Protein AF-0000000071407505 (afdb_homodimer)

Sequence (622 aa):
MKKARKRLSVSGSQASVRKHEEQLPWKKQKLLDIHQALNSDPVDIETLRRAAVSEGGLLTDDIRRKVWPKLLSINVYSLPAKPSKDDREDHKDYRQVVLDVRRSMRRFPKGMRVDEREGLQEQLIDIILDVLRRNPQLHYYQGYHDIVVTFLLVVGEKMTIAIMEKLSNHHLRDFMDPTMDSTKHVLNYLMPILERVDRELHDFMIRSEVGTIFALSWLITWYGYVLSDFRHVLRLYDFFLASHPLMAIYFAAVIVLYRQKEVKSSECDMASVHHLLSQMPQDLPYEDLIGRAQRLFMSCPPSLLTQSAALMKKARKRLSVSGSQASVRKHEEQLPWKKQKLLDIHQALNSDPVDIETLRRAAVSEGGLLTDDIRRKVWPKLLSINVYSLPAKPSKDDREDHKDYRQVVLDVRRSMRRFPKGMRVDEREGLQEQLIDIILDVLRRNPQLHYYQGYHDIVVTFLLVVGEKMTIAIMEKLSNHHLRDFMDPTMDSTKHVLNYLMPILERVDRELHDFMIRSEVGTIFALSWLITWYGYVLSDFRHVLRLYDFFLASHPLMAIYFAAVIVLYRQKEVKSSECDMASVHHLLSQMPQDLPYEDLIGRAQRLFMSCPPSLLTQSAAL

Nearest PDB structures (foldseek):
  4hl4-assembly1_A  TM=9.784E-01  e=3.230E-28  Homo sapiens
  3hzj-assembly2_B  TM=8.117E-01  e=5.201E-06  Homo sapiens
  3hzj-assembly1_A  TM=7.615E-01  e=2.748E-06  Homo sapiens
  5tub-assembly2_B  TM=7.915E-01  e=5.663E-06  Squalomorphii
  4nc6-assembly1_A  TM=7.400E-01  e=4.777E-06  Homo sapiens

Solvent-accessible surface area (backbone atoms only — not comparable to full-atom values): 35180 Å² total; per-residue (Å²): 137,87,76,75,77,76,76,78,76,79,68,73,77,86,65,71,88,62,69,70,69,73,73,54,70,65,56,56,51,51,49,48,53,46,50,52,23,68,69,36,88,72,59,38,56,67,59,46,31,50,42,16,59,37,83,73,22,56,79,44,59,74,50,40,53,59,46,53,43,55,65,68,70,52,60,83,89,68,60,60,76,79,65,71,76,73,66,50,68,65,34,64,58,33,66,58,47,50,55,54,53,68,68,46,60,80,78,49,68,86,84,60,51,64,60,58,50,46,50,51,45,53,48,47,49,42,42,55,51,43,49,40,66,78,35,72,84,51,38,91,52,90,34,48,66,51,48,50,49,55,41,34,77,59,52,33,69,55,54,32,44,52,50,48,50,53,35,50,71,52,64,43,30,46,62,19,42,66,45,41,64,52,39,47,43,57,45,31,45,38,58,61,52,36,41,75,76,37,49,68,60,32,50,49,46,58,69,17,61,46,76,54,65,67,48,46,66,40,54,56,13,67,36,41,81,70,46,86,52,66,67,58,37,51,43,48,48,31,31,49,62,51,46,59,66,63,46,57,49,41,40,51,43,41,52,52,59,72,42,39,68,62,59,73,69,44,63,75,34,32,48,53,48,39,55,56,64,61,53,63,74,88,80,65,63,56,69,59,46,52,53,48,22,52,52,44,44,68,76,56,36,64,84,79,39,46,78,62,15,75,103,139,83,78,77,83,80,81,79,75,80,68,74,77,86,64,68,86,61,64,69,67,73,74,53,68,68,57,57,53,52,52,49,53,46,52,51,24,67,70,35,88,73,58,37,56,68,58,48,31,50,40,17,59,37,83,72,21,55,80,43,58,74,50,38,55,59,46,54,42,55,64,67,71,52,61,83,90,69,60,62,76,79,63,70,76,73,65,50,68,66,34,63,57,34,66,58,46,50,55,52,54,68,67,45,60,80,77,47,68,87,83,61,52,64,61,57,50,47,52,52,45,53,48,48,48,41,43,55,52,43,49,40,66,77,35,73,86,51,39,90,52,88,34,49,65,50,47,50,50,56,40,33,78,59,50,33,67,54,54,31,44,51,50,47,50,51,36,50,71,54,62,43,31,46,64,20,43,67,43,42,63,51,38,47,43,57,44,33,45,38,58,61,53,36,42,74,75,37,50,68,58,32,49,50,46,60,71,16,61,46,75,54,67,66,50,46,67,41,56,55,14,66,36,41,81,69,45,88,52,64,68,59,38,51,42,48,48,32,31,48,62,51,44,59,65,64,46,57,49,41,41,51,42,42,52,53,58,73,42,39,68,64,59,72,69,45,65,75,35,31,48,53,46,40,55,56,64,60,52,61,73,88,80,65,63,58,68,61,45,52,53,49,22,52,52,45,44,70,77,57,37,64,83,79,38,46,77,62,15,76,103

Radius of gyration: 28.38 Å; Cα contacts (8 Å, |Δi|>4): 674; chains: 2; bounding box: 102×82×68 Å

Foldseek 3Di:
DPPPPDPPPPVPPPPPDPPPPPPDPVNVVLQVQLVVQLPDVVRNLVSLLCQQLAPCGLVDLVSCLRNLCVLLVHDPVDFDDQFDPPCLVVDPCLVVLLVLLVVVPLLDDPPDDPVVSVVLSVLLSRLVSVLCVVPVQFADDRQQSLQLSLCCVRNNRRVSSRSCNRCCVFLQVLVRHPDCLSVLLLQLLQLVLCCVPPVLLSVLLVQQVQGRVLCSNCRSNVNRVQANDSSLSVSSVSNCSSDHSSLSSLLLNLQCVVCSVVQSPWPSHNVTNSVVSNRRDHDDPSNVSSVVSVVSCVVCPVVNCNVRSSD/DPDPDDPPPPPPPPPPPVPVPPPDPVNVVLQVQLVVQLPDVVRNLVSLLCQQLAPCGLVDLVSCLRNLCVLLVHDPVDFDDQFDPPCLVVDPCLVVLLVLLVVVPLLDDPPDDPVVSVVLSVLLSRLVSVLCVVPVQFADDRQQSLQLSLCCVRNNRRVSSRSCNRCCVFLQVLVRHPDCLSVLLLQLLQLVLCCVPPVLLSVLLVQQVQGRVLCSNCRSNVNRVQANDSSLSVSSVSNCSSDHSSLSSLLLNLQCVVCSVVQSPWPSHNVTNSVVSNHRDHDDPSNVSSVVSVVSCVVCPVVNCNVRSSD

InterPro domains:
  IPR000195 Rab-GAP-TBC domain [PF00566] (61-262)
  IPR000195 Rab-GAP-TBC domain [PS50086] (58-244)
  IPR000195 Rab-GAP-TBC domain [SM00164] (55-267)
  IPR035969 Rab-GAP-TBC domain superfamily [SSF47923] (55-203)
  IPR035969 Rab-GAP-TBC domain superfamily [SSF47923] (184-298)
  IPR045913 GTPase-activating protein TBC20/Gyp8-like [PTHR20913] (19-305)

Organism: Carassius auratus (NCBI:txid7957)

Secondary structure (DSSP, 8-state):
---------------S--------HHHHHHHHHHHHHHHSSS--HHHHHHHHHSTTTT-SHHHHHHHHHHHTT--TTSPPPPPP-TTGGGSTTHHHHHHHHHTGGGGSPTT--HHHHHHHHHHHHHHHHHHHHH-TT----TTHHHHHHHHHHHH-HHHHHHHHHHHHHTTTGGGGSSSSHHHHHHHTTHHHHHHHH-HHHHHHHHHHT--SGGGHHHHHTTTTTT---HHHHHHHHHHHHTS-TTHHHHHHHHHHHHTHHHHHHS-SSHHHHHHHHHS--SS--HHHHHHHHHHHHHHS-HHHHHHHHT-/---------------S--------HHHHHHHHHHHHHHHSSS--HHHHHHHHHSTTTT-SHHHHHHHHHHHTT--TTSPPPPPP-TTGGGSTTHHHHHHHHHTGGGGSPTT--HHHHHHHHHHHHHHHHHHHHH-TT----TTHHHHHHHHHHHH-HHHHHHHHHHHHHTTTGGGGSSSSHHHHHHHTTHHHHHHHH-HHHHHHHHHHT--SGGGHHHHHTTTTTT---HHHHHHHHHHHHTS-TTHHHHHHHHHHHHTHHHHHHS-SSHHHHHHHHHS--SS--HHHHHHHHHHHHHHS-HHHHHHHHT-

Structure (mmCIF, N/CA/C/O backbone):
data_AF-0000000071407505-model_v1
#
loop_
_entity.id
_entity.type
_entity.pdbx_description
1 polymer 'TBC1 domain family member 20'
#
loop_
_atom_site.group_PDB
_atom_site.id
_atom_site.type_symbol
_atom_site.label_atom_id
_atom_site.label_alt_id
_atom_site.label_comp_id
_atom_site.label_asym_id
_atom_site.label_entity_id
_atom_site.label_seq_id
_atom_site.pdbx_PDB_ins_code
_atom_site.Cartn_x
_atom_site.Cartn_y
_atom_site.Cartn_z
_atom_site.occupancy
_atom_site.B_iso_or_equiv
_atom_site.auth_seq_id
_atom_site.auth_comp_id
_atom_site.auth_asym_id
_atom_site.auth_atom_id
_atom_site.pdbx_PDB_model_num
ATOM 1 N N . MET A 1 1 ? -54.594 -20.062 31.016 1 21.38 1 MET A N 1
ATOM 2 C CA . MET A 1 1 ? -54.031 -19.062 31.906 1 21.38 1 MET A CA 1
ATOM 3 C C . MET A 1 1 ? -52.625 -18.672 31.469 1 21.38 1 MET A C 1
ATOM 5 O O . MET A 1 1 ? -51.719 -19.516 31.469 1 21.38 1 MET A O 1
ATOM 9 N N . LYS A 1 2 ? -52.719 -17.703 30.391 1 24.55 2 LYS A N 1
ATOM 10 C CA . LYS A 1 2 ? -51.938 -16.891 29.438 1 24.55 2 LYS A CA 1
ATOM 11 C C . LYS A 1 2 ? -50.938 -16 30.156 1 24.55 2 LYS A C 1
ATOM 13 O O . LYS A 1 2 ? -51.281 -14.867 30.516 1 24.55 2 LYS A O 1
ATOM 18 N N . LYS A 1 3 ? -50.219 -16.719 31.188 1 21.17 3 LYS A N 1
ATOM 19 C CA . LYS A 1 3 ? -49.312 -16.016 32.094 1 21.17 3 LYS A CA 1
ATOM 20 C C . LYS A 1 3 ? -48.219 -15.297 31.312 1 21.17 3 LYS A C 1
ATOM 22 O O . LYS A 1 3 ? -47.469 -15.93 30.578 1 21.17 3 LYS A O 1
ATOM 27 N N . ALA A 1 4 ? -48.469 -14.016 31.062 1 24.12 4 ALA A N 1
ATOM 28 C CA . ALA A 1 4 ? -47.812 -12.852 30.469 1 24.12 4 ALA A CA 1
ATOM 29 C C . ALA A 1 4 ? -46.438 -12.602 31.094 1 24.12 4 ALA A C 1
ATOM 31 O O . ALA A 1 4 ? -46.344 -12.297 32.281 1 24.12 4 ALA A O 1
ATOM 32 N N . ARG A 1 5 ? -45.469 -13.492 30.688 1 25.2 5 ARG A N 1
ATOM 33 C CA . ARG A 1 5 ? -44.094 -13.469 31.172 1 25.2 5 ARG A CA 1
ATOM 34 C C . ARG A 1 5 ? -43.531 -12.047 31.156 1 25.2 5 ARG A C 1
ATOM 36 O O . ARG A 1 5 ? -43.688 -11.328 30.172 1 25.2 5 ARG A O 1
ATOM 43 N N . LYS A 1 6 ? -43.5 -11.438 32.344 1 27.98 6 LYS A N 1
ATOM 44 C CA . LYS A 1 6 ? -42.938 -10.203 32.875 1 27.98 6 LYS A CA 1
ATOM 45 C C . LYS A 1 6 ? -41.5 -9.977 32.375 1 27.98 6 LYS A C 1
ATOM 47 O O . LYS A 1 6 ? -40.625 -10.797 32.594 1 27.98 6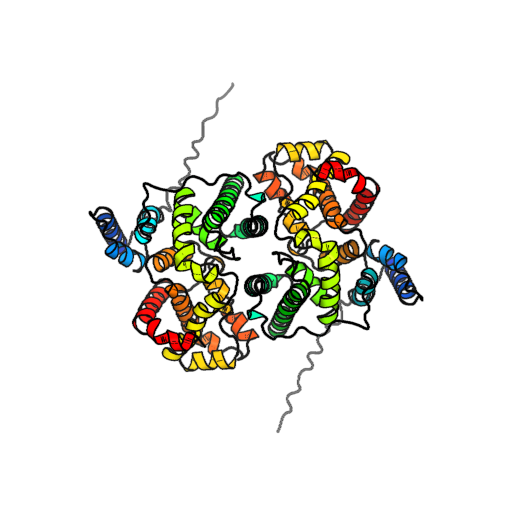 LYS A O 1
ATOM 52 N N . ARG A 1 7 ? -41.406 -9.344 31.125 1 25.91 7 ARG A N 1
ATOM 53 C CA . ARG A 1 7 ? -40.188 -8.891 30.453 1 25.91 7 ARG A CA 1
ATOM 54 C C . ARG A 1 7 ? -39.312 -8.094 31.422 1 25.91 7 ARG A C 1
ATOM 56 O O . ARG A 1 7 ? -39.75 -7.102 32 1 25.91 7 ARG A O 1
ATOM 63 N N . LEU A 1 8 ? -38.5 -8.797 32.188 1 25.75 8 LEU A N 1
ATOM 64 C CA . LEU A 1 8 ? -37.562 -8.227 33.12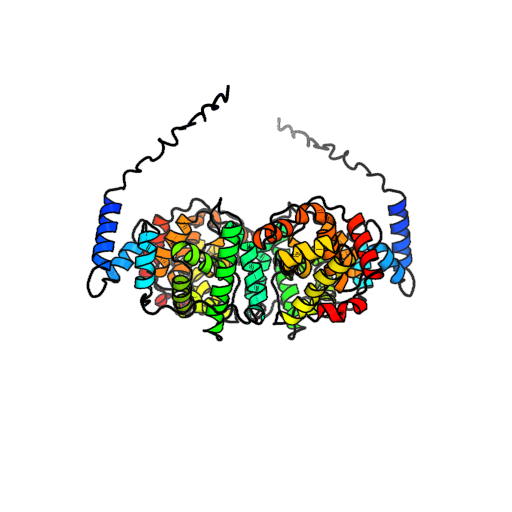5 1 25.75 8 LEU A CA 1
ATOM 65 C C . LEU A 1 8 ? -36.75 -7.117 32.5 1 25.75 8 LEU A C 1
ATOM 67 O O . LEU A 1 8 ? -36.156 -7.316 31.422 1 25.75 8 LEU A O 1
ATOM 71 N N . SER A 1 9 ? -37.188 -5.809 32.688 1 28.16 9 SER A N 1
ATOM 72 C CA . SER A 1 9 ? -36.656 -4.492 32.344 1 28.16 9 SER A CA 1
ATOM 73 C C . SER A 1 9 ? -35.219 -4.348 32.781 1 28.16 9 SER A C 1
ATOM 75 O O . SER A 1 9 ? -34.906 -4.309 33.969 1 28.16 9 SER A O 1
ATOM 77 N N . VAL A 1 10 ? -34.281 -5.234 32.344 1 26.73 10 VAL A N 1
ATOM 78 C CA . VAL A 1 10 ? -32.906 -5.016 32.781 1 26.73 10 VAL A CA 1
ATOM 79 C C . VAL A 1 10 ? -32.5 -3.586 32.469 1 26.73 10 VAL A C 1
ATOM 81 O O . VAL A 1 10 ? -32.312 -3.223 31.297 1 26.73 10 VAL A O 1
ATOM 84 N N . SER A 1 11 ? -33.031 -2.543 33.188 1 30.16 11 SER A N 1
ATOM 85 C CA . SER A 1 11 ? -32.625 -1.138 33.281 1 30.16 11 SER A CA 1
ATOM 86 C C . SER A 1 11 ? -31.141 -0.988 33.531 1 30.16 11 SER A C 1
ATOM 88 O O . SER A 1 11 ? -30.688 0.048 34 1 30.16 11 SER A O 1
ATOM 90 N N . GLY A 1 12 ? -30.312 -1.968 33.188 1 26.17 12 GLY A N 1
ATOM 91 C CA . GLY A 1 12 ? -29 -1.751 33.75 1 26.17 12 GLY A CA 1
ATOM 92 C C . GLY A 1 12 ? -28.469 -0.351 33.5 1 26.17 12 GLY A C 1
ATOM 93 O O . GLY A 1 12 ? -28.797 0.274 32.5 1 26.17 12 GLY A O 1
ATOM 94 N N . SER A 1 13 ? -27.953 0.391 34.594 1 29.67 13 SER A N 1
ATOM 95 C CA . SER A 1 13 ? -27.359 1.682 34.969 1 29.67 13 SER A CA 1
ATOM 96 C C . SER A 1 13 ? -26.188 2.023 34.031 1 29.67 13 SER A C 1
ATOM 98 O O . SER A 1 13 ? -25.078 1.54 34.25 1 29.67 13 SER A O 1
ATOM 100 N N . GLN A 1 14 ? -26.281 1.839 32.781 1 29.03 14 GLN A N 1
ATOM 101 C CA . GLN A 1 14 ? -25.203 2.412 31.984 1 29.03 14 GLN A CA 1
ATOM 102 C C . GLN A 1 14 ? -24.984 3.883 32.344 1 29.03 14 GLN A C 1
ATOM 104 O O . GLN A 1 14 ? -25.156 4.758 31.484 1 29.03 14 GLN A O 1
ATOM 109 N N . ALA A 1 15 ? -25.469 4.395 33.562 1 29.69 15 ALA A N 1
ATOM 110 C CA . ALA A 1 15 ? -25.5 5.746 34.125 1 29.69 15 ALA A CA 1
ATOM 111 C C . ALA A 1 15 ? -24.109 6.379 34.062 1 29.69 15 ALA A C 1
ATOM 113 O O . ALA A 1 15 ? -23.969 7.57 33.781 1 29.69 15 ALA A O 1
ATOM 114 N N . SER A 1 16 ? -23.141 5.707 34.781 1 27.12 16 SER A N 1
ATOM 115 C CA . SER A 1 16 ? -22.172 6.465 35.562 1 27.12 16 SER A CA 1
ATOM 116 C C . SER A 1 16 ? -21.25 7.277 34.656 1 27.12 16 SER A C 1
ATOM 118 O O . SER A 1 16 ? -20.906 8.414 34.969 1 27.12 16 SER A O 1
ATOM 120 N N . VAL A 1 17 ? -20.391 6.676 33.781 1 29.69 17 VAL A N 1
ATOM 121 C CA . VAL A 1 17 ? -19.094 7.312 33.562 1 29.69 17 VAL A CA 1
ATOM 122 C C . VAL A 1 17 ? -19.25 8.531 32.656 1 29.69 17 VAL A C 1
ATOM 124 O O . VAL A 1 17 ? -19 8.461 31.453 1 29.69 17 VAL A O 1
ATOM 127 N N . ARG A 1 18 ? -20.359 9.117 32.562 1 34.59 18 ARG A N 1
ATOM 128 C CA . ARG A 1 18 ? -20.359 10.422 31.891 1 34.59 18 ARG A CA 1
ATOM 129 C C . ARG A 1 18 ? -19.453 11.406 32.625 1 34.59 18 ARG A C 1
ATOM 131 O O . ARG A 1 18 ? -19.922 12.188 33.469 1 34.59 18 ARG A O 1
ATOM 138 N N . LYS A 1 19 ? -18.406 10.945 33.25 1 34.06 19 LYS A N 1
ATOM 139 C CA . LYS A 1 19 ? -17.625 11.977 33.938 1 34.06 19 LYS A CA 1
ATOM 140 C C . LYS A 1 19 ? -17.531 13.234 33.062 1 34.06 19 LYS A C 1
ATOM 142 O O . LYS A 1 19 ? -17.172 13.156 31.891 1 34.06 19 LYS A O 1
ATOM 147 N N . HIS A 1 20 ? -18.375 14.164 33.25 1 36.78 20 HIS A N 1
ATOM 148 C CA . HIS A 1 20 ? -18.219 15.562 32.875 1 36.78 20 HIS A CA 1
ATOM 149 C C . HIS A 1 20 ? -16.75 15.969 32.844 1 36.78 20 HIS A C 1
ATOM 151 O O . HIS A 1 20 ? -16.141 16.141 33.906 1 36.78 20 HIS A O 1
ATOM 157 N N . GLU A 1 21 ? -15.914 15.367 32.25 1 39.88 21 GLU A N 1
ATOM 158 C CA . GLU A 1 21 ? -14.602 16.016 32.219 1 39.88 21 GLU A CA 1
ATOM 159 C C . GLU A 1 21 ? -14.727 17.531 32.281 1 39.88 21 GLU A C 1
ATOM 161 O O . GLU A 1 21 ? -15.453 18.141 31.516 1 39.88 21 GLU A O 1
ATOM 166 N N . GLU A 1 22 ? -14.828 18.109 33.312 1 45.94 22 GLU A N 1
ATOM 167 C CA . GLU A 1 22 ? -14.734 19.531 33.625 1 45.94 22 GLU A CA 1
ATOM 168 C C . GLU A 1 22 ? -14 20.297 32.531 1 45.94 22 GLU A C 1
ATOM 170 O O . GLU A 1 22 ? -12.828 20.031 32.25 1 45.94 22 GLU A O 1
ATOM 175 N N . GLN A 1 23 ? -14.734 20.672 31.484 1 59.78 23 GLN A N 1
ATOM 176 C CA . GLN A 1 23 ? -14.156 21.516 30.438 1 59.78 23 GLN A CA 1
ATOM 177 C C . GLN A 1 23 ? -13.281 22.609 31.031 1 59.78 23 GLN A C 1
ATOM 179 O O . GLN A 1 23 ? -13.727 23.375 31.891 1 59.78 23 GLN A O 1
ATOM 184 N N . LEU A 1 24 ? -12 22.547 30.938 1 73.88 24 LEU A N 1
ATOM 185 C CA . LEU A 1 24 ? -11.031 23.562 31.359 1 73.88 24 LEU A CA 1
ATOM 186 C C . LEU A 1 24 ? -11.453 24.938 30.875 1 73.88 24 LEU A C 1
ATOM 188 O O . LEU A 1 24 ? -11.945 25.094 29.766 1 73.88 24 LEU A O 1
ATOM 192 N N . PRO A 1 25 ? -11.641 25.891 31.766 1 85.88 25 PRO A N 1
ATOM 193 C CA . PRO A 1 25 ? -12.102 27.234 31.453 1 85.88 25 PRO A CA 1
ATOM 194 C C . PRO A 1 25 ? -11.547 27.766 30.125 1 85.88 25 PRO A C 1
ATOM 196 O O . PRO A 1 25 ? -12.258 28.453 29.391 1 85.88 25 PRO A O 1
ATOM 199 N N . TRP A 1 26 ? -10.336 27.422 29.766 1 90.56 26 TRP A N 1
ATOM 200 C CA . TRP A 1 26 ? -9.758 27.938 28.531 1 90.56 26 TRP A CA 1
ATOM 201 C C . TRP A 1 26 ? -10.445 27.344 27.297 1 90.56 26 TRP A C 1
ATOM 203 O O . TRP A 1 26 ? -10.555 28 26.266 1 90.56 26 TRP A O 1
ATOM 213 N N . LYS A 1 27 ? -10.984 26.156 27.359 1 92.62 27 LYS A N 1
ATOM 214 C CA . LYS A 1 27 ? -11.703 25.547 26.25 1 92.62 27 LYS A CA 1
ATOM 215 C C . LYS A 1 27 ? -13.008 26.281 25.953 1 92.62 27 LYS A C 1
ATOM 217 O O . LYS A 1 27 ? -13.367 26.469 24.781 1 92.62 27 LYS A O 1
ATOM 222 N N . LYS A 1 28 ? -13.656 26.656 27.016 1 93.38 28 LYS A N 1
ATOM 223 C CA . LYS A 1 28 ? -14.898 27.391 26.859 1 93.38 28 LYS A CA 1
ATOM 224 C C . LYS A 1 28 ? -14.664 28.734 26.188 1 93.38 28 LYS A C 1
ATOM 226 O O . LYS A 1 28 ? -15.422 29.141 25.297 1 93.38 28 LYS A O 1
ATOM 231 N N . GLN A 1 29 ? -13.672 29.438 26.672 1 95.56 29 GLN A N 1
ATOM 232 C CA . GLN A 1 29 ? -13.336 30.719 26.062 1 95.56 29 GLN A CA 1
ATOM 233 C C . GLN A 1 29 ? -12.961 30.547 24.594 1 95.56 29 GLN A C 1
ATOM 235 O O . GLN A 1 29 ? -13.344 31.359 23.75 1 95.56 29 GLN A O 1
ATOM 240 N N . LYS A 1 30 ? -12.156 29.562 24.281 1 96.44 30 LYS A N 1
ATOM 241 C CA . LYS A 1 30 ? -11.758 29.297 22.891 1 96.44 30 LYS A CA 1
ATOM 242 C C . LYS A 1 30 ? -12.977 29.047 22.016 1 96.44 30 LYS A C 1
ATOM 244 O O . LYS A 1 30 ? -13.047 29.531 20.875 1 96.44 30 LYS A O 1
ATOM 249 N N . LEU A 1 31 ? -13.891 28.281 22.547 1 96.56 31 LEU A N 1
ATOM 250 C CA . LEU A 1 31 ? -15.109 28 21.797 1 96.56 31 LEU A CA 1
ATOM 251 C C . LEU A 1 31 ? -15.883 29.281 21.516 1 96.56 31 LEU A C 1
ATOM 253 O O . LEU A 1 31 ? -16.406 29.453 20.406 1 96.56 31 LEU A O 1
ATOM 257 N N . LEU A 1 32 ? -15.898 30.109 22.484 1 96 32 LEU A N 1
ATOM 258 C CA . LEU A 1 32 ? -16.594 31.391 22.328 1 96 32 LEU A CA 1
ATOM 259 C C . LEU A 1 32 ? -15.906 32.25 21.266 1 96 32 LEU A C 1
ATOM 261 O O . LEU A 1 32 ? -16.562 32.844 20.422 1 96 32 LEU A O 1
ATOM 265 N N . ASP A 1 33 ? -14.625 32.312 21.359 1 96.81 33 ASP A N 1
ATOM 266 C CA . ASP A 1 33 ? -13.844 33.094 20.391 1 96.81 33 ASP A CA 1
ATOM 267 C C . ASP A 1 33 ? -14.07 32.562 18.984 1 96.81 33 ASP A C 1
ATOM 269 O O . ASP A 1 33 ? -14.195 33.344 18.031 1 96.81 33 ASP A O 1
ATOM 273 N N . ILE A 1 34 ? -14.125 31.266 18.797 1 97.94 34 ILE A N 1
ATOM 274 C CA . ILE A 1 34 ? -14.312 30.625 17.5 1 97.94 34 ILE A CA 1
ATOM 275 C C . ILE A 1 34 ? -15.703 30.969 16.969 1 97.94 34 ILE A C 1
ATOM 277 O O . ILE A 1 34 ? -15.852 31.359 15.797 1 97.94 34 ILE A O 1
ATOM 281 N N . HIS A 1 35 ? -16.688 30.891 17.828 1 97.38 35 HIS A N 1
ATOM 282 C CA . HIS A 1 35 ? -18.047 31.172 17.406 1 97.38 35 HIS A CA 1
ATOM 283 C C . HIS A 1 35 ? -18.203 32.625 16.984 1 97.38 35 HIS A C 1
ATOM 285 O O . HIS A 1 35 ? -18.891 32.938 16.016 1 97.38 35 HIS A O 1
ATOM 291 N N . GLN A 1 36 ? -17.594 33.469 17.766 1 97.62 36 GLN A N 1
ATOM 292 C CA . GLN A 1 36 ? -17.641 34.906 17.438 1 97.62 36 GLN A CA 1
ATOM 293 C C . GLN A 1 36 ? -16.984 35.156 16.094 1 97.62 36 GLN A C 1
ATOM 295 O O . GLN A 1 36 ? -17.484 35.938 15.289 1 97.62 36 GLN A O 1
ATOM 300 N N . ALA A 1 37 ? -15.844 34.531 15.883 1 98.12 37 ALA A N 1
ATOM 301 C CA . ALA A 1 37 ? -15.125 34.719 14.617 1 98.12 37 ALA A CA 1
ATOM 302 C C . ALA A 1 37 ? -15.953 34.188 13.445 1 98.12 37 ALA A C 1
ATOM 304 O O . ALA A 1 37 ? -15.977 34.781 12.375 1 98.12 37 ALA A O 1
ATOM 305 N N . LEU A 1 38 ? -16.656 33.062 13.594 1 96.81 38 LEU A N 1
ATOM 306 C CA . LEU A 1 38 ? -17.484 32.438 12.562 1 96.81 38 LEU A CA 1
ATOM 307 C C . LEU A 1 38 ? -18.688 33.312 12.227 1 96.81 38 LEU A C 1
ATOM 309 O O . LEU A 1 38 ? -19.172 33.312 11.094 1 96.81 38 LEU A O 1
ATOM 313 N N . ASN A 1 39 ? -19.156 34.094 13.25 1 96.06 39 ASN A N 1
ATOM 314 C CA . ASN A 1 39 ? -20.375 34.875 13.094 1 96.06 39 ASN A CA 1
ATOM 315 C C . ASN A 1 39 ? -20.078 36.312 12.664 1 96.06 39 ASN A C 1
ATOM 317 O O . ASN A 1 39 ? -21 37.094 12.438 1 96.06 39 ASN A O 1
ATOM 321 N N . SER A 1 40 ? -18.844 36.594 12.578 1 95.62 40 SER A N 1
ATOM 322 C CA . SER A 1 40 ? -18.469 37.938 12.086 1 95.62 40 SER A CA 1
ATOM 323 C C . SER A 1 40 ? -18.656 38.031 10.578 1 95.62 40 SER A C 1
ATOM 325 O O . SER A 1 40 ? -18.672 37.031 9.875 1 95.62 40 SER A O 1
ATOM 327 N N . ASP A 1 41 ? -18.891 39.312 10.008 1 93.5 41 ASP A N 1
ATOM 328 C CA . ASP A 1 41 ? -19.031 39.594 8.578 1 93.5 41 ASP A CA 1
ATOM 329 C C . ASP A 1 41 ? -18.078 40.688 8.125 1 93.5 41 ASP A C 1
ATOM 331 O O . ASP A 1 41 ? -18.297 41.875 8.43 1 93.5 41 ASP A O 1
ATOM 335 N N . PRO A 1 42 ? -17.078 40.469 7.438 1 93.94 42 PRO A N 1
ATOM 336 C CA . PRO A 1 42 ? -16.766 39.125 6.949 1 93.94 42 PRO A CA 1
ATOM 337 C C . PRO A 1 42 ? -16.219 38.219 8.039 1 93.94 42 PRO A C 1
ATOM 339 O O . PRO A 1 42 ? -15.781 38.688 9.094 1 93.94 42 PRO A O 1
ATOM 342 N N . VAL A 1 43 ? -16.266 36.844 7.836 1 95.62 43 VAL A N 1
ATOM 343 C CA . VAL A 1 43 ? -15.75 35.875 8.781 1 95.62 43 VAL A CA 1
ATOM 344 C C . VAL A 1 43 ? -14.305 36.219 9.148 1 95.62 43 VAL A C 1
ATOM 346 O O . VAL A 1 43 ? -13.508 36.562 8.281 1 95.62 43 VAL A O 1
ATOM 349 N N . ASP A 1 44 ? -13.984 36.156 10.422 1 97.31 44 ASP A N 1
ATOM 350 C CA . ASP A 1 44 ? -12.641 36.469 10.906 1 97.31 44 ASP A CA 1
ATOM 351 C C . ASP A 1 44 ? -11.711 35.281 10.773 1 97.31 44 ASP A C 1
ATOM 353 O O . ASP A 1 44 ? -11.469 34.562 11.75 1 97.31 44 ASP A O 1
ATOM 357 N N . ILE A 1 45 ? -11.117 35.125 9.711 1 97.12 45 ILE A N 1
ATOM 358 C CA . ILE A 1 45 ? -10.32 33.969 9.375 1 97.12 45 ILE A CA 1
ATOM 359 C C . ILE A 1 45 ? -9.062 33.938 10.234 1 97.12 45 ILE A C 1
ATOM 361 O O . ILE A 1 45 ? -8.594 32.844 10.633 1 97.12 45 ILE A O 1
ATOM 365 N N . GLU A 1 46 ? -8.531 35.062 10.523 1 97.25 46 GLU A N 1
ATOM 366 C CA . GLU A 1 46 ? -7.297 35.125 11.297 1 97.25 46 GLU A CA 1
ATOM 367 C C . GLU A 1 46 ? -7.492 34.562 12.703 1 97.25 46 GLU A C 1
ATOM 369 O O . GLU A 1 46 ? -6.629 33.844 13.211 1 97.25 46 GLU A O 1
ATOM 374 N N . THR A 1 47 ? -8.578 34.906 13.273 1 97.81 47 THR A N 1
ATOM 375 C CA . THR A 1 47 ? -8.891 34.344 14.594 1 97.81 47 THR A CA 1
ATOM 376 C C . THR A 1 47 ? -9.078 32.844 14.523 1 97.81 47 THR A C 1
ATOM 378 O O . THR A 1 47 ? -8.648 32.125 15.43 1 97.81 47 THR A O 1
ATOM 381 N N . LEU A 1 48 ? -9.695 32.375 13.492 1 98.44 48 LEU A N 1
ATOM 382 C CA . LEU A 1 48 ? -9.891 30.922 13.312 1 98.44 48 LEU A CA 1
ATOM 383 C C . LEU A 1 48 ? -8.555 30.219 13.133 1 98.44 48 LEU A C 1
ATOM 385 O O . LEU A 1 48 ? -8.344 29.141 13.68 1 98.44 48 LEU A O 1
ATOM 389 N N . ARG A 1 49 ? -7.668 30.797 12.414 1 98.12 49 ARG A N 1
ATOM 390 C CA . ARG A 1 49 ? -6.332 30.25 12.219 1 98.12 49 ARG A CA 1
ATOM 391 C C . ARG A 1 49 ? -5.582 30.141 13.539 1 98.12 49 ARG A C 1
ATOM 393 O O . ARG A 1 49 ? -4.938 29.125 13.812 1 98.12 49 ARG A O 1
ATOM 400 N N . ARG A 1 50 ? -5.645 31.188 14.289 1 97.5 50 ARG A N 1
ATOM 401 C CA . ARG A 1 50 ? -4.98 31.203 15.594 1 97.5 50 ARG A CA 1
ATOM 402 C C . ARG A 1 50 ? -5.559 30.141 16.516 1 97.5 50 ARG A C 1
ATOM 404 O O . ARG A 1 50 ? -4.82 29.484 17.25 1 97.5 50 ARG A O 1
ATOM 411 N N . ALA A 1 51 ? -6.832 30.031 16.469 1 98.12 51 ALA A N 1
ATOM 412 C CA . ALA A 1 51 ? -7.492 29.016 17.281 1 98.12 51 ALA A CA 1
ATOM 413 C C . ALA A 1 51 ? -7.059 27.609 16.875 1 98.12 51 ALA A C 1
ATOM 415 O O . ALA A 1 51 ? -6.859 26.734 17.734 1 98.12 51 ALA A O 1
ATOM 416 N N . ALA A 1 52 ? -6.914 27.359 15.609 1 98.56 52 ALA A N 1
ATOM 417 C CA . ALA A 1 52 ? -6.527 26.047 15.094 1 98.56 52 ALA A CA 1
ATOM 418 C C . ALA A 1 52 ? -5.098 25.688 15.492 1 98.56 52 ALA A C 1
ATOM 420 O O . ALA A 1 52 ? -4.785 24.531 15.742 1 98.56 52 ALA A O 1
ATOM 421 N N . VAL A 1 53 ? -4.258 26.688 15.586 1 97.94 53 VAL A N 1
ATOM 422 C CA . VAL A 1 53 ? -2.84 26.484 15.859 1 97.94 53 VAL A CA 1
ATOM 423 C C . VAL A 1 53 ? -2.615 26.359 17.359 1 97.94 53 VAL A C 1
ATOM 425 O O . VAL A 1 53 ? -1.794 25.562 17.812 1 97.94 53 VAL A O 1
ATOM 428 N N . SER A 1 54 ? -3.326 27.141 18.109 1 97 54 SER A N 1
ATOM 429 C CA . SER A 1 54 ? -3.115 27.188 19.547 1 97 54 SER A CA 1
ATOM 430 C C . SER A 1 54 ? -3.525 25.875 20.203 1 97 54 SER A C 1
ATOM 432 O O . SER A 1 54 ? -4.09 25 19.562 1 97 54 SER A O 1
ATOM 434 N N . GLU A 1 55 ? -3.26 25.75 21.438 1 95.88 55 GLU A N 1
ATOM 435 C CA . GLU A 1 55 ? -3.414 24.5 22.188 1 95.88 55 GLU A CA 1
ATOM 436 C C . GLU A 1 55 ? -4.816 23.922 22.016 1 95.88 55 GLU A C 1
ATOM 438 O O . GLU A 1 55 ? -5.805 24.672 22.062 1 95.88 55 GLU A O 1
ATOM 443 N N . GLY A 1 56 ? -4.879 22.688 21.766 1 95.88 56 GLY A N 1
ATOM 444 C CA . GLY A 1 56 ? -6.145 21.984 21.672 1 95.88 56 GLY A CA 1
ATOM 445 C C . GLY A 1 56 ? -6.738 22.016 20.266 1 95.88 56 GLY A C 1
ATOM 446 O O . GLY A 1 56 ? -7.656 21.25 19.953 1 95.88 56 GLY A O 1
ATOM 447 N N . GLY A 1 57 ? -6.25 22.922 19.438 1 97.94 57 GLY A N 1
ATOM 448 C CA . GLY A 1 57 ? -6.773 23.031 18.078 1 97.94 57 GLY A CA 1
ATOM 449 C C . GLY A 1 57 ? -8.227 23.469 18.047 1 97.94 57 GLY A C 1
ATOM 450 O O . GLY A 1 57 ? -8.617 24.422 18.719 1 97.94 57 GLY A O 1
ATOM 451 N N . LEU A 1 58 ? -9.008 22.781 17.281 1 98.12 58 LEU A N 1
ATOM 452 C CA . LEU A 1 58 ? -10.391 23.188 17.109 1 98.12 58 LEU A CA 1
ATOM 453 C C . LEU A 1 58 ? -11.312 22.375 18.016 1 98.12 58 LEU A C 1
ATOM 455 O O . LEU A 1 58 ? -12.539 22.453 17.891 1 98.12 58 LEU A O 1
ATOM 459 N N . LEU A 1 59 ? -10.789 21.578 18.875 1 96.38 59 LEU A N 1
ATOM 460 C CA . LEU A 1 59 ? -11.383 20.969 20.047 1 96.38 59 LEU A CA 1
ATOM 461 C C . LEU A 1 59 ? -12.352 19.844 19.656 1 96.38 59 LEU A C 1
ATOM 463 O O . LEU A 1 59 ? -12.258 18.734 20.172 1 96.38 59 LEU A O 1
ATOM 467 N N . THR A 1 60 ? -13.336 20.094 18.703 1 96.5 60 THR A N 1
ATOM 468 C CA . THR A 1 60 ? -14.352 19.094 18.391 1 96.5 60 THR A CA 1
ATOM 469 C C . THR A 1 60 ? -14.586 19 16.875 1 96.5 60 THR A C 1
ATOM 471 O O . THR A 1 60 ? -14.289 19.953 16.141 1 96.5 60 THR A O 1
ATOM 474 N N . ASP A 1 61 ? -15.195 17.891 16.484 1 96.88 61 ASP A N 1
ATOM 475 C CA . ASP A 1 61 ? -15.5 17.672 15.062 1 96.88 61 ASP A CA 1
ATOM 476 C C . ASP A 1 61 ? -16.578 18.656 14.586 1 96.88 61 ASP A C 1
ATOM 478 O O . ASP A 1 61 ? -16.562 19.078 13.43 1 96.88 61 ASP A O 1
ATOM 482 N N . ASP A 1 62 ? -17.5 19.016 15.516 1 97.31 62 ASP A N 1
ATOM 483 C CA . ASP A 1 62 ? -18.547 19.984 15.156 1 97.31 62 ASP A CA 1
ATOM 484 C C . ASP A 1 62 ? -17.922 21.312 14.75 1 97.31 62 ASP A C 1
ATOM 486 O O . ASP A 1 62 ? -18.359 21.953 13.789 1 97.31 62 ASP A O 1
ATOM 490 N N . ILE A 1 63 ? -16.984 21.75 15.5 1 97.94 63 ILE A N 1
ATOM 491 C CA . ILE A 1 63 ? -16.297 23 15.203 1 97.94 63 ILE A CA 1
ATOM 492 C C . ILE A 1 63 ? -15.453 22.844 13.945 1 97.94 63 ILE A C 1
ATOM 494 O O . ILE A 1 63 ? -15.422 23.734 13.094 1 97.94 63 ILE A O 1
ATOM 498 N N . ARG A 1 64 ? -14.734 21.703 13.75 1 98.38 64 ARG A N 1
ATOM 499 C CA . ARG A 1 64 ? -13.93 21.422 12.562 1 98.38 64 ARG A CA 1
ATOM 500 C C . ARG A 1 64 ? -14.781 21.5 11.297 1 98.38 64 ARG A C 1
ATOM 502 O O . ARG A 1 64 ? -14.336 22.062 10.289 1 98.38 64 ARG A O 1
ATOM 509 N N . ARG A 1 65 ? -15.992 21.031 11.344 1 97.81 65 ARG A N 1
ATOM 510 C CA . ARG A 1 65 ? -16.891 21.016 10.203 1 97.81 65 ARG A CA 1
ATOM 511 C C . ARG A 1 65 ? -17.188 22.438 9.727 1 97.81 65 ARG A C 1
ATOM 513 O O . ARG A 1 65 ? -17.406 22.672 8.539 1 97.81 65 ARG A O 1
ATOM 520 N N . LYS A 1 66 ? -17.109 23.328 10.68 1 97.19 66 LYS A N 1
ATOM 521 C CA . LYS A 1 66 ? -17.422 24.719 10.352 1 97.19 66 LYS A CA 1
ATOM 522 C C . LYS A 1 66 ? -16.156 25.484 10 1 97.19 66 LYS A C 1
ATOM 524 O O . LYS A 1 66 ? -16.172 26.344 9.102 1 97.19 66 LYS A O 1
ATOM 529 N N . VAL A 1 67 ? -15.086 25.219 10.648 1 98.38 67 VAL A N 1
ATOM 530 C CA . VAL A 1 67 ? -13.898 26.062 10.57 1 98.38 67 VAL A CA 1
ATOM 531 C C . VAL A 1 67 ? -13.016 25.594 9.414 1 98.38 67 VAL A C 1
ATOM 533 O O . VAL A 1 67 ? -12.43 26.406 8.703 1 98.38 67 VAL A O 1
ATOM 536 N N . TRP A 1 68 ? -12.852 24.25 9.141 1 98.56 68 TRP A N 1
ATOM 537 C CA . TRP A 1 68 ? -11.961 23.734 8.102 1 98.56 68 TRP A CA 1
ATOM 538 C C . TRP A 1 68 ? -12.312 24.328 6.746 1 98.56 68 TRP A C 1
ATOM 540 O O . TRP A 1 68 ? -11.43 24.828 6.043 1 98.56 68 TRP A O 1
ATOM 550 N N . PRO A 1 69 ? -13.555 24.359 6.32 1 97.44 69 PRO A N 1
ATOM 551 C CA . PRO A 1 69 ? -13.891 24.969 5.027 1 97.44 69 PRO A CA 1
ATOM 552 C C . PRO A 1 69 ? -13.523 26.453 4.961 1 97.44 69 PRO A C 1
ATOM 554 O O . PRO A 1 69 ? -13.086 26.938 3.91 1 97.44 69 PRO A O 1
ATOM 557 N N . LYS A 1 70 ? -13.656 27.188 6.094 1 97.44 70 LYS A N 1
ATOM 558 C CA . LYS A 1 70 ? -13.352 28.625 6.129 1 97.44 70 LYS A CA 1
ATOM 559 C C . LYS A 1 70 ? -11.852 28.859 5.988 1 97.44 70 LYS A C 1
ATOM 561 O O . LYS A 1 70 ? -11.43 29.781 5.297 1 97.44 70 LYS A O 1
ATOM 566 N N . LEU A 1 71 ? -11.086 28 6.652 1 97.56 71 LEU A N 1
ATOM 567 C CA . LEU A 1 71 ? -9.633 28.125 6.578 1 97.56 71 LEU A CA 1
ATOM 568 C C . LEU A 1 71 ? -9.141 27.938 5.141 1 97.56 71 LEU A C 1
ATOM 570 O O . LEU A 1 71 ? -8.109 28.5 4.762 1 97.56 71 LEU A O 1
ATOM 574 N N . LEU A 1 72 ? -9.906 27.172 4.352 1 96.94 72 LEU A N 1
ATOM 575 C CA . LEU A 1 72 ? -9.516 26.859 2.98 1 96.94 72 LEU A CA 1
ATOM 576 C C . LEU A 1 72 ? -10.273 27.734 1.986 1 96.94 72 LEU A C 1
ATOM 578 O O . LEU A 1 72 ? -10.188 27.531 0.774 1 96.94 72 LEU A O 1
ATOM 582 N N . SER A 1 73 ? -11.055 28.688 2.441 1 94.81 73 SER A N 1
ATOM 583 C CA . SER A 1 73 ? -11.828 29.625 1.628 1 94.81 73 SER A CA 1
ATOM 584 C C . SER A 1 73 ? -12.766 28.875 0.682 1 94.81 73 SER A C 1
ATOM 586 O O . SER A 1 73 ? -12.836 29.188 -0.508 1 94.81 73 SER A O 1
ATOM 588 N N . ILE A 1 74 ? -13.352 27.844 1.159 1 95.06 74 ILE A N 1
ATOM 589 C CA . ILE A 1 74 ? -14.32 27.078 0.384 1 95.06 74 ILE A CA 1
ATOM 590 C C . ILE A 1 74 ? -15.711 27.672 0.558 1 95.06 74 ILE A C 1
ATOM 592 O O . ILE A 1 74 ? -16.125 27.984 1.678 1 95.06 74 ILE A O 1
ATOM 596 N N . ASN A 1 75 ? -16.406 27.906 -0.514 1 91.31 75 ASN A N 1
ATOM 597 C CA . ASN A 1 75 ? -17.812 28.344 -0.477 1 91.31 75 ASN A CA 1
ATOM 598 C C . ASN A 1 75 ? -18.75 27.172 -0.198 1 91.31 75 ASN A C 1
ATOM 600 O O . ASN A 1 75 ? -19.016 26.359 -1.081 1 91.31 75 ASN A O 1
ATOM 604 N N . VAL A 1 76 ? -19.344 27.125 0.927 1 87.69 76 VAL A N 1
ATOM 605 C CA . VAL A 1 76 ? -20.141 26 1.394 1 87.69 76 VAL A CA 1
ATOM 606 C C . VAL A 1 76 ? -21.469 25.953 0.636 1 87.69 76 VAL A C 1
ATOM 608 O O . VAL A 1 76 ? -22.125 24.906 0.598 1 87.69 76 VAL A O 1
ATOM 611 N N . TYR A 1 77 ? -21.828 27.031 0.001 1 84.81 77 TYR A N 1
ATOM 612 C CA . TYR A 1 77 ? -23.094 27.094 -0.719 1 84.81 77 TYR A CA 1
ATOM 613 C C . TYR A 1 77 ? -22.922 26.641 -2.164 1 84.81 77 TYR A C 1
ATOM 615 O O . TYR A 1 77 ? -23.906 26.5 -2.893 1 84.81 77 TYR A O 1
ATOM 623 N N . SER A 1 78 ? -21.75 26.422 -2.625 1 86.19 78 SER A N 1
ATOM 624 C CA . SER A 1 78 ? -21.469 25.969 -3.984 1 86.19 78 SER A CA 1
ATOM 625 C C . SER A 1 78 ? -20.562 24.75 -3.984 1 86.19 78 SER A C 1
ATOM 627 O O . SER A 1 78 ? -19.469 24.781 -4.539 1 86.19 78 SER A O 1
ATOM 629 N N . LEU A 1 79 ? -21.031 23.75 -3.412 1 85.62 79 LEU A N 1
ATOM 630 C CA . LEU A 1 79 ? -20.25 22.516 -3.342 1 85.62 79 LEU A CA 1
ATOM 631 C C . LEU A 1 79 ? -20.422 21.688 -4.613 1 85.62 79 LEU A C 1
ATOM 633 O O . LEU A 1 79 ? -21.469 21.766 -5.27 1 85.62 79 LEU A O 1
ATOM 637 N N . PRO A 1 80 ? -19.375 21.016 -4.902 1 84.06 80 PRO A N 1
ATOM 638 C CA . PRO A 1 80 ? -19.453 20.172 -6.102 1 84.06 80 PRO A CA 1
ATOM 639 C C . PRO A 1 80 ? -20.516 19.094 -5.992 1 84.06 80 PRO A C 1
ATOM 641 O O . PRO A 1 80 ? -20.906 18.719 -4.883 1 84.06 80 PRO A O 1
ATOM 644 N N . ALA A 1 81 ? -20.984 18.656 -7.176 1 80.88 81 ALA A N 1
ATOM 645 C CA . ALA A 1 81 ? -21.953 17.562 -7.219 1 80.88 81 ALA A CA 1
ATOM 646 C C . ALA A 1 81 ? -21.297 16.234 -6.812 1 80.88 81 ALA A C 1
ATOM 648 O O . ALA A 1 81 ? -20.078 16.094 -6.887 1 80.88 81 ALA A O 1
ATOM 649 N N . LYS A 1 82 ? -22.141 15.367 -6.289 1 81.19 82 LYS A N 1
ATOM 650 C CA . LYS A 1 82 ? -21.672 14.023 -5.98 1 81.19 82 LYS A CA 1
ATOM 651 C C . LYS A 1 82 ? -21.062 13.359 -7.215 1 81.19 82 LYS A C 1
ATOM 653 O O . LYS A 1 82 ? -21.562 13.539 -8.328 1 81.19 82 LYS A O 1
ATOM 658 N N . PRO A 1 83 ? -19.969 12.633 -6.934 1 79.81 83 PRO A N 1
ATOM 659 C CA . PRO A 1 83 ? -19.297 11.961 -8.055 1 79.81 83 PRO A CA 1
ATOM 660 C C . PRO A 1 83 ? -20.203 10.977 -8.781 1 79.81 83 PRO A C 1
ATOM 662 O O . PRO A 1 83 ? -21.047 10.32 -8.148 1 79.81 83 PRO A O 1
ATOM 665 N N . SER A 1 84 ? -20.156 11.008 -10.094 1 73.62 84 SER A N 1
ATOM 666 C CA . SER A 1 84 ? -20.844 9.984 -10.875 1 73.62 84 SER A CA 1
ATOM 667 C C . SER A 1 84 ? -20.141 8.633 -10.766 1 73.62 84 SER A C 1
ATOM 669 O O . SER A 1 84 ? -18.906 8.578 -10.719 1 73.62 84 SER A O 1
ATOM 671 N N . LYS A 1 85 ? -20.922 7.719 -10.461 1 72.06 85 LYS A N 1
ATOM 672 C CA . LYS A 1 85 ? -20.344 6.379 -10.367 1 72.06 85 LYS A CA 1
ATOM 673 C C . LYS A 1 85 ? -20.031 5.816 -11.75 1 72.06 85 LYS A C 1
ATOM 675 O O . LYS A 1 85 ? -19.359 4.789 -11.867 1 72.06 85 LYS A O 1
ATOM 680 N N . ASP A 1 86 ? -20.391 6.652 -12.727 1 68.44 86 ASP A N 1
ATOM 681 C CA . ASP A 1 86 ? -20.188 6.152 -14.086 1 68.44 86 ASP A CA 1
ATOM 682 C C . ASP A 1 86 ? -18.719 6.18 -14.477 1 68.44 86 ASP A C 1
ATOM 684 O O . ASP A 1 86 ? -18 7.137 -14.172 1 68.44 86 ASP A O 1
ATOM 688 N N . ASP A 1 87 ? -18.125 5.02 -14.898 1 74.12 87 ASP A N 1
ATOM 689 C CA . ASP A 1 87 ? -16.859 4.816 -15.586 1 74.12 87 ASP A CA 1
ATOM 690 C C . ASP A 1 87 ? -15.688 4.836 -14.609 1 74.12 87 ASP A C 1
ATOM 692 O O . ASP A 1 87 ? -14.562 5.168 -14.984 1 74.12 87 ASP A O 1
ATOM 696 N N . ARG A 1 88 ? -15.969 4.742 -13.258 1 82.06 88 ARG A N 1
ATOM 697 C CA . ARG A 1 88 ? -14.875 4.785 -12.297 1 82.06 88 ARG A CA 1
ATOM 698 C C . ARG A 1 88 ? -13.859 3.68 -12.562 1 82.06 88 ARG A C 1
ATOM 700 O O . ARG A 1 88 ? -12.656 3.879 -12.398 1 82.06 88 ARG A O 1
ATOM 707 N N . GLU A 1 89 ? -14.391 2.613 -13.141 1 79.88 89 GLU A N 1
ATOM 708 C CA . GLU A 1 89 ? -13.523 1.459 -13.352 1 79.88 89 GLU A CA 1
ATOM 709 C C . GLU A 1 89 ? -12.539 1.705 -14.492 1 79.88 89 GLU A C 1
ATOM 711 O O . GLU A 1 89 ? -11.508 1.041 -14.586 1 79.88 89 GLU A O 1
ATOM 716 N N . ASP A 1 90 ? -12.852 2.73 -15.258 1 82.12 90 ASP A N 1
ATOM 717 C CA . ASP A 1 90 ? -12.008 3.004 -16.422 1 82.12 90 ASP A CA 1
ATOM 718 C C . ASP A 1 90 ? -10.906 3.998 -16.078 1 82.12 90 ASP A C 1
ATOM 720 O O . ASP A 1 90 ? -10.016 4.254 -16.891 1 82.12 90 ASP A O 1
ATOM 724 N N . HIS A 1 91 ? -10.992 4.496 -14.859 1 88 91 HIS A N 1
ATOM 725 C CA . HIS A 1 91 ? -9.953 5.441 -14.461 1 88 91 HIS A CA 1
ATOM 726 C C . HIS A 1 91 ? -8.602 4.75 -14.32 1 88 91 HIS A C 1
ATOM 728 O O . HIS A 1 91 ? -8.523 3.625 -13.82 1 88 91 HIS A O 1
ATOM 734 N N . LYS A 1 92 ? -7.559 5.426 -14.727 1 86.44 92 LYS A N 1
ATOM 735 C CA . LYS A 1 92 ? -6.219 4.844 -14.742 1 86.44 92 LYS A CA 1
ATOM 736 C C . LYS A 1 92 ? -5.758 4.484 -13.336 1 86.44 92 LYS A C 1
ATOM 738 O O . LYS A 1 92 ? -4.961 3.562 -13.156 1 86.44 92 LYS A O 1
ATOM 743 N N . ASP A 1 93 ? -6.289 5.234 -12.359 1 91.44 93 ASP A N 1
ATOM 744 C CA . ASP A 1 93 ? -5.824 5.035 -10.984 1 91.44 93 ASP A CA 1
ATOM 745 C C . ASP A 1 93 ? -6.781 4.141 -10.203 1 91.44 93 ASP A C 1
ATOM 747 O O . ASP A 1 93 ? -6.547 3.846 -9.031 1 91.44 93 ASP A O 1
ATOM 751 N N . TYR A 1 94 ? -7.809 3.654 -10.883 1 91.81 94 TYR A N 1
ATOM 752 C CA . TYR A 1 94 ? -8.883 2.947 -10.188 1 91.81 94 TYR A CA 1
ATOM 753 C C . TYR A 1 94 ? -8.328 1.751 -9.414 1 91.81 94 TYR A C 1
ATOM 755 O O . TYR A 1 94 ? -8.617 1.584 -8.227 1 91.81 94 TYR A O 1
ATOM 763 N N . ARG A 1 95 ? -7.574 0.929 -10.016 1 88.75 95 ARG A N 1
ATOM 764 C CA . ARG A 1 95 ? -7.051 -0.291 -9.406 1 88.75 95 ARG A CA 1
ATOM 765 C C . ARG A 1 95 ? -6.246 0.024 -8.148 1 88.75 95 ARG A C 1
ATOM 767 O O . ARG A 1 95 ? -6.461 -0.586 -7.102 1 88.75 95 ARG A O 1
ATOM 774 N N . GLN A 1 96 ? -5.371 0.941 -8.258 1 90.94 96 GLN A N 1
ATOM 775 C CA . GLN A 1 96 ? -4.523 1.302 -7.125 1 90.94 96 GLN A CA 1
ATOM 776 C C . GLN A 1 96 ? -5.344 1.899 -5.988 1 90.94 96 GLN A C 1
ATOM 778 O O . GLN A 1 96 ? -5.121 1.578 -4.816 1 90.94 96 GLN A O 1
ATOM 783 N N . VAL A 1 97 ? -6.289 2.732 -6.324 1 94 97 VAL A N 1
ATOM 784 C CA . VAL A 1 97 ? -7.133 3.383 -5.324 1 94 97 VAL A CA 1
ATOM 785 C C . VAL A 1 97 ? -7.941 2.332 -4.566 1 94 97 VAL A C 1
ATOM 787 O O . VAL A 1 97 ? -7.996 2.355 -3.334 1 94 97 VAL A O 1
ATOM 790 N N . VAL A 1 98 ? -8.492 1.431 -5.297 1 90.94 98 VAL A N 1
ATOM 791 C CA . VAL A 1 98 ? -9.312 0.386 -4.691 1 90.94 98 VAL A CA 1
ATOM 792 C C . VAL A 1 98 ? -8.469 -0.445 -3.732 1 90.94 98 VAL A C 1
ATOM 794 O O . VAL A 1 98 ? -8.875 -0.711 -2.602 1 90.94 98 VAL A O 1
ATOM 797 N N . LEU A 1 99 ? -7.344 -0.834 -4.148 1 88.25 99 LEU A N 1
ATOM 798 C CA . LEU A 1 99 ? -6.461 -1.658 -3.326 1 88.25 99 LEU A CA 1
ATOM 799 C C . LEU A 1 99 ? -6.047 -0.916 -2.059 1 88.25 99 LEU A C 1
ATOM 801 O O . LEU A 1 99 ? -6.098 -1.477 -0.962 1 88.25 99 LEU A O 1
ATOM 805 N N . ASP A 1 100 ? -5.715 0.363 -2.152 1 89.88 100 ASP A N 1
ATOM 806 C CA . ASP A 1 100 ? -5.316 1.164 -1 1 89.88 100 ASP A CA 1
ATOM 807 C C . ASP A 1 100 ? -6.477 1.343 -0.025 1 89.88 100 ASP A C 1
ATOM 809 O O . ASP A 1 100 ? -6.289 1.262 1.191 1 89.88 100 ASP A O 1
ATOM 813 N N . VAL A 1 101 ? -7.609 1.565 -0.584 1 91.25 101 VAL A N 1
ATOM 814 C CA . VAL A 1 101 ? -8.781 1.817 0.244 1 91.25 101 VAL A CA 1
ATOM 815 C C . VAL A 1 101 ? -9.172 0.544 0.992 1 91.25 101 VAL A C 1
ATOM 817 O O . VAL A 1 101 ? -9.523 0.592 2.172 1 91.25 101 VAL A O 1
ATOM 820 N N . ARG A 1 102 ? -9.039 -0.514 0.385 1 82.19 102 ARG A N 1
ATOM 821 C CA . ARG A 1 102 ? -9.438 -1.781 0.991 1 82.19 102 ARG A CA 1
ATOM 822 C C . ARG A 1 102 ? -8.469 -2.182 2.104 1 82.19 102 ARG A C 1
ATOM 824 O O . ARG A 1 102 ? -8.867 -2.828 3.074 1 82.19 102 ARG A O 1
ATOM 831 N N . ARG A 1 103 ? -7.277 -1.697 2.002 1 72.75 103 ARG A N 1
ATOM 832 C CA . ARG A 1 103 ? -6.305 -2.031 3.037 1 72.75 103 ARG A CA 1
ATOM 833 C C . ARG A 1 103 ? -6.32 -0.998 4.16 1 72.75 103 ARG A C 1
ATOM 835 O O . ARG A 1 103 ? -5.594 -1.131 5.145 1 72.75 103 ARG A O 1
ATOM 842 N N . SER A 1 104 ? -7.059 -0 4.117 1 75.38 104 SER A N 1
ATOM 843 C CA . SER A 1 104 ? -7.082 1.087 5.094 1 75.38 104 SER A CA 1
ATOM 844 C C . SER A 1 104 ? -8.117 0.831 6.18 1 75.38 104 SER A C 1
ATOM 846 O O . SER A 1 104 ? -8.75 1.767 6.676 1 75.38 104 SER A O 1
ATOM 848 N N . MET A 1 105 ? -8.297 -0.357 6.52 1 69.94 105 MET A N 1
ATOM 849 C CA . MET A 1 105 ? -9.32 -0.708 7.492 1 69.94 105 MET A CA 1
ATOM 850 C C . MET A 1 105 ? -9.016 -0.106 8.859 1 69.94 105 MET A C 1
ATOM 852 O O . MET A 1 105 ? -9.922 0.298 9.586 1 69.94 105 MET A O 1
ATOM 856 N N . ARG A 1 106 ? -7.805 0.089 9.07 1 69.38 106 ARG A N 1
ATOM 857 C CA . ARG A 1 106 ? -7.367 0.545 10.391 1 69.38 106 ARG A CA 1
ATOM 858 C C . ARG A 1 106 ? -7.699 2.02 10.594 1 69.38 106 ARG A C 1
ATOM 860 O O . ARG A 1 106 ? -7.691 2.512 11.727 1 69.38 106 ARG A O 1
ATOM 867 N N . ARG A 1 107 ? -8.023 2.676 9.539 1 78.25 107 ARG A N 1
ATOM 868 C CA . ARG A 1 107 ? -8.281 4.109 9.625 1 78.25 107 ARG A CA 1
ATOM 869 C C . ARG A 1 107 ? -9.727 4.383 10.016 1 78.25 107 ARG A C 1
ATOM 871 O O . ARG A 1 107 ? -10.078 5.512 10.352 1 78.25 107 ARG A O 1
ATOM 878 N N . PHE A 1 108 ? -10.492 3.363 10.023 1 83.25 108 PHE A N 1
ATOM 879 C CA . PHE A 1 108 ? -11.898 3.521 10.398 1 83.25 108 PHE A CA 1
ATOM 880 C C . PHE A 1 108 ? -12.102 3.234 11.883 1 83.25 108 PHE A C 1
ATOM 882 O O . PHE A 1 108 ? -11.391 2.406 12.461 1 83.25 108 PHE A O 1
ATOM 889 N N . PRO A 1 109 ? -13.008 4.004 12.508 1 79.44 109 PRO A N 1
ATOM 890 C CA . PRO A 1 109 ? -13.25 3.795 13.938 1 79.44 109 PRO A CA 1
ATOM 891 C C . PRO A 1 109 ? -13.5 2.328 14.281 1 79.44 109 PRO A C 1
ATOM 893 O O . PRO A 1 109 ? -14.164 1.615 13.523 1 79.44 109 PRO A O 1
ATOM 896 N N . LYS A 1 110 ? -12.961 2.029 15.453 1 78.25 110 LYS A N 1
ATOM 897 C CA . LYS A 1 110 ? -13.188 0.679 15.953 1 78.25 110 LYS A CA 1
ATOM 898 C C . LYS A 1 110 ? -14.664 0.457 16.281 1 78.25 110 LYS A C 1
ATOM 900 O O . LYS A 1 110 ? -15.328 1.343 16.812 1 78.25 110 LYS A O 1
ATOM 905 N N . GLY A 1 111 ? -15.25 -0.597 15.891 1 79.88 111 GLY A N 1
ATOM 906 C CA . GLY A 1 111 ? -16.625 -0.914 16.219 1 79.88 111 GLY A CA 1
ATOM 907 C C . GLY A 1 111 ? -17.609 -0.549 15.125 1 79.88 111 GLY A C 1
ATOM 908 O O . GLY A 1 111 ? -18.812 -0.814 15.234 1 79.88 111 GLY A O 1
ATOM 909 N N . MET A 1 112 ? -17.078 0.15 14.219 1 85.5 112 MET A N 1
ATOM 910 C CA . MET A 1 112 ? -17.953 0.49 13.094 1 85.5 112 MET A CA 1
ATOM 911 C C . MET A 1 112 ? -18.5 -0.768 12.438 1 85.5 112 MET A C 1
ATOM 913 O O . MET A 1 112 ? -17.781 -1.749 12.258 1 85.5 112 MET A O 1
ATOM 917 N N . ARG A 1 113 ? -19.797 -0.694 12.109 1 86.62 113 ARG A N 1
ATOM 918 C CA . ARG A 1 113 ? -20.422 -1.829 11.438 1 86.62 113 ARG A CA 1
ATOM 919 C C . ARG A 1 113 ? -19.797 -2.066 10.07 1 86.62 113 ARG A C 1
ATOM 921 O O . ARG A 1 113 ? -19.406 -1.118 9.383 1 86.62 113 ARG A O 1
ATOM 928 N N . VAL A 1 114 ? -19.922 -3.287 9.648 1 83.06 114 VAL A N 1
ATOM 929 C CA . VAL A 1 114 ? -19.297 -3.699 8.398 1 83.06 114 VAL A CA 1
ATOM 930 C C . VAL A 1 114 ? -19.969 -2.975 7.227 1 83.06 114 VAL A C 1
ATOM 932 O O . VAL A 1 114 ? -19.281 -2.504 6.316 1 83.06 114 VAL A O 1
ATOM 935 N N . ASP A 1 115 ? -21.219 -2.885 7.223 1 86.5 115 ASP A N 1
ATOM 936 C CA . ASP A 1 115 ? -21.938 -2.25 6.121 1 86.5 115 ASP A CA 1
ATOM 937 C C . ASP A 1 115 ? -21.625 -0.754 6.059 1 86.5 115 ASP A C 1
ATOM 939 O O . ASP A 1 115 ? -21.516 -0.185 4.973 1 86.5 115 ASP A O 1
ATOM 943 N N . GLU A 1 116 ? -21.5 -0.134 7.207 1 90.25 116 GLU A N 1
ATOM 944 C CA . GLU A 1 116 ? -21.141 1.281 7.262 1 90.25 116 GLU A CA 1
ATOM 945 C C . GLU A 1 116 ? -19.734 1.517 6.734 1 90.25 116 GLU A C 1
ATOM 947 O O . GLU A 1 116 ? -19.5 2.447 5.961 1 90.25 116 GLU A O 1
ATOM 952 N N . ARG A 1 117 ? -18.859 0.715 7.117 1 89.12 117 ARG A N 1
ATOM 953 C CA . ARG A 1 117 ? -17.469 0.817 6.684 1 89.12 117 ARG A CA 1
ATOM 954 C C . ARG A 1 117 ? -17.359 0.655 5.172 1 89.12 117 ARG A C 1
ATOM 956 O O . ARG A 1 117 ? -16.641 1.412 4.512 1 89.12 117 ARG A O 1
ATOM 963 N N . GLU A 1 118 ? -18.047 -0.306 4.645 1 86.06 118 GLU A N 1
ATOM 964 C CA . GLU A 1 118 ? -18.016 -0.545 3.203 1 86.06 118 GLU A CA 1
ATOM 965 C C . GLU A 1 118 ? -18.594 0.644 2.436 1 86.06 118 GLU A C 1
ATOM 967 O O . GLU A 1 118 ? -18.109 0.984 1.355 1 86.06 118 GLU A O 1
ATOM 972 N N . GLY A 1 119 ? -19.625 1.153 3 1 88.81 119 GLY A N 1
ATOM 973 C CA . GLY A 1 119 ? -20.172 2.355 2.393 1 88.81 119 GLY A CA 1
ATOM 974 C C . GLY A 1 119 ? -19.172 3.502 2.342 1 88.81 119 GLY A C 1
ATOM 975 O O . GLY A 1 119 ? -19.062 4.18 1.317 1 88.81 119 GLY A O 1
ATOM 976 N N . LEU A 1 120 ? -18.5 3.701 3.439 1 92.31 120 LEU A N 1
ATOM 977 C CA . LEU A 1 120 ? -17.5 4.762 3.516 1 92.31 120 LEU A CA 1
ATOM 978 C C . LEU A 1 120 ? -16.344 4.484 2.568 1 92.31 120 LEU A C 1
ATOM 980 O O . LEU A 1 120 ? -15.797 5.406 1.958 1 92.31 120 LEU A O 1
ATOM 984 N N . GLN A 1 121 ? -15.992 3.258 2.451 1 91.94 121 GLN A N 1
ATOM 985 C CA . GLN A 1 121 ? -14.938 2.871 1.521 1 91.94 121 GLN A CA 1
ATOM 986 C C . GLN A 1 121 ? -15.328 3.205 0.082 1 91.94 121 GLN A C 1
ATOM 988 O O . GLN A 1 121 ? -14.5 3.699 -0.689 1 91.94 121 GLN A O 1
ATOM 993 N N . GLU A 1 122 ? -16.516 2.938 -0.284 1 90.44 122 GLU A N 1
ATOM 994 C CA . GLU A 1 122 ? -17 3.266 -1.62 1 90.44 122 GLU A CA 1
ATOM 995 C C . GLU A 1 122 ? -17 4.773 -1.854 1 90.44 122 GLU A C 1
ATOM 997 O O . GLU A 1 122 ? -16.625 5.238 -2.936 1 90.44 122 GLU A O 1
ATOM 1002 N N . GLN A 1 123 ? -17.375 5.457 -0.856 1 93.25 123 GLN A N 1
ATOM 1003 C CA . GLN A 1 123 ? -17.328 6.914 -0.945 1 93.25 123 GLN A CA 1
ATOM 1004 C C . GLN A 1 123 ? -15.906 7.418 -1.118 1 93.25 123 GLN A C 1
ATOM 1006 O O . GLN A 1 123 ? -15.656 8.336 -1.897 1 93.25 123 GLN A O 1
ATOM 1011 N N . LEU A 1 124 ? -15.055 6.824 -0.367 1 95.5 124 LEU A N 1
ATOM 1012 C CA . LEU A 1 124 ? -13.648 7.188 -0.427 1 95.5 124 LEU A CA 1
ATOM 1013 C C . LEU A 1 124 ? -13.094 7 -1.838 1 95.5 124 LEU A C 1
ATOM 1015 O O . LEU A 1 124 ? -12.422 7.887 -2.365 1 95.5 124 LEU A O 1
ATOM 1019 N N . ILE A 1 125 ? -13.383 5.895 -2.443 1 94.75 125 ILE A N 1
ATOM 1020 C CA . ILE A 1 125 ? -12.953 5.598 -3.805 1 94.75 125 ILE A CA 1
ATOM 1021 C C . ILE A 1 125 ? -13.523 6.641 -4.762 1 94.75 125 ILE A C 1
ATOM 1023 O O . ILE A 1 125 ? -12.789 7.215 -5.574 1 94.75 125 ILE A O 1
ATOM 1027 N N . ASP A 1 126 ? -14.773 6.938 -4.594 1 94.81 126 ASP A N 1
ATOM 1028 C CA . ASP A 1 126 ? -15.445 7.887 -5.469 1 94.81 126 ASP A CA 1
ATOM 1029 C C . ASP A 1 126 ? -14.836 9.281 -5.348 1 94.81 126 ASP A C 1
ATOM 1031 O O . ASP A 1 126 ? -14.617 9.961 -6.352 1 94.81 126 ASP A O 1
ATOM 1035 N N . ILE A 1 127 ? -14.602 9.672 -4.176 1 96.25 127 ILE A N 1
ATOM 1036 C CA . ILE A 1 127 ? -14.055 10.992 -3.918 1 96.25 127 ILE A CA 1
ATOM 1037 C C . ILE A 1 127 ? -12.68 11.117 -4.578 1 96.25 127 ILE A C 1
ATOM 1039 O O . ILE A 1 127 ? -12.414 12.086 -5.297 1 96.25 127 ILE A O 1
ATOM 1043 N N . ILE A 1 128 ? -11.812 10.156 -4.34 1 97 128 ILE A N 1
ATOM 1044 C CA . ILE A 1 128 ? -10.445 10.195 -4.852 1 97 128 ILE A CA 1
ATOM 1045 C C . ILE A 1 128 ? -10.461 10.25 -6.375 1 97 128 ILE A C 1
ATOM 1047 O O . ILE A 1 128 ? -9.805 11.102 -6.98 1 97 128 ILE A O 1
ATOM 1051 N N . LEU A 1 129 ? -11.258 9.438 -6.988 1 95.69 129 LEU A N 1
ATOM 1052 C CA . LEU A 1 129 ? -11.297 9.375 -8.445 1 95.69 129 LEU A CA 1
ATOM 1053 C C . LEU A 1 129 ? -11.914 10.641 -9.031 1 95.69 129 LEU A C 1
ATOM 1055 O O . LEU A 1 129 ? -11.516 11.102 -10.102 1 95.69 129 LEU A O 1
ATOM 1059 N N . ASP A 1 130 ? -12.898 11.164 -8.344 1 95.19 130 ASP A N 1
ATOM 1060 C CA . ASP A 1 130 ? -13.531 12.398 -8.797 1 95.19 130 ASP A CA 1
ATOM 1061 C C . ASP A 1 130 ? -12.539 13.555 -8.797 1 95.19 130 ASP A C 1
ATOM 1063 O O . ASP A 1 130 ? -12.453 14.305 -9.773 1 95.19 130 ASP A O 1
ATOM 1067 N N . VAL A 1 131 ? -11.844 13.711 -7.734 1 96.38 131 VAL A N 1
ATOM 1068 C CA . VAL A 1 131 ? -10.852 14.773 -7.617 1 96.38 131 VAL A CA 1
ATOM 1069 C C . VAL A 1 131 ? -9.805 14.625 -8.719 1 96.38 131 VAL A C 1
ATOM 1071 O O . VAL A 1 131 ? -9.406 15.609 -9.344 1 96.38 131 VAL A O 1
ATOM 1074 N N . LEU A 1 132 ? -9.359 13.398 -8.977 1 95.56 132 LEU A N 1
ATOM 1075 C CA . LEU A 1 132 ? -8.336 13.148 -9.984 1 95.56 132 LEU A CA 1
ATOM 1076 C C . LEU A 1 132 ? -8.883 13.391 -11.383 1 95.56 132 LEU A C 1
ATOM 1078 O O . LEU A 1 132 ? -8.156 13.852 -12.266 1 95.56 132 LEU A O 1
ATOM 1082 N N . ARG A 1 133 ? -10.117 13.07 -11.625 1 93.5 133 ARG A N 1
ATOM 1083 C CA . ARG A 1 133 ? -10.75 13.312 -12.914 1 93.5 133 ARG A CA 1
ATOM 1084 C C . ARG A 1 133 ? -10.836 14.805 -13.211 1 93.5 133 ARG A C 1
ATOM 1086 O O . ARG A 1 133 ? -10.617 15.234 -14.344 1 93.5 133 ARG A O 1
ATOM 1093 N N . ARG A 1 134 ? -11.164 15.562 -12.227 1 93.25 134 ARG A N 1
ATOM 1094 C CA . ARG A 1 134 ? -11.305 17.016 -12.359 1 93.25 134 ARG A CA 1
ATOM 1095 C C . ARG A 1 134 ? -9.938 17.672 -12.516 1 93.25 134 ARG A C 1
ATOM 1097 O O . ARG A 1 134 ? -9.852 18.812 -12.969 1 93.25 134 ARG A O 1
ATOM 1104 N N . ASN A 1 135 ? -8.906 17.031 -12.07 1 96 135 ASN A N 1
ATOM 1105 C CA . ASN A 1 135 ? -7.539 17.531 -12.133 1 96 135 ASN A CA 1
ATOM 1106 C C . ASN A 1 135 ? -6.602 16.562 -12.828 1 96 135 ASN A C 1
ATOM 1108 O O . ASN A 1 135 ? -5.734 15.961 -12.195 1 96 135 ASN A O 1
ATOM 1112 N N . PRO A 1 136 ? -6.656 16.406 -14.148 1 94.31 136 PRO A N 1
ATOM 1113 C CA . PRO A 1 136 ? -5.926 15.375 -14.883 1 94.31 136 PRO A CA 1
ATOM 1114 C C . PRO A 1 136 ? -4.41 15.539 -14.797 1 94.31 136 PRO A C 1
ATOM 1116 O O . PRO A 1 136 ? -3.666 14.602 -15.062 1 94.31 136 PRO A O 1
ATOM 1119 N N . GLN A 1 137 ? -3.936 16.719 -14.414 1 94.88 137 GLN A N 1
ATOM 1120 C CA . GLN A 1 137 ? -2.502 16.953 -14.297 1 94.88 137 GLN A CA 1
ATOM 1121 C C . GLN A 1 137 ? -1.948 16.344 -13.016 1 94.88 137 GLN A C 1
ATOM 1123 O O . GLN A 1 137 ? -0.732 16.219 -12.852 1 94.88 137 GLN A O 1
ATOM 1128 N N . LEU A 1 138 ? -2.803 16.016 -12.094 1 96.12 138 LEU A N 1
ATOM 1129 C CA . LEU A 1 138 ? -2.373 15.438 -10.828 1 96.12 138 LEU A CA 1
ATOM 1130 C C . LEU A 1 138 ? -2.279 13.922 -10.922 1 96.12 138 LEU A C 1
ATOM 1132 O O . LEU A 1 138 ? -3.031 13.297 -11.672 1 96.12 138 LEU A O 1
ATOM 1136 N N . HIS A 1 139 ? -1.333 13.383 -10.195 1 93.44 139 HIS A N 1
ATOM 1137 C CA . HIS A 1 139 ? -1.128 11.938 -10.164 1 93.44 139 HIS A CA 1
ATOM 1138 C C . HIS A 1 139 ? -1.339 11.375 -8.766 1 93.44 139 HIS A C 1
ATOM 1140 O O . HIS A 1 139 ? -0.868 11.961 -7.781 1 93.44 139 HIS A O 1
ATOM 1146 N N . TYR A 1 140 ? -2.08 10.273 -8.773 1 94.44 140 TYR A N 1
ATOM 1147 C CA . TYR A 1 140 ? -2.363 9.609 -7.508 1 94.44 140 TYR A CA 1
ATOM 1148 C C . TYR A 1 140 ? -1.09 9.031 -6.895 1 94.44 140 TYR A C 1
ATOM 1150 O O . TYR A 1 140 ? -0.215 8.539 -7.613 1 94.44 140 TYR A O 1
ATOM 1158 N N . TYR A 1 141 ? -0.93 9.07 -5.598 1 94.06 141 TYR A N 1
ATOM 1159 C CA . TYR A 1 141 ? 0.161 8.406 -4.887 1 94.06 141 TYR A CA 1
ATOM 1160 C C . TYR A 1 141 ? -0.357 7.652 -3.672 1 94.06 141 TYR A C 1
ATOM 1162 O O . TYR A 1 141 ? -1.365 8.039 -3.074 1 94.06 141 TYR A O 1
ATOM 1170 N N . GLN A 1 142 ? 0.363 6.617 -3.279 1 91.06 142 GLN A N 1
ATOM 1171 C CA . GLN A 1 142 ? 0.042 5.855 -2.078 1 91.06 142 GLN A CA 1
ATOM 1172 C C . GLN A 1 142 ? 0.173 6.715 -0.826 1 91.06 142 GLN A C 1
ATOM 1174 O O . GLN A 1 142 ? 1.252 7.234 -0.533 1 91.06 142 GLN A O 1
ATOM 1179 N N . GLY A 1 143 ? -0.799 6.879 -0.135 1 92.31 143 GLY A N 1
ATOM 1180 C CA . GLY A 1 143 ? -0.868 7.742 1.034 1 92.31 143 GLY A CA 1
ATOM 1181 C C . GLY A 1 143 ? -1.947 8.805 0.93 1 92.31 143 GLY A C 1
ATOM 1182 O O . GLY A 1 143 ? -2.416 9.32 1.946 1 92.31 143 GLY A O 1
ATOM 1183 N N . TYR A 1 144 ? -2.297 9.117 -0.261 1 96.62 144 TYR A N 1
ATOM 1184 C CA . TYR A 1 144 ? -3.316 10.125 -0.538 1 96.62 144 TYR A CA 1
ATOM 1185 C C . TYR A 1 144 ? -4.648 9.742 0.096 1 96.62 144 TYR A C 1
ATOM 1187 O O . TYR A 1 144 ? -5.344 10.586 0.655 1 96.62 144 TYR A O 1
ATOM 1195 N N . HIS A 1 145 ? -4.996 8.422 0.05 1 95.31 145 HIS A N 1
ATOM 1196 C CA . HIS A 1 145 ? -6.254 7.914 0.583 1 95.31 145 HIS A CA 1
ATOM 1197 C C . HIS A 1 145 ? -6.34 8.125 2.092 1 95.31 145 HIS A C 1
ATOM 1199 O O . HIS A 1 145 ? -7.43 8.32 2.633 1 95.31 145 HIS A O 1
ATOM 1205 N N . ASP A 1 146 ? -5.234 8.18 2.75 1 93.12 146 ASP A N 1
ATOM 1206 C CA . ASP A 1 146 ? -5.203 8.398 4.195 1 93.12 146 ASP A CA 1
ATOM 1207 C C . ASP A 1 146 ? -5.68 9.805 4.547 1 93.12 146 ASP A C 1
ATOM 1209 O O . ASP A 1 146 ? -6.348 10 5.566 1 93.12 146 ASP A O 1
ATOM 1213 N N . ILE A 1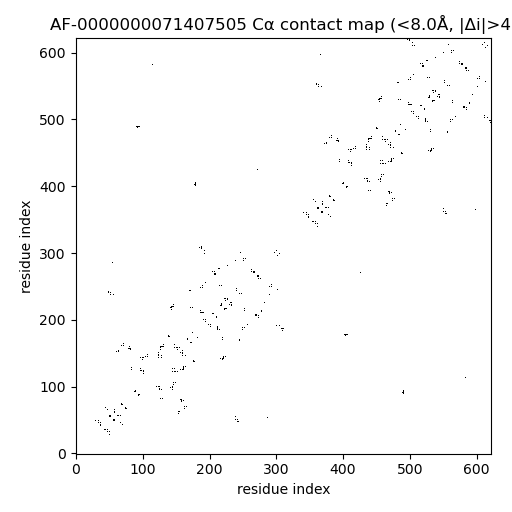 147 ? -5.254 10.68 3.766 1 96.5 147 ILE A N 1
ATOM 1214 C CA . ILE A 1 147 ? -5.652 12.062 4.004 1 96.5 147 ILE A CA 1
ATOM 1215 C C . ILE A 1 147 ? -7.145 12.227 3.715 1 96.5 147 ILE A C 1
ATOM 1217 O O . ILE A 1 147 ? -7.875 12.82 4.512 1 96.5 147 ILE A O 1
ATOM 1221 N N . VAL A 1 148 ? -7.629 11.633 2.715 1 97.38 148 VAL A N 1
ATOM 1222 C CA . VAL A 1 148 ? -9.016 11.773 2.277 1 97.38 148 VAL A CA 1
ATOM 1223 C C . VAL A 1 148 ? -9.953 11.156 3.314 1 97.38 148 VAL A C 1
ATOM 1225 O O . VAL A 1 148 ? -10.992 11.727 3.641 1 97.38 148 VAL A O 1
ATOM 1228 N N . VAL A 1 149 ? -9.602 10 3.818 1 95.75 149 VAL A N 1
ATOM 1229 C CA . VAL A 1 149 ? -10.484 9.305 4.746 1 95.75 149 VAL A CA 1
ATOM 1230 C C . VAL A 1 149 ? -10.664 10.133 6.016 1 95.75 149 VAL A C 1
ATOM 1232 O O . VAL A 1 149 ? -11.734 10.141 6.617 1 95.75 149 VAL A O 1
ATOM 1235 N N . THR A 1 150 ? -9.656 10.805 6.418 1 95.56 150 THR A N 1
ATOM 1236 C CA . THR A 1 150 ? -9.727 11.641 7.613 1 95.56 150 THR A CA 1
ATOM 1237 C C . THR A 1 150 ? -10.773 12.742 7.441 1 95.56 150 THR A C 1
ATOM 1239 O O . THR A 1 150 ? -11.609 12.953 8.32 1 95.56 150 THR A O 1
ATOM 1242 N N . PHE A 1 151 ? -10.719 13.375 6.34 1 97.75 151 PHE A N 1
ATOM 1243 C CA . PHE A 1 151 ? -11.711 14.422 6.078 1 97.75 151 PHE A CA 1
ATOM 1244 C C . PHE A 1 151 ? -13.102 13.82 5.941 1 97.75 151 PHE A C 1
ATOM 1246 O O . PHE A 1 151 ? -14.078 14.383 6.453 1 97.75 151 PHE A O 1
ATOM 1253 N N . LEU A 1 152 ? -13.188 12.711 5.246 1 96.5 152 LEU A N 1
ATOM 1254 C CA . LEU A 1 152 ? -14.477 12.062 5.016 1 96.5 152 LEU A CA 1
ATOM 1255 C C . LEU A 1 152 ? -15.172 11.75 6.34 1 96.5 152 LEU A C 1
ATOM 1257 O O . LEU A 1 152 ? -16.375 11.977 6.484 1 96.5 152 LEU A O 1
ATOM 1261 N N . LEU A 1 153 ? -14.477 11.281 7.32 1 94.94 153 LEU A N 1
ATOM 1262 C CA . LEU A 1 153 ? -15.016 10.867 8.609 1 94.94 153 LEU A CA 1
ATOM 1263 C C . LEU A 1 153 ? -15.484 12.07 9.422 1 94.94 153 LEU A C 1
ATOM 1265 O O . LEU A 1 153 ? -16.312 11.93 10.32 1 94.94 153 LEU A O 1
ATOM 1269 N N . VAL A 1 154 ? -14.969 13.258 9.055 1 96.81 154 VAL A N 1
ATOM 1270 C CA . VAL A 1 154 ? -15.273 14.422 9.875 1 96.81 154 VAL A CA 1
ATOM 1271 C C . VAL A 1 154 ? -16.312 15.289 9.18 1 96.81 154 VAL A C 1
ATOM 1273 O O . VAL A 1 154 ? -17.297 15.695 9.797 1 96.81 154 VAL A O 1
ATOM 1276 N N . VAL A 1 155 ? -16.141 15.492 7.852 1 97.44 155 VAL A N 1
ATOM 1277 C CA . VAL A 1 155 ? -16.922 16.562 7.242 1 97.44 155 VAL A CA 1
ATOM 1278 C C . VAL A 1 155 ? -17.891 15.961 6.219 1 97.44 155 VAL A C 1
ATOM 1280 O O . VAL A 1 155 ? -18.688 16.688 5.613 1 97.44 155 VAL A O 1
ATOM 1283 N N . GLY A 1 156 ? -17.797 14.711 5.918 1 94.56 156 GLY A N 1
ATOM 1284 C CA . GLY A 1 156 ? -18.719 14.062 4.992 1 94.56 156 GLY A CA 1
ATOM 1285 C C . GLY A 1 156 ? -18.25 14.125 3.551 1 94.56 156 GLY A C 1
ATOM 1286 O O . GLY A 1 156 ? -17.234 14.742 3.246 1 94.56 156 GLY A O 1
ATOM 1287 N N . GLU A 1 157 ? -18.984 13.586 2.658 1 94.69 157 GLU A N 1
ATOM 1288 C CA . GLU A 1 157 ? -18.578 13.289 1.289 1 94.69 157 GLU A CA 1
ATOM 1289 C C . GLU A 1 157 ? -18.438 14.562 0.466 1 94.69 157 GLU A C 1
ATOM 1291 O O . GLU A 1 157 ? -17.359 14.836 -0.09 1 94.69 157 GLU A O 1
ATOM 1296 N N . LYS A 1 158 ? -19.438 15.391 0.372 1 94.69 158 LYS A N 1
ATOM 1297 C CA . LYS A 1 158 ? -19.438 16.562 -0.496 1 94.69 158 LYS A CA 1
ATOM 1298 C C . LYS A 1 158 ? -18.359 17.562 -0.081 1 94.69 158 LYS A C 1
ATOM 1300 O O . LYS A 1 158 ? -17.609 18.062 -0.923 1 94.69 158 LYS A O 1
ATOM 1305 N N . MET A 1 159 ? -18.344 17.844 1.19 1 96.75 159 MET A N 1
ATOM 1306 C CA . MET A 1 159 ? -17.344 18.781 1.697 1 96.75 159 MET A CA 1
ATOM 1307 C C . MET A 1 159 ? -15.938 18.234 1.517 1 96.75 159 MET A C 1
ATOM 1309 O O . MET A 1 159 ? -15 19 1.251 1 96.75 159 MET A O 1
ATOM 1313 N N . THR A 1 160 ? -15.734 16.922 1.643 1 97.75 160 THR A N 1
ATOM 1314 C CA . THR A 1 160 ? -14.422 16.312 1.438 1 97.75 160 THR A CA 1
ATOM 1315 C C . THR A 1 160 ? -13.945 16.516 0.002 1 97.75 160 THR A C 1
ATOM 1317 O O . THR A 1 160 ? -12.766 16.781 -0.235 1 97.75 160 THR A O 1
ATOM 1320 N N . ILE A 1 161 ? -14.844 16.406 -0.956 1 97 161 ILE A N 1
ATOM 1321 C CA . ILE A 1 161 ? -14.477 16.625 -2.35 1 97 161 ILE A CA 1
ATOM 1322 C C . ILE A 1 161 ? -13.953 18.047 -2.523 1 97 161 ILE A C 1
ATOM 1324 O O . ILE A 1 161 ? -12.906 18.266 -3.133 1 97 161 ILE A O 1
ATOM 1328 N N . ALA A 1 162 ? -14.672 19 -1.955 1 97.25 162 ALA A N 1
ATOM 1329 C CA . ALA A 1 162 ? -14.289 20.391 -2.062 1 97.25 162 ALA A CA 1
ATOM 1330 C C . ALA A 1 162 ? -12.945 20.656 -1.387 1 97.25 162 ALA A C 1
ATOM 1332 O O . ALA A 1 162 ? -12.086 21.344 -1.938 1 97.25 162 ALA A O 1
ATOM 1333 N N . ILE A 1 163 ? -12.766 20.109 -0.208 1 98.19 163 ILE A N 1
ATOM 1334 C CA . ILE A 1 163 ? -11.531 20.297 0.55 1 98.19 163 ILE A CA 1
ATOM 1335 C C . ILE A 1 163 ? -10.359 19.688 -0.219 1 98.19 163 ILE A C 1
ATOM 1337 O O . ILE A 1 163 ? -9.32 20.328 -0.385 1 98.19 163 ILE A O 1
ATOM 1341 N N . MET A 1 164 ? -10.539 18.469 -0.711 1 98.06 164 MET A N 1
ATOM 1342 C CA . MET A 1 164 ? -9.453 17.766 -1.381 1 98.06 164 MET A CA 1
ATOM 1343 C C . MET A 1 164 ? -9.117 18.422 -2.715 1 98.06 164 MET A C 1
ATOM 1345 O O . MET A 1 164 ? -7.961 18.406 -3.143 1 98.06 164 MET A O 1
ATOM 1349 N N . GLU A 1 165 ? -10.102 19.016 -3.354 1 96.56 165 GLU A N 1
ATOM 1350 C CA . GLU A 1 165 ? -9.828 19.812 -4.551 1 96.56 165 GLU A CA 1
ATOM 1351 C C . GLU A 1 165 ? -8.852 20.938 -4.258 1 96.56 165 GLU A C 1
ATOM 1353 O O . GLU A 1 165 ? -7.902 21.156 -5.016 1 96.56 165 GLU A O 1
ATOM 1358 N N . LYS A 1 166 ? -9.086 21.578 -3.189 1 96.5 166 LYS A N 1
ATOM 1359 C CA . LYS A 1 166 ? -8.219 22.688 -2.787 1 96.5 166 LYS A CA 1
ATOM 1360 C C . LYS A 1 166 ? -6.852 22.188 -2.334 1 96.5 166 LYS A C 1
ATOM 1362 O O . LYS A 1 166 ? -5.816 22.672 -2.799 1 96.5 166 LYS A O 1
ATOM 1367 N N . LEU A 1 167 ? -6.82 21.203 -1.463 1 97.88 167 LEU A N 1
ATOM 1368 C CA . LEU A 1 167 ? -5.582 20.703 -0.874 1 97.88 167 LEU A CA 1
ATOM 1369 C C . LEU A 1 167 ? -4.691 20.062 -1.934 1 97.88 167 LEU A C 1
ATOM 1371 O O . LEU A 1 167 ? -3.469 20.219 -1.896 1 97.88 167 LEU A O 1
ATOM 1375 N N . SER A 1 168 ? -5.254 19.297 -2.898 1 97.88 168 SER A N 1
ATOM 1376 C CA . SER A 1 168 ? -4.496 18.609 -3.938 1 97.88 168 SER A CA 1
ATOM 1377 C C . SER A 1 168 ? -3.771 19.594 -4.844 1 97.88 168 SER A C 1
ATOM 1379 O O . SER A 1 168 ? -2.707 19.281 -5.379 1 97.88 168 SER A O 1
ATOM 1381 N N . ASN A 1 169 ? -4.312 20.781 -4.961 1 96.44 169 ASN A N 1
ATOM 1382 C CA . ASN A 1 169 ? -3.729 21.781 -5.852 1 96.44 169 ASN A CA 1
ATOM 1383 C C . ASN A 1 169 ? -2.822 22.75 -5.09 1 96.44 169 ASN A C 1
ATOM 1385 O O . ASN A 1 169 ? -2.18 23.609 -5.695 1 96.44 169 ASN A O 1
ATOM 1389 N N . HIS A 1 170 ? -2.732 22.609 -3.725 1 94.94 170 HIS A N 1
ATOM 1390 C CA . HIS A 1 170 ? -1.916 23.516 -2.926 1 94.94 170 HIS A CA 1
ATOM 1391 C C . HIS A 1 170 ? -1.004 22.75 -1.979 1 94.94 170 HIS A C 1
ATOM 1393 O O . HIS A 1 170 ? 0.118 22.391 -2.346 1 94.94 170 HIS A O 1
ATOM 1399 N N . HIS A 1 171 ? -1.539 22.297 -0.803 1 95.44 171 HIS A N 1
ATOM 1400 C CA . HIS A 1 171 ? -0.75 21.656 0.244 1 95.44 171 HIS A CA 1
ATOM 1401 C C . HIS A 1 171 ? -0.119 20.375 -0.256 1 95.44 171 HIS A C 1
ATOM 1403 O O . HIS A 1 171 ? 1.009 20.031 0.116 1 95.44 171 HIS A O 1
ATOM 1409 N N . LEU A 1 172 ? -0.833 19.609 -1.147 1 97.06 172 LEU A N 1
ATOM 1410 C CA . LEU A 1 172 ? -0.408 18.266 -1.516 1 97.06 172 LEU A CA 1
ATOM 1411 C C . LEU A 1 172 ? 0.141 18.234 -2.938 1 97.06 172 LEU A C 1
ATOM 1413 O O . LEU A 1 172 ? 0.545 17.188 -3.432 1 97.06 172 LEU A O 1
ATOM 1417 N N . ARG A 1 173 ? 0.201 19.391 -3.602 1 96.06 173 ARG A N 1
ATOM 1418 C CA . ARG A 1 173 ? 0.486 19.5 -5.027 1 96.06 173 ARG A CA 1
ATOM 1419 C C . ARG A 1 173 ? 1.846 18.891 -5.359 1 96.06 173 ARG A C 1
ATOM 1421 O O . ARG A 1 173 ? 1.98 18.141 -6.336 1 96.06 173 ARG A O 1
ATOM 1428 N N . ASP A 1 174 ? 2.84 19.172 -4.555 1 94.81 174 ASP A N 1
ATOM 1429 C CA . ASP A 1 174 ? 4.203 18.719 -4.816 1 94.81 174 ASP A CA 1
ATOM 1430 C C . ASP A 1 174 ? 4.301 17.203 -4.77 1 94.81 174 ASP A C 1
ATOM 1432 O O . ASP A 1 174 ? 5.145 16.609 -5.449 1 94.81 174 ASP A O 1
ATOM 1436 N N . PHE A 1 175 ? 3.494 16.562 -4.039 1 95.44 175 PHE A N 1
ATOM 1437 C CA . PHE A 1 175 ? 3.535 15.109 -3.898 1 95.44 175 PHE A CA 1
ATOM 1438 C C . PHE A 1 175 ? 2.762 14.438 -5.023 1 95.44 175 PHE A C 1
ATOM 1440 O O . PHE A 1 175 ? 2.834 13.219 -5.191 1 95.44 175 PHE A O 1
ATOM 1447 N N . MET A 1 176 ? 1.995 15.195 -5.773 1 95.62 176 MET A N 1
ATOM 1448 C CA . MET A 1 176 ? 1.13 14.625 -6.805 1 95.62 176 MET A CA 1
ATOM 1449 C C . MET A 1 176 ? 1.744 14.797 -8.188 1 95.62 176 MET A C 1
ATOM 1451 O O . MET A 1 176 ? 1.063 14.625 -9.203 1 95.62 176 MET A O 1
ATOM 1455 N N . ASP A 1 177 ? 3 15.172 -8.188 1 92.12 177 ASP A N 1
ATOM 1456 C CA . ASP A 1 177 ? 3.764 15.164 -9.43 1 92.12 177 ASP A CA 1
ATOM 1457 C C . ASP A 1 177 ? 4.121 13.742 -9.859 1 92.12 177 ASP A C 1
ATOM 1459 O O . ASP A 1 177 ? 4.297 12.867 -9.016 1 92.12 177 ASP A O 1
ATOM 1463 N N . PRO A 1 178 ? 4.297 13.516 -11.141 1 85.88 178 PRO A N 1
ATOM 1464 C CA . PRO A 1 178 ? 4.621 12.172 -11.625 1 85.88 178 PRO A CA 1
ATOM 1465 C C . PRO A 1 178 ? 6.027 11.727 -11.234 1 85.88 178 PRO A C 1
ATOM 1467 O O . PRO A 1 178 ? 6.305 10.523 -11.164 1 85.88 178 PRO A O 1
ATOM 1470 N N . THR A 1 179 ? 6.891 12.656 -11 1 85.69 179 THR A N 1
ATOM 1471 C CA . THR A 1 179 ? 8.258 12.328 -10.609 1 85.69 179 THR A CA 1
ATOM 1472 C C . THR A 1 179 ? 8.523 12.742 -9.164 1 85.69 179 THR A C 1
ATOM 1474 O O . THR A 1 179 ? 7.695 13.406 -8.539 1 85.69 179 THR A O 1
ATOM 1477 N N . MET A 1 180 ? 9.672 12.398 -8.672 1 87.69 180 MET A N 1
ATOM 1478 C CA . MET A 1 180 ? 10.016 12.617 -7.273 1 87.69 180 MET A CA 1
ATOM 1479 C C . MET A 1 180 ? 10.641 13.992 -7.074 1 87.69 180 MET A C 1
ATOM 1481 O O . MET A 1 180 ? 10.898 14.406 -5.941 1 87.69 180 MET A O 1
ATOM 1485 N N . ASP A 1 181 ? 10.836 14.758 -8.078 1 89.56 181 ASP A N 1
ATOM 1486 C CA . ASP A 1 181 ? 11.609 16 -8 1 89.56 181 ASP A CA 1
ATOM 1487 C C . ASP A 1 181 ? 10.992 16.969 -6.996 1 89.56 181 ASP A C 1
ATOM 1489 O O . ASP A 1 181 ? 11.664 17.438 -6.082 1 89.56 181 ASP A O 1
ATOM 1493 N N . SER A 1 182 ? 9.719 17.25 -7.172 1 91.94 182 SER A N 1
ATOM 1494 C CA . SER A 1 182 ? 9.039 18.172 -6.266 1 91.94 182 SER A CA 1
ATOM 1495 C C . SER A 1 182 ? 8.984 17.609 -4.848 1 91.94 182 SER A C 1
ATOM 1497 O O . SER A 1 182 ? 9.141 18.359 -3.877 1 91.94 182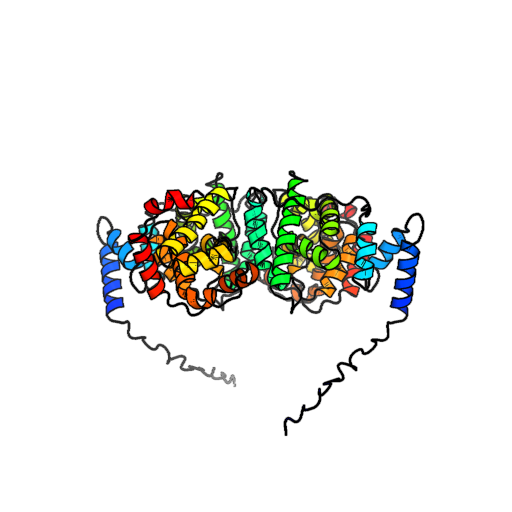 SER A O 1
ATOM 1499 N N . THR A 1 183 ? 8.742 16.312 -4.742 1 93.19 183 THR A N 1
ATOM 1500 C CA . THR A 1 183 ? 8.727 15.656 -3.443 1 93.19 183 THR A CA 1
ATOM 1501 C C . THR A 1 183 ? 10.078 15.781 -2.754 1 93.19 183 THR A C 1
ATOM 1503 O O . THR A 1 183 ? 10.156 16.109 -1.567 1 93.19 183 THR A O 1
ATOM 1506 N N . LYS A 1 184 ? 11.125 15.523 -3.502 1 91.69 184 LYS A N 1
ATOM 1507 C CA . LYS A 1 184 ? 12.477 15.648 -2.973 1 91.69 184 LYS A CA 1
ATOM 1508 C C . LYS A 1 184 ? 12.766 17.078 -2.512 1 91.69 184 LYS A C 1
ATOM 1510 O O . LYS A 1 184 ? 13.422 17.281 -1.493 1 91.69 184 LYS A O 1
ATOM 1515 N N . HIS A 1 185 ? 12.32 17.969 -3.301 1 93 185 HIS A N 1
ATOM 1516 C CA . HIS A 1 185 ? 12.508 19.375 -2.949 1 93 185 HIS A CA 1
ATOM 1517 C C . HIS A 1 185 ? 11.93 19.688 -1.569 1 93 185 HIS A C 1
ATOM 1519 O O . HIS A 1 185 ? 12.57 20.359 -0.763 1 93 185 HIS A O 1
ATOM 1525 N N . VAL A 1 186 ? 10.781 19.203 -1.283 1 95.62 186 VAL A N 1
ATOM 1526 C CA . VAL A 1 186 ? 10.133 19.422 0.007 1 95.62 186 VAL A CA 1
ATOM 1527 C C . VAL A 1 186 ? 10.93 18.719 1.106 1 95.62 186 VAL A C 1
ATOM 1529 O O . VAL A 1 186 ? 11.203 19.312 2.152 1 95.62 186 VAL A O 1
ATOM 1532 N N . LEU A 1 187 ? 11.336 17.516 0.865 1 95.31 187 LEU A N 1
ATOM 1533 C CA . LEU A 1 187 ? 12.07 16.719 1.843 1 95.31 187 LEU A CA 1
ATOM 1534 C C . LEU A 1 187 ? 13.43 17.328 2.135 1 95.31 187 LEU A C 1
ATOM 1536 O O . LEU A 1 187 ? 13.938 17.234 3.254 1 95.31 187 LEU A O 1
ATOM 1540 N N . ASN A 1 188 ? 13.961 18 1.219 1 94.69 188 ASN A N 1
ATOM 1541 C CA . ASN A 1 188 ? 15.312 18.547 1.312 1 94.69 188 ASN A CA 1
ATOM 1542 C C . ASN A 1 188 ? 15.367 19.734 2.275 1 94.69 188 ASN A C 1
ATOM 1544 O O . ASN A 1 188 ? 16.453 20.20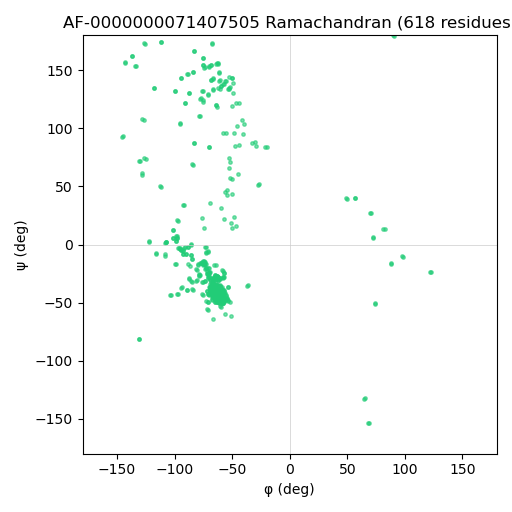3 2.627 1 94.69 188 ASN A O 1
ATOM 1548 N N . TYR A 1 189 ? 14.289 20.172 2.744 1 96.25 189 TYR A N 1
ATOM 1549 C CA . TYR A 1 189 ? 14.297 21.219 3.768 1 96.25 189 TYR A CA 1
ATOM 1550 C C . TYR A 1 189 ? 14.695 20.641 5.121 1 96.25 189 TYR A C 1
ATOM 1552 O O . TYR A 1 189 ? 15.086 21.391 6.027 1 96.25 189 TYR A O 1
ATOM 1560 N N . LEU A 1 190 ? 14.625 19.344 5.266 1 97.06 190 LEU A N 1
ATOM 1561 C CA . LEU A 1 190 ? 14.797 18.703 6.562 1 97.06 190 LEU A CA 1
ATOM 1562 C C . LEU A 1 190 ? 16.219 18.906 7.082 1 97.06 190 LEU A C 1
ATOM 1564 O O . LEU A 1 190 ? 16.406 19.375 8.203 1 97.06 190 LEU A O 1
ATOM 1568 N N . MET A 1 191 ? 17.25 18.625 6.246 1 96.75 191 MET A N 1
ATOM 1569 C CA . MET A 1 191 ? 18.625 18.625 6.711 1 96.75 191 MET A CA 1
ATOM 1570 C C . MET A 1 191 ? 19.109 20.047 7.016 1 96.75 191 MET A C 1
ATOM 1572 O O . MET A 1 191 ? 19.703 20.281 8.062 1 96.75 191 MET A O 1
ATOM 1576 N N . PRO A 1 192 ? 18.797 21.016 6.145 1 96.31 192 PRO A N 1
ATOM 1577 C CA . PRO A 1 192 ? 19.156 22.391 6.488 1 96.31 192 PRO A CA 1
ATOM 1578 C C . PRO A 1 192 ? 18.531 22.859 7.801 1 96.31 192 PRO A C 1
ATOM 1580 O O . PRO A 1 192 ? 19.156 23.594 8.562 1 96.31 192 PRO A O 1
ATOM 1583 N N . ILE A 1 193 ? 17.312 22.484 8.086 1 97.12 193 ILE A N 1
ATOM 1584 C CA . ILE A 1 193 ? 16.656 22.844 9.328 1 97.12 193 ILE A CA 1
ATOM 1585 C C . ILE A 1 193 ? 17.406 22.234 10.516 1 97.12 193 ILE A C 1
ATOM 1587 O O . ILE A 1 193 ? 17.688 22.922 11.492 1 97.12 193 ILE A O 1
ATOM 1591 N N . LEU A 1 194 ? 17.688 20.953 10.438 1 97.38 194 LEU A N 1
ATOM 1592 C CA . LEU A 1 194 ? 18.422 20.266 11.508 1 97.38 194 LEU A CA 1
ATOM 1593 C C . LEU A 1 194 ? 19.781 20.922 11.727 1 97.38 194 LEU A C 1
ATOM 1595 O O . LEU A 1 194 ? 20.219 21.062 12.875 1 97.38 194 LEU A O 1
ATOM 1599 N N . GLU A 1 195 ? 20.453 21.281 10.633 1 96.62 195 GLU A N 1
ATOM 1600 C CA . GLU A 1 195 ? 21.766 21.906 10.711 1 96.62 195 GLU A CA 1
ATOM 1601 C C . GLU A 1 195 ? 21.719 23.203 11.531 1 96.62 195 GLU A C 1
ATOM 1603 O O . GLU A 1 195 ? 22.625 23.484 12.312 1 96.62 195 GLU A O 1
ATOM 1608 N N . ARG A 1 196 ? 20.734 23.969 11.406 1 95 196 ARG A N 1
ATOM 1609 C CA . ARG A 1 196 ? 20.578 25.25 12.07 1 95 196 ARG A CA 1
ATOM 1610 C C . ARG A 1 196 ? 20.25 25.078 13.547 1 95 196 ARG A C 1
ATOM 1612 O O . ARG A 1 196 ? 20.656 25.891 14.375 1 95 196 ARG A O 1
ATOM 1619 N N . VAL A 1 197 ? 19.578 24.047 13.922 1 96.75 197 VAL A N 1
ATOM 1620 C CA . VAL A 1 197 ? 19.062 23.891 15.281 1 96.75 197 VAL A CA 1
ATOM 1621 C C . VAL A 1 197 ? 20.016 23.016 16.094 1 96.75 197 VAL A C 1
ATOM 1623 O O . VAL A 1 197 ? 20.266 23.297 17.266 1 96.75 197 VAL A O 1
ATOM 1626 N N . ASP A 1 198 ? 20.5 21.969 15.516 1 97.81 198 ASP A N 1
ATOM 1627 C CA . ASP A 1 198 ? 21.375 21.016 16.188 1 97.81 198 ASP A CA 1
ATOM 1628 C C . ASP A 1 198 ? 22.422 20.453 15.211 1 97.81 198 ASP A C 1
ATOM 1630 O O . ASP A 1 198 ? 22.234 19.375 14.648 1 97.81 198 ASP A O 1
ATOM 1634 N N . ARG A 1 199 ? 23.562 21.078 15.18 1 97.56 199 ARG A N 1
ATOM 1635 C CA . ARG A 1 199 ? 24.625 20.719 14.234 1 97.56 199 ARG A CA 1
ATOM 1636 C C . ARG A 1 199 ? 25.141 19.312 14.484 1 97.56 199 ARG A C 1
ATOM 1638 O O . ARG A 1 199 ? 25.484 18.594 13.539 1 97.56 199 ARG A O 1
ATOM 1645 N N . GLU A 1 200 ? 25.203 18.953 15.688 1 98.19 200 GLU A N 1
ATOM 1646 C CA . GLU A 1 200 ? 25.672 17.609 16.031 1 98.19 200 GLU A CA 1
ATOM 1647 C C . GLU A 1 200 ? 24.734 16.531 15.453 1 98.19 200 GLU A C 1
ATOM 1649 O O . GLU A 1 200 ? 25.188 15.547 14.891 1 98.19 200 GLU A O 1
ATOM 1654 N N . LEU A 1 201 ? 23.484 16.719 15.695 1 98.38 201 LEU A N 1
ATOM 1655 C CA . LEU A 1 201 ? 22.5 15.805 15.133 1 98.38 201 LEU A CA 1
ATOM 1656 C C . LEU A 1 201 ? 22.578 15.781 13.609 1 98.38 201 LEU A C 1
ATOM 1658 O O . LEU A 1 201 ? 22.562 14.711 13 1 98.38 201 LEU A O 1
ATOM 1662 N N . HIS A 1 202 ? 22.609 16.953 13.039 1 98 202 HIS A N 1
ATOM 1663 C CA . HIS A 1 202 ? 22.734 17.078 11.594 1 98 202 HIS A CA 1
ATOM 1664 C C . HIS A 1 202 ? 23.906 16.281 11.055 1 98 202 HIS A C 1
ATOM 1666 O O . HIS A 1 202 ? 23.766 15.492 10.117 1 98 202 HIS A O 1
ATOM 1672 N N . ASP A 1 203 ? 25.094 16.438 11.648 1 98.25 203 ASP A N 1
ATOM 1673 C CA . ASP A 1 203 ? 26.297 15.75 11.211 1 98.25 203 ASP A CA 1
ATOM 1674 C C . ASP A 1 203 ? 26.156 14.234 11.344 1 98.25 203 ASP A C 1
ATOM 1676 O O . ASP A 1 203 ? 26.641 13.484 10.492 1 98.25 203 ASP A O 1
ATOM 1680 N N . PHE A 1 204 ? 25.562 13.883 12.422 1 98.31 204 PHE A N 1
ATOM 1681 C CA . PHE A 1 204 ? 25.312 12.461 12.641 1 98.31 204 PHE A CA 1
ATOM 1682 C C . PHE A 1 204 ? 24.438 11.883 11.531 1 98.31 204 PHE A C 1
ATOM 1684 O O . PHE A 1 204 ? 24.719 10.805 11.008 1 98.31 204 PHE A O 1
ATOM 1691 N N . MET A 1 205 ? 23.391 12.57 11.188 1 97.94 205 MET A N 1
ATOM 1692 C CA . MET A 1 205 ? 22.469 12.133 10.141 1 97.94 205 MET A CA 1
ATOM 1693 C C . MET A 1 205 ? 23.188 12.031 8.797 1 97.94 205 MET A C 1
ATOM 1695 O O . MET A 1 205 ? 22.984 11.078 8.047 1 97.94 205 MET A O 1
ATOM 1699 N N . ILE A 1 206 ? 24.031 13.008 8.523 1 97.56 206 ILE A N 1
ATOM 1700 C CA . ILE A 1 206 ? 24.781 13.016 7.27 1 97.56 206 ILE A CA 1
ATOM 1701 C C . ILE A 1 206 ? 25.75 11.836 7.238 1 97.56 206 ILE A C 1
ATOM 1703 O O . ILE A 1 206 ? 25.828 11.117 6.242 1 97.56 206 ILE A O 1
ATOM 1707 N N . ARG A 1 207 ? 26.438 11.586 8.305 1 97.62 207 ARG A N 1
ATOM 1708 C CA . ARG A 1 207 ? 27.422 10.508 8.391 1 97.62 207 ARG A CA 1
ATOM 1709 C C . ARG A 1 207 ? 26.734 9.148 8.25 1 97.62 207 ARG A C 1
ATOM 1711 O O . ARG A 1 207 ? 27.312 8.219 7.672 1 97.62 207 ARG A O 1
ATOM 1718 N N . SER A 1 208 ? 25.562 9.023 8.766 1 96.06 208 SER A N 1
ATOM 1719 C CA . SER A 1 208 ? 24.844 7.762 8.703 1 96.06 208 SER A CA 1
ATOM 1720 C C . SER A 1 208 ? 24.375 7.457 7.281 1 96.06 208 SER A C 1
ATOM 1722 O O . SER A 1 208 ? 24 6.32 6.977 1 96.06 208 SER A O 1
ATOM 1724 N N . GLU A 1 209 ? 24.188 8.5 6.449 1 93.81 209 GLU A N 1
ATOM 1725 C CA . GLU A 1 209 ? 23.734 8.414 5.066 1 93.81 209 GLU A CA 1
ATOM 1726 C C . GLU A 1 209 ? 22.266 8.008 5.004 1 93.81 209 GLU A C 1
ATOM 1728 O O . GLU A 1 209 ? 21.828 7.383 4.035 1 93.81 209 GLU A O 1
ATOM 1733 N N . VAL A 1 210 ? 21.531 8.312 5.984 1 93.19 210 VAL A N 1
ATOM 1734 C CA . VAL A 1 210 ? 20.125 7.91 6.066 1 93.19 210 VAL A CA 1
ATOM 1735 C C . VAL A 1 210 ? 19.297 8.695 5.051 1 93.19 210 VAL A C 1
ATOM 1737 O O . VAL A 1 210 ? 18.281 8.219 4.57 1 93.19 210 VAL A O 1
ATOM 1740 N N . GLY A 1 211 ? 19.75 9.938 4.703 1 93 211 GLY A N 1
ATOM 1741 C CA . GLY A 1 211 ? 18.953 10.781 3.828 1 93 211 GLY A CA 1
ATOM 1742 C C . GLY A 1 211 ? 17.672 11.266 4.473 1 93 211 GLY A C 1
ATOM 1743 O O . GLY A 1 211 ? 17.625 11.477 5.688 1 93 211 GLY A O 1
ATOM 1744 N N . THR A 1 212 ? 16.656 11.555 3.594 1 93.81 212 THR A N 1
ATOM 1745 C CA . THR A 1 212 ? 15.438 12.172 4.125 1 93.81 212 THR A CA 1
ATOM 1746 C C . THR A 1 212 ? 14.211 11.32 3.803 1 93.81 212 THR A C 1
ATOM 1748 O O . THR A 1 212 ? 13.094 11.648 4.203 1 93.81 212 THR A O 1
ATOM 1751 N N . ILE A 1 213 ? 14.414 10.211 3.174 1 87.62 213 ILE A N 1
ATOM 1752 C CA . ILE A 1 213 ? 13.328 9.406 2.625 1 87.62 213 ILE A CA 1
ATOM 1753 C C . ILE A 1 213 ? 12.516 8.789 3.762 1 87.62 213 ILE A C 1
ATOM 1755 O O . ILE A 1 213 ? 11.359 8.422 3.576 1 87.62 213 ILE A O 1
ATOM 1759 N N . PHE A 1 214 ? 13.133 8.625 4.965 1 90.25 214 PHE A N 1
ATOM 1760 C CA . PHE A 1 214 ? 12.414 8.078 6.113 1 90.25 214 PHE A CA 1
ATOM 1761 C C . PHE A 1 214 ? 11.195 8.922 6.449 1 90.25 214 PHE A C 1
ATOM 1763 O O . PHE A 1 214 ? 10.227 8.43 7.031 1 90.25 214 PHE A O 1
ATOM 1770 N N . ALA A 1 215 ? 11.203 10.172 6.035 1 94.44 215 ALA A N 1
ATOM 1771 C CA . ALA A 1 215 ? 10.125 11.094 6.398 1 94.44 215 ALA A CA 1
ATOM 1772 C C . ALA A 1 215 ? 9.055 11.141 5.316 1 94.44 215 ALA A C 1
ATOM 1774 O O . ALA A 1 215 ? 8.008 11.773 5.496 1 94.44 215 ALA A O 1
ATOM 1775 N N . LEU A 1 216 ? 9.273 10.477 4.234 1 93 216 LEU A N 1
ATOM 1776 C CA . LEU A 1 216 ? 8.352 10.531 3.107 1 93 216 LEU A CA 1
ATOM 1777 C C . LEU A 1 216 ? 6.953 10.078 3.527 1 93 216 LEU A C 1
ATOM 1779 O O . LEU A 1 216 ? 5.973 10.797 3.314 1 93 216 LEU A O 1
ATOM 1783 N N . SER A 1 217 ? 6.867 8.953 4.16 1 91 217 SER A N 1
ATOM 1784 C CA . SER A 1 217 ? 5.57 8.398 4.539 1 91 217 SER A CA 1
ATOM 1785 C C . SER A 1 217 ? 4.844 9.32 5.512 1 91 217 SER A C 1
ATOM 1787 O O . SER A 1 217 ? 3.613 9.391 5.512 1 91 217 SER A O 1
ATOM 1789 N N . TRP A 1 218 ? 5.602 10.078 6.367 1 94.12 218 TRP A N 1
ATOM 1790 C CA . TRP A 1 218 ? 4.996 11.031 7.289 1 94.12 218 TRP A CA 1
ATOM 1791 C C . TRP A 1 218 ? 4.266 12.141 6.531 1 94.12 218 TRP A C 1
ATOM 1793 O O . TRP A 1 218 ? 3.098 12.422 6.809 1 94.12 218 TRP A O 1
ATOM 1803 N N . LEU A 1 219 ? 4.934 12.656 5.555 1 95.69 219 LEU A N 1
ATOM 1804 C CA . LEU A 1 219 ? 4.449 13.844 4.863 1 95.69 219 LEU A CA 1
ATOM 1805 C C . LEU A 1 219 ? 3.295 13.492 3.926 1 95.69 219 LEU A C 1
ATOM 1807 O O . LEU A 1 219 ? 2.252 14.148 3.947 1 95.69 219 LEU A O 1
ATOM 1811 N N . ILE A 1 220 ? 3.414 12.383 3.172 1 94.81 220 ILE A N 1
ATOM 1812 C CA . ILE A 1 220 ? 2.455 12.102 2.109 1 94.81 220 ILE A CA 1
ATOM 1813 C C . ILE A 1 220 ? 1.148 11.594 2.715 1 94.81 220 ILE A C 1
ATOM 1815 O O . ILE A 1 220 ? 0.109 11.594 2.051 1 94.81 220 ILE A O 1
ATOM 1819 N N . THR A 1 221 ? 1.161 11.195 3.965 1 94.06 221 THR A N 1
ATOM 1820 C CA . THR A 1 221 ? -0.058 10.734 4.621 1 94.06 221 THR A CA 1
ATOM 1821 C C . THR A 1 221 ? -0.538 11.758 5.645 1 94.06 221 THR A C 1
ATOM 1823 O O . THR A 1 221 ? -1.481 11.492 6.395 1 94.06 221 THR A O 1
ATOM 1826 N N . TRP A 1 222 ? 0.136 12.883 5.789 1 96.06 222 TRP A N 1
ATOM 1827 C CA . TRP A 1 222 ? -0.087 13.859 6.852 1 96.06 222 TRP A CA 1
ATOM 1828 C C . TRP A 1 222 ? -0.124 13.18 8.219 1 96.06 222 TRP A C 1
ATOM 1830 O O . TRP A 1 222 ? -1.033 13.422 9.016 1 96.06 222 TRP A O 1
ATOM 1840 N N . TYR A 1 223 ? 0.799 12.18 8.367 1 92.69 223 TYR A N 1
ATOM 1841 C CA . TYR A 1 223 ? 1.088 11.469 9.609 1 92.69 223 TYR A CA 1
ATOM 1842 C C . TYR A 1 223 ? -0.05 10.523 9.977 1 92.69 223 TYR A C 1
ATOM 1844 O O . TYR A 1 223 ? -0.072 9.961 11.078 1 92.69 223 TYR A O 1
ATOM 1852 N N . GLY A 1 224 ? -1.035 10.359 9.148 1 88.5 224 GLY A N 1
ATOM 1853 C CA . GLY A 1 224 ? -2.18 9.508 9.43 1 88.5 224 GLY A CA 1
ATOM 1854 C C . GLY A 1 224 ? -1.818 8.039 9.555 1 88.5 224 GLY A C 1
ATOM 1855 O O . GLY A 1 224 ? -2.445 7.301 10.312 1 88.5 224 GLY A O 1
ATOM 1856 N N . TYR A 1 225 ? -0.917 7.664 8.82 1 80.06 225 TYR A N 1
ATOM 1857 C CA . TYR A 1 225 ? -0.561 6.25 8.789 1 80.06 225 TYR A CA 1
ATOM 1858 C C . TYR A 1 225 ? 0.304 5.879 9.984 1 80.06 225 TYR A C 1
ATOM 1860 O O . TYR A 1 225 ? 0.339 4.719 10.398 1 80.06 225 TYR A O 1
ATOM 1868 N N . VAL A 1 226 ? 0.991 6.773 10.508 1 80.5 226 VAL A N 1
ATOM 1869 C CA . VAL A 1 226 ? 1.998 6.445 11.516 1 80.5 226 VAL A CA 1
ATOM 1870 C C . VAL A 1 226 ? 1.437 6.703 12.906 1 80.5 226 VAL A C 1
ATOM 1872 O O . VAL A 1 226 ? 1.982 6.215 13.906 1 80.5 226 VAL A O 1
ATOM 1875 N N . LEU A 1 227 ? 0.381 7.453 12.945 1 82.88 227 LEU A N 1
ATOM 1876 C CA . LEU A 1 227 ? -0.233 7.742 14.242 1 82.88 227 LEU A CA 1
ATOM 1877 C C . LEU A 1 227 ? -1.44 6.844 14.477 1 82.88 227 LEU A C 1
ATOM 1879 O O . LEU A 1 227 ? -2.307 6.715 13.609 1 82.88 227 LEU A O 1
ATOM 1883 N N . SER A 1 228 ? -1.515 6.238 15.648 1 79.25 228 SER A N 1
ATOM 1884 C CA . SER A 1 228 ? -2.566 5.27 15.938 1 79.25 228 SER A CA 1
ATOM 1885 C C . SER A 1 228 ? -3.814 5.957 16.484 1 79.25 228 SER A C 1
ATOM 1887 O O . SER A 1 228 ? -4.93 5.461 16.312 1 79.25 228 SER A O 1
ATOM 1889 N N . ASP A 1 229 ? -3.639 7.031 17.125 1 87.25 229 ASP A N 1
ATOM 1890 C CA . ASP A 1 229 ? -4.762 7.75 17.719 1 87.25 229 ASP A CA 1
ATOM 1891 C C . ASP A 1 229 ? -5.324 8.789 16.75 1 87.25 229 ASP A C 1
ATOM 1893 O O . ASP A 1 229 ? -4.648 9.766 16.422 1 87.25 229 ASP A O 1
ATOM 1897 N N . PHE A 1 230 ? -6.57 8.664 16.453 1 89.25 230 PHE A N 1
ATOM 1898 C CA . PHE A 1 230 ? -7.234 9.516 15.469 1 89.25 230 PHE A CA 1
ATOM 1899 C C . PHE A 1 230 ? -7.316 10.953 15.969 1 89.25 230 PHE A C 1
ATOM 1901 O O . PHE A 1 230 ? -7.254 11.891 15.172 1 89.25 230 PHE A O 1
ATOM 1908 N N . ARG A 1 231 ? -7.391 11.148 17.234 1 91.31 231 ARG A N 1
ATOM 1909 C CA . ARG A 1 231 ? -7.477 12.492 17.797 1 91.31 231 ARG A CA 1
ATOM 1910 C C . ARG A 1 231 ? -6.203 13.289 17.531 1 91.31 231 ARG A C 1
ATOM 1912 O O . ARG A 1 231 ? -6.258 14.5 17.297 1 91.31 231 ARG A O 1
ATOM 1919 N N . HIS A 1 232 ? -5.141 12.594 17.578 1 92.94 232 HIS A N 1
ATOM 1920 C CA . HIS A 1 232 ? -3.871 13.25 17.297 1 92.94 232 HIS A CA 1
ATOM 1921 C C . HIS A 1 232 ? -3.766 13.641 15.82 1 92.94 232 HIS A C 1
ATOM 1923 O O . HIS A 1 232 ? -3.213 14.688 15.484 1 92.94 232 HIS A O 1
ATOM 1929 N N . VAL A 1 233 ? -4.27 12.805 14.969 1 94.06 233 VAL A N 1
ATOM 1930 C CA . VAL A 1 233 ? -4.281 13.102 13.539 1 94.06 233 VAL A CA 1
ATOM 1931 C C . VAL A 1 233 ? -5.113 14.352 13.273 1 94.06 233 VAL A C 1
ATOM 1933 O O . VAL A 1 233 ? -4.676 15.258 12.562 1 94.06 233 VAL A O 1
ATOM 1936 N N . LEU A 1 234 ? -6.238 14.414 13.883 1 96.81 234 LEU A N 1
ATOM 1937 C CA . LEU A 1 234 ? -7.121 15.562 13.688 1 96.81 234 LEU A CA 1
ATOM 1938 C C . LEU A 1 234 ? -6.48 16.844 14.211 1 96.81 234 LEU A C 1
ATOM 1940 O O . LEU A 1 234 ? -6.645 17.906 13.609 1 96.81 234 LEU A O 1
ATOM 1944 N N . ARG A 1 235 ? -5.812 16.672 15.344 1 97.38 235 ARG A N 1
ATOM 1945 C CA . ARG A 1 235 ? -5.121 17.828 15.898 1 97.38 235 ARG A CA 1
ATOM 1946 C C . ARG A 1 235 ? -4.082 18.359 14.922 1 97.38 235 ARG A C 1
ATOM 1948 O O . ARG A 1 235 ? -3.961 19.578 14.742 1 97.38 235 ARG A O 1
ATOM 1955 N N . LEU A 1 236 ? -3.391 17.516 14.297 1 97.38 236 LEU A N 1
ATOM 1956 C CA . LEU A 1 236 ? -2.395 17.922 13.312 1 97.38 236 LEU A CA 1
ATOM 1957 C C . LEU A 1 236 ? -3.062 18.547 12.086 1 97.38 236 LEU A C 1
ATOM 1959 O O . LEU A 1 236 ? -2.527 19.484 11.5 1 97.38 236 LEU A O 1
ATOM 1963 N N . TYR A 1 237 ? -4.223 18.016 11.703 1 98.31 237 TYR A N 1
ATOM 1964 C CA . TYR A 1 237 ? -4.941 18.562 10.562 1 98.31 237 TYR A CA 1
ATOM 1965 C C . TYR A 1 237 ? -5.391 20 10.844 1 98.31 237 TYR A C 1
ATOM 1967 O O . TYR A 1 237 ? -5.289 20.875 9.977 1 98.31 237 TYR A O 1
ATOM 1975 N N . ASP A 1 238 ? -5.848 20.266 12.125 1 98.62 238 ASP A N 1
ATOM 1976 C CA . ASP A 1 238 ? -6.129 21.641 12.523 1 98.62 238 ASP A CA 1
ATOM 1977 C C . ASP A 1 238 ? -4.922 22.547 12.281 1 98.62 238 ASP A C 1
ATOM 1979 O O . ASP A 1 238 ? -5.062 23.625 11.719 1 98.62 238 ASP A O 1
ATOM 1983 N N . PHE A 1 239 ? -3.85 22.062 12.688 1 98.5 239 PHE A N 1
ATOM 1984 C CA . PHE A 1 239 ? -2.592 22.797 12.648 1 98.5 239 PHE A CA 1
ATOM 1985 C C . PHE A 1 239 ? -2.127 23.016 11.219 1 98.5 239 PHE A C 1
ATOM 1987 O O . PHE A 1 239 ? -1.796 24.125 10.82 1 98.5 239 PHE A O 1
ATOM 1994 N N . PHE A 1 240 ? -2.145 21.969 10.383 1 98.25 240 PHE A N 1
ATOM 1995 C CA . PHE A 1 240 ? -1.64 22.047 9.016 1 98.25 240 PHE A CA 1
ATOM 1996 C C . PHE A 1 240 ? -2.539 22.922 8.156 1 98.25 240 PHE A C 1
ATOM 1998 O O . PHE A 1 240 ? -2.051 23.688 7.324 1 98.25 240 PHE A O 1
ATOM 2005 N N . LEU A 1 241 ? -3.844 22.844 8.312 1 98.25 241 LEU A N 1
ATOM 2006 C CA . LEU A 1 241 ? -4.781 23.625 7.52 1 98.25 241 LEU A CA 1
ATOM 2007 C C . LEU A 1 241 ? -4.617 25.109 7.793 1 98.25 241 LEU A C 1
ATOM 2009 O O . LEU A 1 241 ? -4.91 25.938 6.934 1 98.25 241 LEU A O 1
ATOM 2013 N N . ALA A 1 242 ? -4.137 25.422 8.984 1 97.94 242 ALA A N 1
ATOM 2014 C CA . ALA A 1 242 ? -4.008 26.812 9.398 1 97.94 242 ALA A CA 1
ATOM 2015 C C . ALA A 1 242 ? -2.586 27.328 9.195 1 97.94 242 ALA A C 1
ATOM 2017 O O . ALA A 1 242 ? -2.248 28.438 9.617 1 97.94 242 ALA A O 1
ATOM 2018 N N . SER A 1 243 ? -1.715 26.531 8.586 1 96.5 243 SER A N 1
ATOM 2019 C CA . SER A 1 243 ? -0.302 26.875 8.469 1 96.5 243 SER A CA 1
ATOM 2020 C C . SER A 1 243 ? 0.158 26.812 7.016 1 96.5 243 SER A C 1
ATOM 2022 O O . SER A 1 243 ? -0.629 26.5 6.121 1 96.5 243 SER A O 1
ATOM 2024 N N . HIS A 1 244 ? 1.378 27.25 6.832 1 95.19 244 HIS A N 1
ATOM 2025 C CA . HIS A 1 244 ? 2.018 27.172 5.527 1 95.19 244 HIS A CA 1
ATOM 2026 C C . HIS A 1 244 ? 2.15 25.719 5.074 1 95.19 244 HIS A C 1
ATOM 2028 O O . HIS A 1 244 ? 2.379 24.828 5.895 1 95.19 244 HIS A O 1
ATOM 2034 N N . PRO A 1 245 ? 2.086 25.438 3.729 1 95.12 245 PRO A N 1
ATOM 2035 C CA . PRO A 1 245 ? 2.143 24.062 3.207 1 95.12 245 PRO A CA 1
ATOM 2036 C C . PRO A 1 245 ? 3.406 23.328 3.637 1 95.12 245 PRO A C 1
ATOM 2038 O O . PRO A 1 245 ? 3.389 22.094 3.775 1 95.12 245 PRO A O 1
ATOM 2041 N N . LEU A 1 246 ? 4.457 24.031 3.949 1 96.38 246 LEU A N 1
ATOM 2042 C CA . LEU A 1 246 ? 5.719 23.391 4.316 1 96.38 246 LEU A CA 1
ATOM 2043 C C . LEU A 1 246 ? 5.746 23.062 5.805 1 96.38 246 LEU A C 1
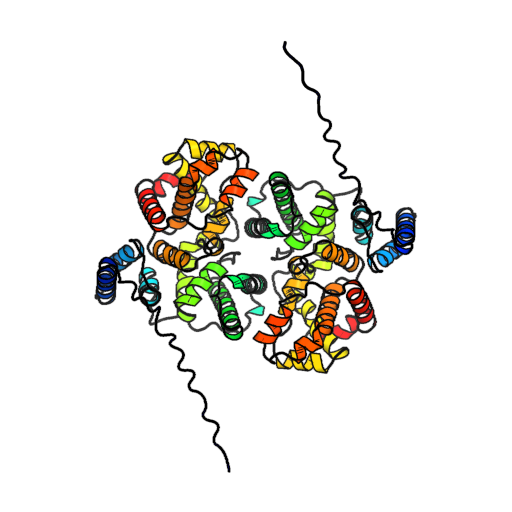ATOM 2045 O O . LEU A 1 246 ? 6.715 22.469 6.293 1 96.38 246 LEU A O 1
ATOM 2049 N N . MET A 1 247 ? 4.711 23.375 6.539 1 97.62 247 MET A N 1
ATOM 2050 C CA . MET A 1 247 ? 4.691 23.141 7.98 1 97.62 247 MET A CA 1
ATOM 2051 C C . MET A 1 247 ? 4.855 21.656 8.297 1 97.62 247 MET A C 1
ATOM 2053 O O . MET A 1 247 ? 5.434 21.297 9.32 1 97.62 247 MET A O 1
ATOM 2057 N N . ALA A 1 248 ? 4.387 20.797 7.383 1 97.25 248 ALA A N 1
ATOM 2058 C CA . ALA A 1 248 ? 4.484 19.359 7.605 1 97.25 248 ALA A CA 1
ATOM 2059 C C . ALA A 1 248 ? 5.938 18.906 7.715 1 97.25 248 ALA A C 1
ATOM 2061 O O . ALA A 1 248 ? 6.27 18.047 8.523 1 97.25 248 ALA A O 1
ATOM 2062 N N . ILE A 1 249 ? 6.836 19.484 6.906 1 97.75 249 ILE A N 1
ATOM 2063 C CA . ILE A 1 249 ? 8.242 19.094 6.949 1 97.75 249 ILE A CA 1
ATOM 2064 C C . ILE A 1 249 ? 8.914 19.703 8.172 1 97.75 249 ILE A C 1
ATOM 2066 O O . ILE A 1 249 ? 9.805 19.109 8.773 1 97.75 249 ILE A O 1
ATOM 2070 N N . TYR A 1 250 ? 8.469 20.922 8.609 1 98.19 250 TYR A N 1
ATOM 2071 C CA . TYR A 1 250 ? 8.961 21.5 9.852 1 98.19 250 TYR A CA 1
ATOM 2072 C C . TYR A 1 250 ? 8.586 20.625 11.047 1 98.19 250 TYR A C 1
ATOM 2074 O O . TYR A 1 250 ? 9.383 20.453 11.969 1 98.19 250 TYR A O 1
ATOM 2082 N N . PHE A 1 251 ? 7.391 20.156 10.945 1 98.25 251 PHE A N 1
ATOM 2083 C CA . PHE A 1 251 ? 6.949 19.266 12.008 1 98.25 251 PHE A CA 1
ATOM 2084 C C . PHE A 1 251 ? 7.785 17.984 12.023 1 98.25 251 PHE A C 1
ATOM 2086 O O . PHE A 1 251 ? 8.102 17.469 13.086 1 98.25 251 PHE A O 1
ATOM 2093 N N . ALA A 1 252 ? 8.141 17.453 10.867 1 97.75 252 ALA A N 1
ATOM 2094 C CA . ALA A 1 252 ? 9.039 16.297 10.781 1 97.75 252 ALA A CA 1
ATOM 2095 C C . ALA A 1 252 ? 10.383 16.609 11.438 1 97.75 252 ALA A C 1
ATOM 2097 O O . ALA A 1 252 ? 10.922 15.773 12.172 1 97.75 252 ALA A O 1
ATOM 2098 N N . ALA A 1 253 ? 10.898 17.781 11.188 1 98.12 253 ALA A N 1
ATOM 2099 C CA . ALA A 1 253 ? 12.172 18.188 11.773 1 98.12 253 ALA A CA 1
ATOM 2100 C C . ALA A 1 253 ? 12.094 18.203 13.297 1 98.12 253 ALA A C 1
ATOM 2102 O O . ALA A 1 253 ? 13.008 17.734 13.977 1 98.12 253 ALA A O 1
ATOM 2103 N N . VAL A 1 254 ? 10.992 18.688 13.812 1 98.19 254 VAL A N 1
ATOM 2104 C CA . VAL A 1 254 ? 10.828 18.797 15.258 1 98.19 254 VAL A CA 1
ATOM 2105 C C . VAL A 1 254 ? 10.734 17.406 15.875 1 98.19 254 VAL A C 1
ATOM 2107 O O . VAL A 1 254 ? 11.219 17.188 17 1 98.19 254 VAL A O 1
ATOM 2110 N N . ILE A 1 255 ? 10.125 16.469 15.188 1 97.38 255 ILE A N 1
ATOM 2111 C CA . ILE A 1 255 ? 10.062 15.086 15.672 1 97.38 255 ILE A CA 1
ATOM 2112 C C . ILE A 1 255 ? 11.469 14.508 15.758 1 97.38 255 ILE A C 1
ATOM 2114 O O . ILE A 1 255 ? 11.828 13.875 16.75 1 97.38 255 ILE A O 1
ATOM 2118 N N . VAL A 1 256 ? 12.25 14.672 14.68 1 98 256 VAL A N 1
ATOM 2119 C CA . VAL A 1 256 ? 13.625 14.18 14.664 1 98 256 VAL A CA 1
ATOM 2120 C C . VAL A 1 256 ? 14.414 14.82 15.805 1 98 256 VAL A C 1
ATOM 2122 O O . VAL A 1 256 ? 15.156 14.141 16.516 1 98 256 VAL A O 1
ATOM 2125 N N . LEU A 1 257 ? 14.242 16.141 16.016 1 98.06 257 LEU A N 1
ATOM 2126 C CA . LEU A 1 257 ? 14.922 16.875 17.078 1 98.06 257 LEU A CA 1
ATOM 2127 C C . LEU A 1 257 ? 14.477 16.375 18.453 1 98.06 257 LEU A C 1
ATOM 2129 O O . LEU A 1 257 ? 15.289 16.281 19.375 1 98.06 257 LEU A O 1
ATOM 2133 N N . TYR A 1 258 ? 13.219 16.094 18.562 1 97.38 258 TYR A N 1
ATOM 2134 C CA . TYR A 1 258 ? 12.695 15.555 19.797 1 97.38 258 TYR A CA 1
ATOM 2135 C C . TYR A 1 258 ? 13.367 14.227 20.141 1 97.38 258 TYR A C 1
ATOM 2137 O O . TYR A 1 258 ? 13.602 13.93 21.312 1 97.38 258 TYR A O 1
ATOM 2145 N N . ARG A 1 259 ? 13.672 13.445 19.109 1 97 259 ARG A N 1
ATOM 2146 C CA . ARG A 1 259 ? 14.266 12.125 19.312 1 97 259 ARG A CA 1
ATOM 2147 C C . ARG A 1 259 ? 15.781 12.18 19.141 1 97 259 ARG A C 1
ATOM 2149 O O . ARG A 1 259 ? 16.422 11.148 18.891 1 97 259 ARG A O 1
ATOM 2156 N N . GLN A 1 260 ? 16.391 13.281 19.266 1 97.69 260 GLN A N 1
ATOM 2157 C CA . GLN A 1 260 ? 17.797 13.5 18.969 1 97.69 260 GLN A CA 1
ATOM 2158 C C . GLN A 1 260 ? 18.703 12.602 19.812 1 97.69 260 GLN A C 1
ATOM 2160 O O . GLN A 1 260 ? 19.703 12.086 19.328 1 97.69 260 GLN A O 1
ATOM 2165 N N . LYS A 1 261 ? 18.406 12.414 21.094 1 97.44 261 LYS A N 1
ATOM 2166 C CA . LYS A 1 261 ? 19.234 11.586 21.969 1 97.44 261 LYS A CA 1
ATOM 2167 C C . LYS A 1 261 ? 19.25 10.133 21.5 1 97.44 261 LYS A C 1
ATOM 2169 O O . LYS A 1 261 ? 20.312 9.5 21.484 1 97.44 261 LYS A O 1
ATOM 2174 N N . GLU A 1 262 ? 18.062 9.664 21.172 1 96.94 262 GLU A N 1
ATOM 2175 C CA . GLU A 1 262 ? 17.953 8.305 20.641 1 96.94 262 GLU A CA 1
ATOM 2176 C C . GLU A 1 262 ? 18.75 8.148 19.344 1 96.94 262 GLU A C 1
ATOM 2178 O O . GLU A 1 262 ? 19.453 7.152 19.156 1 96.94 262 GLU A O 1
ATOM 2183 N N . VAL A 1 263 ? 18.641 9.109 18.469 1 97.56 263 VAL A N 1
ATOM 2184 C CA . VAL A 1 263 ? 19.297 9.062 17.172 1 97.56 263 VAL A CA 1
ATOM 2185 C C . VAL A 1 263 ? 20.812 9.078 17.344 1 97.56 263 VAL A C 1
ATOM 2187 O O . VAL A 1 263 ? 21.531 8.219 16.812 1 97.56 263 VAL A O 1
ATOM 2190 N N . LYS A 1 264 ? 21.328 9.922 18.203 1 97.62 264 LYS A N 1
ATOM 2191 C CA . LYS A 1 264 ? 22.766 10.094 18.391 1 97.62 264 LYS A CA 1
ATOM 2192 C C . LYS A 1 264 ? 23.375 8.906 19.125 1 97.62 264 LYS A C 1
ATOM 2194 O O . LYS A 1 264 ? 24.578 8.68 19.078 1 97.62 264 LYS A O 1
ATOM 2199 N N . SER A 1 265 ? 22.531 8.172 19.812 1 97 265 SER A N 1
ATOM 2200 C CA . SER A 1 265 ? 23 7.02 20.562 1 97 265 SER A CA 1
ATOM 2201 C C . SER A 1 265 ? 22.922 5.742 19.75 1 97 265 SER A C 1
ATOM 2203 O O . SER A 1 265 ? 23.469 4.707 20.141 1 97 265 SER A O 1
ATOM 2205 N N . SER A 1 266 ? 22.328 5.762 18.594 1 95.5 266 SER A N 1
ATOM 2206 C CA . SER A 1 266 ? 22.203 4.582 17.75 1 95.5 266 SER A CA 1
ATOM 2207 C C . SER A 1 266 ? 23.469 4.371 16.922 1 95.5 266 SER A C 1
ATOM 2209 O O . SER A 1 266 ? 24.359 5.215 16.906 1 95.5 266 SER A O 1
ATOM 2211 N N . GLU A 1 267 ? 23.594 3.113 16.297 1 94.56 267 GLU A N 1
ATOM 2212 C CA . GLU A 1 267 ? 24.672 2.883 15.344 1 94.56 267 GLU A CA 1
ATOM 2213 C C . GLU A 1 267 ? 24.578 3.832 14.156 1 94.56 267 GLU A C 1
ATOM 2215 O O . GLU A 1 267 ? 23.5 4.027 13.594 1 94.56 267 GLU A O 1
ATOM 2220 N N . CYS A 1 268 ? 25.719 4.402 13.812 1 94.75 268 CYS A N 1
ATOM 2221 C CA . CYS A 1 268 ? 25.734 5.434 12.781 1 94.75 268 CYS A CA 1
ATOM 2222 C C . CYS A 1 268 ? 25.812 4.812 11.391 1 94.75 268 CYS A C 1
ATOM 2224 O O . CYS A 1 268 ? 26.812 4.98 10.68 1 94.75 268 CYS A O 1
ATOM 2226 N N . ASP A 1 269 ? 24.812 4.207 11.016 1 93.94 269 ASP A N 1
ATOM 2227 C CA . ASP A 1 269 ? 24.641 3.654 9.68 1 93.94 269 ASP A CA 1
ATOM 2228 C C . ASP A 1 269 ? 23.188 3.807 9.203 1 93.94 269 ASP A C 1
ATOM 2230 O O . ASP A 1 269 ? 22.281 3.971 10.016 1 93.94 269 ASP A O 1
ATOM 2234 N N . MET A 1 270 ? 23 3.795 7.984 1 90 270 MET A N 1
ATOM 2235 C CA . MET A 1 270 ? 21.734 4.086 7.336 1 90 270 MET A CA 1
ATOM 2236 C C . MET A 1 270 ? 20.625 3.182 7.879 1 90 270 MET A C 1
ATOM 2238 O O . MET A 1 270 ? 19.547 3.658 8.234 1 90 270 MET A O 1
ATOM 2242 N N . ALA A 1 271 ? 20.906 1.896 8 1 86.06 271 ALA A N 1
ATOM 2243 C CA . ALA A 1 271 ? 19.906 0.912 8.398 1 86.06 271 ALA A CA 1
ATOM 2244 C C . ALA A 1 271 ? 19.406 1.173 9.812 1 86.06 271 ALA A C 1
ATOM 2246 O O . ALA A 1 271 ? 18.188 1.199 10.055 1 86.06 271 ALA A O 1
ATOM 2247 N N . SER A 1 272 ? 20.281 1.408 10.719 1 91.19 272 SER A N 1
ATOM 2248 C CA . SER A 1 272 ? 19.953 1.605 12.125 1 91.19 272 SER A CA 1
ATOM 2249 C C . SER A 1 272 ? 19.172 2.898 12.336 1 91.19 272 SER A C 1
ATOM 2251 O O . SER A 1 272 ? 18.156 2.904 13.023 1 91.19 272 SER A O 1
ATOM 2253 N N . VAL A 1 273 ? 19.641 3.916 11.703 1 94.62 273 VAL A N 1
ATOM 2254 C CA . VAL A 1 273 ? 19 5.215 11.891 1 94.62 273 VAL A CA 1
ATOM 2255 C C . VAL A 1 273 ? 17.625 5.215 11.219 1 94.62 273 VAL A C 1
ATOM 2257 O O . VAL A 1 273 ? 16.656 5.715 11.781 1 94.62 273 VAL A O 1
ATOM 2260 N N . HIS A 1 274 ? 17.562 4.668 10.062 1 89.31 274 HIS A N 1
ATOM 2261 C CA . HIS A 1 274 ? 16.281 4.57 9.359 1 89.31 274 HIS A CA 1
ATOM 2262 C C . HIS A 1 274 ? 15.266 3.779 10.172 1 89.31 274 HIS A C 1
ATOM 2264 O O . HIS A 1 274 ? 14.102 4.18 10.273 1 89.31 274 HIS A O 1
ATOM 2270 N N . HIS A 1 275 ? 15.688 2.646 10.656 1 85.5 275 HIS A N 1
ATOM 2271 C CA . HIS A 1 275 ? 14.805 1.813 11.461 1 85.5 275 HIS A CA 1
ATOM 2272 C C . HIS A 1 275 ? 14.289 2.574 12.68 1 85.5 275 HIS A C 1
ATOM 2274 O O . HIS A 1 275 ? 13.094 2.533 12.977 1 85.5 275 HIS A O 1
ATOM 2280 N N . LEU A 1 276 ? 15.148 3.217 13.336 1 92.75 276 LEU A N 1
ATOM 2281 C CA . LEU A 1 276 ? 14.789 3.998 14.516 1 92.75 276 LEU A CA 1
ATOM 2282 C C . LEU A 1 276 ? 13.758 5.066 14.172 1 92.75 276 LEU A C 1
ATOM 2284 O O . LEU A 1 276 ? 12.727 5.184 14.836 1 92.75 276 LEU A O 1
ATOM 2288 N N . LEU A 1 277 ? 13.961 5.777 13.062 1 92.94 277 LEU A N 1
ATOM 2289 C CA . LEU A 1 277 ? 13.117 6.91 12.695 1 92.94 277 LEU A CA 1
ATOM 2290 C C . LEU A 1 277 ? 11.828 6.441 12.039 1 92.94 277 LEU A C 1
ATOM 2292 O O . LEU A 1 277 ? 10.836 7.176 12.008 1 92.94 277 LEU A O 1
ATOM 2296 N N . SER A 1 278 ? 11.844 5.285 11.531 1 83.44 278 SER A N 1
ATOM 2297 C CA . SER A 1 278 ? 10.641 4.727 10.922 1 83.44 278 SER A CA 1
ATOM 2298 C C . SER A 1 278 ? 9.633 4.297 11.977 1 83.44 278 SER A C 1
ATOM 2300 O O . SER A 1 278 ? 8.453 4.125 11.68 1 83.44 278 SER A O 1
ATOM 2302 N N . GLN A 1 279 ? 10.133 4.176 13.133 1 84.94 279 GLN A N 1
ATOM 2303 C CA . GLN A 1 279 ? 9.25 3.822 14.242 1 84.94 279 GLN A CA 1
ATOM 2304 C C . GLN A 1 279 ? 8.781 5.066 14.992 1 84.94 279 GLN A C 1
ATOM 2306 O O . GLN A 1 279 ? 9.531 5.637 15.781 1 84.94 279 GLN A O 1
ATOM 2311 N N . MET A 1 280 ? 7.543 5.438 14.75 1 86.94 280 MET A N 1
ATOM 2312 C CA . MET A 1 280 ? 7.008 6.645 15.375 1 86.94 280 MET A CA 1
ATOM 2313 C C . MET A 1 280 ? 6.633 6.383 16.828 1 86.94 280 MET A C 1
ATOM 2315 O O . MET A 1 280 ? 5.863 5.465 17.109 1 86.94 280 MET A O 1
ATOM 2319 N N . PRO A 1 281 ? 7.152 7.16 17.719 1 86.31 281 PRO A N 1
ATOM 2320 C CA . PRO A 1 281 ? 6.703 7.023 19.109 1 86.31 281 PRO A CA 1
ATOM 2321 C C . PRO A 1 281 ? 5.207 7.289 19.266 1 86.31 281 PRO A C 1
ATOM 2323 O O . PRO A 1 281 ? 4.66 8.188 18.609 1 86.31 281 PRO A O 1
ATOM 2326 N N . GLN A 1 282 ? 4.547 6.566 20.078 1 80.5 282 GLN A N 1
ATOM 2327 C CA . GLN A 1 282 ? 3.102 6.676 20.234 1 80.5 282 GLN A CA 1
ATOM 2328 C C . GLN A 1 282 ? 2.74 7.727 21.281 1 80.5 282 GLN A C 1
ATOM 2330 O O . GLN A 1 282 ? 1.602 8.203 21.328 1 80.5 282 GLN A O 1
ATOM 2335 N N . ASP A 1 283 ? 3.697 8.094 22.094 1 85.69 283 ASP A N 1
ATOM 2336 C CA . ASP A 1 283 ? 3.416 9.039 23.156 1 85.69 283 ASP A CA 1
ATOM 2337 C C . ASP A 1 283 ? 4.117 10.375 22.922 1 85.69 283 ASP A C 1
ATOM 2339 O O . ASP A 1 283 ? 4.703 10.953 23.828 1 85.69 283 ASP A O 1
ATOM 2343 N N . LEU A 1 284 ? 4.012 10.93 21.797 1 91.88 284 LEU A N 1
ATOM 2344 C CA . LEU A 1 284 ? 4.633 12.211 21.469 1 91.88 284 LEU A CA 1
ATOM 2345 C C . LEU A 1 284 ? 3.869 13.367 22.109 1 91.88 284 LEU A C 1
ATOM 2347 O O . LEU A 1 284 ? 2.637 13.352 22.156 1 91.88 284 LEU A O 1
ATOM 2351 N N . PRO A 1 285 ? 4.57 14.266 22.75 1 94.75 285 PRO A N 1
ATOM 2352 C CA . PRO A 1 285 ? 3.912 15.477 23.25 1 94.75 285 PRO A CA 1
ATOM 2353 C C . PRO A 1 285 ? 3.494 16.422 22.125 1 94.75 285 PRO A C 1
ATOM 2355 O O . PRO A 1 285 ? 4.156 17.438 21.906 1 94.75 285 PRO A O 1
ATOM 2358 N N . TYR A 1 286 ? 2.43 16.312 21.484 1 93.38 286 TYR A N 1
ATOM 2359 C CA . TYR A 1 286 ? 1.993 16.953 20.266 1 93.38 286 TYR A CA 1
ATOM 2360 C C . TYR A 1 286 ? 1.881 18.469 20.438 1 93.38 286 TYR A C 1
ATOM 2362 O O . TYR A 1 286 ? 2.322 19.234 19.594 1 93.38 286 TYR A O 1
ATOM 2370 N N . GLU A 1 287 ? 1.283 18.875 21.578 1 96 287 GLU A N 1
ATOM 2371 C CA . GLU A 1 287 ? 1.113 20.312 21.781 1 96 287 GLU A CA 1
ATOM 2372 C C . GLU A 1 287 ? 2.461 21.016 21.859 1 96 287 GLU A C 1
ATOM 2374 O O . GLU A 1 287 ? 2.627 22.094 21.281 1 96 287 GLU A O 1
ATOM 2379 N N . ASP A 1 288 ? 3.318 20.359 22.547 1 97.38 288 ASP A N 1
ATOM 2380 C CA . ASP A 1 288 ? 4.66 20.922 22.625 1 97.38 288 ASP A CA 1
ATOM 2381 C C . ASP A 1 288 ? 5.336 20.938 21.266 1 97.38 288 ASP A C 1
ATOM 2383 O O . ASP A 1 288 ? 5.977 21.922 20.891 1 97.38 288 ASP A O 1
ATOM 2387 N N . LEU A 1 289 ? 5.238 19.875 20.5 1 97.62 289 LEU A N 1
ATOM 2388 C CA . LEU A 1 289 ? 5.883 19.75 19.203 1 97.62 289 LEU A CA 1
ATOM 2389 C C . LEU A 1 289 ? 5.297 20.766 18.219 1 97.62 289 LEU A C 1
ATOM 2391 O O . LEU A 1 289 ? 6.027 21.328 17.406 1 97.62 289 LEU A O 1
ATOM 2395 N N . ILE A 1 290 ? 4.016 20.953 18.281 1 97.88 290 ILE A N 1
ATOM 2396 C CA . ILE A 1 290 ? 3.357 21.938 17.422 1 97.88 290 ILE A CA 1
ATOM 2397 C C . ILE A 1 290 ? 3.906 23.328 17.703 1 97.88 290 ILE A C 1
ATOM 2399 O O . ILE A 1 290 ? 4.254 24.062 16.781 1 97.88 290 ILE A O 1
ATOM 2403 N N . GLY A 1 291 ? 3.98 23.641 19.016 1 97.56 291 GLY A N 1
ATOM 2404 C CA . GLY A 1 291 ? 4.566 24.906 19.391 1 97.56 291 GLY A CA 1
ATOM 2405 C C . GLY A 1 291 ? 5.988 25.078 18.906 1 97.56 291 GLY A C 1
ATOM 2406 O O . GLY A 1 291 ? 6.355 26.156 18.406 1 97.56 291 GLY A O 1
ATOM 2407 N N . ARG A 1 292 ? 6.758 24.109 19 1 97.62 292 ARG A N 1
ATOM 2408 C CA . ARG A 1 292 ? 8.141 24.141 18.531 1 97.62 292 ARG A CA 1
ATOM 2409 C C . ARG A 1 292 ? 8.219 24.297 17.031 1 97.62 292 ARG A C 1
ATOM 2411 O O . ARG A 1 292 ? 9.102 24.984 16.516 1 97.62 292 ARG A O 1
ATOM 2418 N N . ALA A 1 293 ? 7.371 23.625 16.297 1 98.25 293 ALA A N 1
ATOM 2419 C CA . ALA A 1 293 ? 7.355 23.719 14.836 1 98.25 293 ALA A CA 1
ATOM 2420 C C . ALA A 1 293 ? 7.043 25.141 14.391 1 98.25 293 ALA A C 1
ATOM 2422 O O . ALA A 1 293 ? 7.648 25.656 13.445 1 98.25 293 ALA A O 1
ATOM 2423 N N . GLN A 1 294 ? 6.129 25.734 15.102 1 97 294 GLN A N 1
ATOM 2424 C CA . GLN A 1 294 ? 5.785 27.109 14.789 1 97 294 GLN A CA 1
ATOM 2425 C C . GLN A 1 294 ? 6.977 28.047 15 1 97 294 GLN A C 1
ATOM 2427 O O . GLN A 1 294 ? 7.262 28.891 14.156 1 97 294 GLN A O 1
ATOM 2432 N N . ARG A 1 295 ? 7.598 27.875 16.125 1 97 295 ARG A N 1
ATOM 2433 C CA . ARG A 1 295 ? 8.766 28.688 16.422 1 97 295 ARG A CA 1
ATOM 2434 C C . ARG A 1 295 ? 9.875 28.469 15.398 1 97 295 ARG A C 1
ATOM 2436 O O . ARG A 1 295 ? 10.531 29.422 14.969 1 97 295 ARG A O 1
ATOM 2443 N N . LEU A 1 296 ? 10.023 27.234 15.07 1 97.25 296 LEU A N 1
ATOM 2444 C CA . LEU A 1 296 ? 11.047 26.891 14.094 1 97.25 296 LEU A CA 1
ATOM 2445 C C . LEU A 1 296 ? 10.75 27.531 12.742 1 97.25 296 LEU A C 1
ATOM 2447 O O . LEU A 1 296 ? 11.664 28.016 12.07 1 97.25 296 LEU A O 1
ATOM 2451 N N . PHE A 1 297 ? 9.539 27.547 12.336 1 96.88 297 PHE A N 1
ATOM 2452 C CA . PHE A 1 297 ? 9.133 28.125 11.062 1 96.88 297 PHE A CA 1
ATOM 2453 C C . PHE A 1 297 ? 9.414 29.625 11.047 1 96.88 297 PHE A C 1
ATOM 2455 O O . PHE A 1 297 ? 9.805 30.188 10.016 1 96.88 297 PHE A O 1
ATOM 2462 N N . MET A 1 298 ? 9.195 30.25 12.156 1 94.88 298 MET A N 1
ATOM 2463 C CA . MET A 1 298 ? 9.43 31.688 12.273 1 94.88 298 MET A CA 1
ATOM 2464 C C . MET A 1 298 ? 10.922 32 12.281 1 94.88 298 MET A C 1
ATOM 2466 O O . MET A 1 298 ? 11.359 32.969 11.656 1 94.88 298 MET A O 1
ATOM 2470 N N . SER A 1 299 ? 11.703 31.203 12.945 1 94.56 299 SER A N 1
ATOM 2471 C CA . SER A 1 299 ? 13.133 31.469 13.102 1 94.56 299 SER A CA 1
ATOM 2472 C C . SER A 1 299 ? 13.914 31.031 11.867 1 94.56 299 SER A C 1
ATOM 2474 O O . SER A 1 299 ? 14.969 31.594 11.562 1 94.56 299 SER A O 1
ATOM 2476 N N . CYS A 1 300 ? 13.422 30.016 11.234 1 93.56 300 CYS A N 1
ATOM 2477 C CA . CYS A 1 300 ? 14.062 29.469 10.039 1 93.56 300 CYS A CA 1
ATOM 2478 C C . CYS A 1 300 ? 13.062 29.297 8.906 1 93.56 300 CYS A C 1
ATOM 2480 O O . CYS A 1 300 ? 12.789 28.188 8.477 1 93.56 300 CYS A O 1
ATOM 2482 N N . PRO A 1 301 ? 12.656 30.422 8.352 1 93.62 301 PRO A N 1
ATOM 2483 C CA . PRO A 1 301 ? 11.648 30.344 7.289 1 93.62 301 PRO A CA 1
ATOM 2484 C C . PRO A 1 301 ? 12.188 29.703 6.012 1 93.62 301 PRO A C 1
ATOM 2486 O O . PRO A 1 301 ? 13.398 29.688 5.785 1 93.62 301 PRO A O 1
ATOM 2489 N N . PRO A 1 302 ? 11.312 29.109 5.184 1 90.31 302 PRO A N 1
ATOM 2490 C CA . PRO A 1 302 ? 11.734 28.422 3.961 1 90.31 302 PRO A CA 1
ATOM 2491 C C . PRO A 1 302 ? 12.594 29.312 3.057 1 90.31 302 PRO A C 1
ATOM 2493 O O . PRO A 1 302 ? 13.484 28.812 2.361 1 90.31 302 PRO A O 1
ATOM 2496 N N . SER A 1 303 ? 12.289 30.547 2.996 1 86.56 303 SER A N 1
ATOM 2497 C CA . SER A 1 303 ? 13.023 31.453 2.137 1 86.56 303 SER A CA 1
ATOM 2498 C C . SER A 1 303 ? 14.508 31.469 2.48 1 86.56 303 SER A C 1
ATOM 2500 O O . SER A 1 303 ? 15.352 31.672 1.604 1 86.56 303 SER A O 1
ATOM 2502 N N . LEU A 1 304 ? 14.812 31.203 3.699 1 83.94 304 LEU A N 1
ATOM 2503 C CA . LEU A 1 304 ? 16.203 31.156 4.148 1 83.94 304 LEU A CA 1
ATOM 2504 C C . LEU A 1 304 ? 16.859 29.844 3.766 1 83.94 304 LEU A C 1
ATOM 2506 O O . LEU A 1 304 ? 18.078 29.75 3.688 1 83.94 304 LEU A O 1
ATOM 2510 N N . LEU A 1 305 ? 16.062 28.859 3.453 1 83.25 305 LEU A N 1
ATOM 2511 C CA . LEU A 1 305 ? 16.562 27.5 3.295 1 83.25 305 LEU A CA 1
ATOM 2512 C C . LEU A 1 305 ? 16.562 27.094 1.825 1 83.25 305 LEU A C 1
ATOM 2514 O O . LEU A 1 305 ? 17.141 26.062 1.467 1 83.25 305 LEU A O 1
ATOM 2518 N N . THR A 1 306 ? 16 27.875 0.987 1 75 306 THR A N 1
ATOM 2519 C CA . THR A 1 306 ? 15.766 27.516 -0.408 1 75 306 THR A CA 1
ATOM 2520 C C . THR A 1 306 ? 17.078 27.172 -1.105 1 75 306 THR A C 1
ATOM 2522 O O . THR A 1 306 ? 17.156 26.219 -1.875 1 75 306 THR A O 1
ATOM 2525 N N . GLN A 1 307 ? 18.016 27.906 -0.896 1 72.56 307 GLN A N 1
ATOM 2526 C CA . GLN A 1 307 ? 19.281 27.656 -1.577 1 72.56 307 GLN A CA 1
ATOM 2527 C C . GLN A 1 307 ? 19.875 26.312 -1.14 1 72.56 307 GLN A C 1
ATOM 2529 O O . GLN A 1 307 ? 20.438 25.578 -1.958 1 72.56 307 GLN A O 1
ATOM 2534 N N . SER A 1 308 ? 19.609 25.938 0.051 1 72.5 308 SER A N 1
ATOM 2535 C CA . SER A 1 308 ? 20.156 24.703 0.601 1 72.5 308 SER A CA 1
ATOM 2536 C C . SER A 1 308 ? 19.281 23.516 0.234 1 72.5 308 SER A C 1
ATOM 2538 O O . SER A 1 308 ? 19.781 22.391 0.065 1 72.5 308 SER A O 1
ATOM 2540 N N . ALA A 1 309 ? 18.078 23.75 0.115 1 74.62 309 ALA A N 1
ATOM 2541 C CA . ALA A 1 309 ? 17.125 22.672 -0.148 1 74.62 309 ALA A CA 1
ATOM 2542 C C . ALA A 1 309 ? 17.156 22.266 -1.617 1 74.62 309 ALA A C 1
ATOM 2544 O O . ALA A 1 309 ? 16.688 21.188 -1.975 1 74.62 309 ALA A O 1
ATOM 2545 N N . ALA A 1 310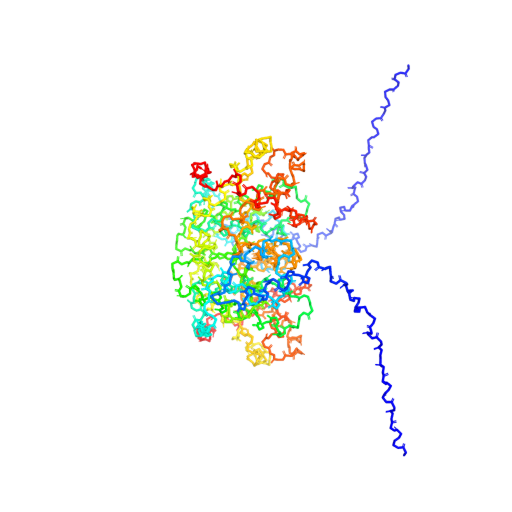 ? 17.562 23.172 -2.51 1 64.25 310 ALA A N 1
ATOM 2546 C CA . ALA A 1 310 ? 17.641 22.891 -3.939 1 64.25 310 ALA A CA 1
ATOM 2547 C C . ALA A 1 310 ? 18.797 21.938 -4.242 1 64.25 310 ALA A C 1
ATOM 2549 O O . ALA A 1 310 ? 18.859 21.359 -5.328 1 64.25 310 ALA A O 1
ATOM 2550 N N . LEU A 1 311 ? 19.688 21.547 -3.295 1 50.75 311 LEU A N 1
ATOM 2551 C CA . LEU A 1 311 ? 20.875 20.703 -3.498 1 50.75 311 LEU A CA 1
ATOM 2552 C C . LEU A 1 311 ? 20.531 19.234 -3.25 1 50.75 311 LEU A C 1
ATOM 2554 O O . LEU A 1 311 ? 19.719 18.922 -2.385 1 50.75 311 LEU A O 1
ATOM 2558 N N . MET B 1 1 ? 48.094 -14.836 43.969 1 21 1 MET B N 1
ATOM 2559 C CA . MET B 1 1 ? 47.625 -16.156 43.562 1 21 1 MET B CA 1
ATOM 2560 C C . MET B 1 1 ? 46.469 -16.031 42.562 1 21 1 MET B C 1
ATOM 2562 O O . MET B 1 1 ? 45.375 -15.633 42.938 1 21 1 MET B O 1
ATOM 2566 N N . LYS B 1 2 ? 46.844 -15.664 41.312 1 23.5 2 LYS B N 1
ATOM 2567 C CA . LYS B 1 2 ? 46.375 -15.18 40.031 1 23.5 2 LYS B CA 1
ATOM 2568 C C . LYS B 1 2 ? 45.562 -16.25 39.312 1 23.5 2 LYS B C 1
ATOM 2570 O O . LYS B 1 2 ? 46.062 -16.891 38.375 1 23.5 2 LYS B O 1
ATOM 2575 N N . LYS B 1 3 ? 44.75 -17.094 40.094 1 21.12 3 LYS B N 1
ATOM 2576 C CA . LYS B 1 3 ? 44.25 -18.281 39.438 1 21.12 3 LYS B CA 1
ATOM 2577 C C . LYS B 1 3 ? 43.344 -17.922 38.281 1 21.12 3 LYS B C 1
ATOM 2579 O O . LYS B 1 3 ? 42.469 -17.062 38.406 1 21.12 3 LYS B O 1
ATOM 2584 N N . ALA B 1 4 ? 43.688 -18.297 37 1 24.92 4 ALA B N 1
ATOM 2585 C CA . ALA B 1 4 ? 43.344 -18.406 35.594 1 24.92 4 ALA B CA 1
ATOM 2586 C C . ALA B 1 4 ? 42.031 -19.156 35.375 1 24.92 4 ALA B C 1
ATOM 2588 O O . ALA B 1 4 ? 42.031 -20.391 35.344 1 24.92 4 ALA B O 1
ATOM 2589 N N . ARG B 1 5 ? 40.938 -18.875 36.094 1 21.98 5 ARG B N 1
ATOM 2590 C CA . ARG B 1 5 ? 39.844 -19.828 36.031 1 21.98 5 ARG B CA 1
ATOM 2591 C C . ARG B 1 5 ? 39.469 -20.094 34.562 1 21.98 5 ARG B C 1
ATOM 2593 O O . ARG B 1 5 ? 39.656 -19.25 33.688 1 21.98 5 ARG B O 1
ATOM 2600 N N . LYS B 1 6 ? 39.062 -21.406 34.219 1 23.22 6 LYS B N 1
ATOM 2601 C CA . LYS B 1 6 ? 38.594 -22.5 33.344 1 23.22 6 LYS B CA 1
ATOM 2602 C C . LYS B 1 6 ? 37.375 -22.062 32.531 1 23.22 6 LYS B C 1
ATOM 2604 O O . LYS B 1 6 ? 36.438 -21.5 33.062 1 23.22 6 LYS B O 1
ATOM 2609 N N . ARG B 1 7 ? 37.531 -22.094 31.172 1 25.33 7 ARG B N 1
ATOM 2610 C CA . ARG B 1 7 ? 36.781 -21.891 29.953 1 25.33 7 ARG B CA 1
ATOM 2611 C C . ARG B 1 7 ? 35.5 -22.719 29.984 1 25.33 7 ARG B C 1
ATOM 2613 O O . ARG B 1 7 ? 35.531 -23.953 29.844 1 25.33 7 ARG B O 1
ATOM 2620 N N . LEU B 1 8 ? 34.625 -22.578 30.938 1 26.12 8 LEU B N 1
ATOM 2621 C CA . LEU B 1 8 ? 33.5 -23.5 30.906 1 26.12 8 LEU B CA 1
ATOM 2622 C C . LEU B 1 8 ? 32.781 -23.438 29.547 1 26.12 8 LEU B C 1
ATOM 2624 O O . LEU B 1 8 ? 32.438 -22.359 29.078 1 26.12 8 LEU B O 1
ATOM 2628 N N . SER B 1 9 ? 33.188 -24.438 28.625 1 27.84 9 SER B N 1
ATOM 2629 C CA . SER B 1 9 ? 32.688 -24.906 27.344 1 27.84 9 SER B CA 1
ATOM 2630 C C . SER B 1 9 ? 31.172 -25.078 27.359 1 27.84 9 SER B C 1
ATOM 2632 O O . SER B 1 9 ? 30.641 -25.906 28.094 1 27.84 9 SER B O 1
ATOM 2634 N N . VAL B 1 10 ? 30.438 -24.094 27.578 1 27.52 10 VAL B N 1
ATOM 2635 C CA . VAL B 1 10 ? 28.984 -24.281 27.562 1 27.52 10 VAL B CA 1
ATOM 2636 C C . VAL B 1 10 ? 28.578 -24.953 26.25 1 27.52 10 VAL B C 1
ATOM 2638 O O . VAL B 1 10 ? 28.641 -24.328 25.188 1 27.52 10 VAL B O 1
ATOM 2641 N N . SER B 1 11 ? 28.984 -26.266 25.969 1 30.55 11 SER B N 1
ATOM 2642 C CA . SER B 1 11 ? 28.531 -27.234 24.984 1 30.55 11 SER B CA 1
ATOM 2643 C C . SER B 1 11 ? 27.016 -27.328 24.953 1 30.55 11 SER B C 1
ATOM 2645 O O . SER B 1 11 ? 26.453 -28.312 24.438 1 30.55 11 SER B O 1
ATOM 2647 N N . GLY B 1 12 ? 26.297 -26.406 25.5 1 26.06 12 GLY B N 1
ATOM 2648 C CA . GLY B 1 12 ? 24.922 -26.875 25.672 1 26.06 12 GLY B CA 1
ATOM 2649 C C . GLY B 1 12 ? 24.344 -27.484 24.406 1 26.06 12 GLY B C 1
ATOM 2650 O O . GLY B 1 12 ? 24.812 -27.203 23.297 1 26.06 12 GLY B O 1
ATOM 2651 N N . SER B 1 13 ? 23.547 -28.688 24.516 1 29.77 13 SER B N 1
ATOM 2652 C CA . SER B 1 13 ? 22.859 -29.688 23.719 1 29.77 13 SER B CA 1
ATOM 2653 C C . SER B 1 13 ? 21.859 -29.062 22.75 1 29.77 13 SER B C 1
ATOM 2655 O O . SER B 1 13 ? 20.734 -28.719 23.141 1 29.77 13 SER B O 1
ATOM 2657 N N . GLN B 1 14 ? 22.203 -28 22.109 1 28.31 14 GLN B N 1
ATOM 2658 C CA . GLN B 1 14 ? 21.312 -27.625 21 1 28.31 14 GLN B CA 1
ATOM 2659 C C . GLN B 1 14 ? 21.062 -28.828 20.094 1 28.31 14 GLN B C 1
ATOM 2661 O O . GLN B 1 14 ? 21.281 -28.75 18.875 1 28.31 14 GLN B O 1
ATOM 2666 N N . ALA B 1 15 ? 21.406 -30.125 20.547 1 27.91 15 ALA B N 1
ATOM 2667 C CA . ALA B 1 15 ? 21.453 -31.438 19.891 1 27.91 15 ALA B CA 1
ATOM 2668 C C . ALA B 1 15 ? 20.094 -31.781 19.281 1 27.91 15 ALA B C 1
ATOM 2670 O O . ALA B 1 15 ? 20.031 -32.344 18.188 1 27.91 15 ALA B O 1
ATOM 2671 N N . SER B 1 16 ? 19.062 -31.828 20.203 1 26.98 16 SER B N 1
ATOM 2672 C CA . SER B 1 16 ? 18.047 -32.875 20 1 26.98 16 SER B CA 1
ATOM 2673 C C . SER B 1 16 ? 17.156 -32.531 18.812 1 26.98 16 SER B C 1
ATOM 2675 O O . SER B 1 16 ? 16.594 -33.438 18.188 1 26.98 16 SER B O 1
ATOM 2677 N N . VAL B 1 17 ? 16.594 -31.281 18.703 1 29.39 17 VAL B N 1
ATOM 2678 C CA . VAL B 1 17 ? 15.359 -31.297 17.938 1 29.39 17 VAL B CA 1
ATOM 2679 C C . VAL B 1 17 ? 15.68 -31.469 16.453 1 29.39 17 VAL B C 1
ATOM 2681 O O . VAL B 1 17 ? 15.508 -30.531 15.664 1 29.39 17 VAL B O 1
ATOM 2684 N N . ARG B 1 18 ? 16.859 -31.844 16.125 1 32.69 18 ARG B N 1
ATOM 2685 C CA . ARG B 1 18 ? 16.938 -32.281 14.734 1 32.69 18 ARG B CA 1
ATOM 2686 C C . ARG B 1 18 ? 15.945 -33.406 14.469 1 32.69 18 ARG B C 1
ATOM 2688 O O . ARG B 1 18 ? 16.328 -34.594 14.484 1 32.69 18 ARG B O 1
ATOM 2695 N N . LYS B 1 19 ? 14.945 -33.5 15.273 1 32.75 19 LYS B N 1
ATOM 2696 C CA . LYS B 1 19 ? 14.086 -34.625 14.898 1 32.75 19 LYS B CA 1
ATOM 2697 C C . LYS B 1 19 ? 14.078 -34.844 13.391 1 32.75 19 LYS B C 1
ATOM 2699 O O . LYS B 1 19 ? 13.812 -33.906 12.633 1 32.75 19 LYS B O 1
ATOM 2704 N N . HIS B 1 20 ? 14.984 -35.594 12.93 1 35 20 HIS B N 1
ATOM 2705 C CA . HIS B 1 20 ? 14.945 -36.188 11.602 1 35 20 HIS B CA 1
ATOM 2706 C C . HIS B 1 20 ? 13.508 -36.375 11.109 1 35 20 HIS B C 1
ATOM 2708 O O . HIS B 1 20 ? 12.789 -37.25 11.57 1 35 20 HIS B O 1
ATOM 2714 N N . GLU B 1 21 ? 12.742 -35.406 11.141 1 39.81 21 GLU B N 1
ATOM 2715 C CA . GLU B 1 21 ? 11.484 -35.75 10.469 1 39.81 21 GLU B CA 1
ATOM 2716 C C . GLU B 1 21 ? 11.711 -36.781 9.367 1 39.81 21 GLU B C 1
ATOM 2718 O O . GLU B 1 21 ? 12.57 -36.594 8.508 1 39.81 21 GLU B O 1
ATOM 2723 N N . GLU B 1 22 ? 11.68 -37.906 9.609 1 45.91 22 GLU B N 1
ATOM 2724 C CA . GLU B 1 22 ? 11.633 -39.062 8.711 1 45.91 22 GLU B CA 1
ATOM 2725 C C . GLU B 1 22 ? 11.102 -38.656 7.34 1 45.91 22 GLU B C 1
ATOM 2727 O O . GLU B 1 22 ? 9.961 -38.219 7.215 1 45.91 22 GLU B O 1
ATOM 2732 N N . GLN B 1 23 ? 11.977 -38.156 6.523 1 59.44 23 GLN B N 1
ATOM 2733 C CA . GLN B 1 23 ? 11.617 -37.875 5.137 1 59.44 23 GLN B CA 1
ATOM 2734 C C . GLN B 1 23 ? 10.734 -38.969 4.566 1 59.44 23 GLN B C 1
ATOM 2736 O O . GLN B 1 23 ? 11.109 -40.156 4.598 1 59.44 23 GLN B O 1
ATOM 2741 N N . LEU B 1 24 ? 9.484 -38.781 4.434 1 73.81 24 LEU B N 1
ATOM 2742 C CA . LEU B 1 24 ? 8.523 -39.688 3.807 1 73.81 24 LEU B CA 1
ATOM 2743 C C . LEU B 1 24 ? 9.086 -40.25 2.51 1 73.81 24 LEU B C 1
ATOM 2745 O O . LEU B 1 24 ? 9.719 -39.531 1.733 1 73.81 24 LEU B O 1
ATOM 2749 N N . PRO B 1 25 ? 9.195 -41.531 2.387 1 85.94 25 PRO B N 1
ATOM 2750 C CA . PRO B 1 25 ? 9.773 -42.219 1.227 1 85.94 25 PRO B CA 1
ATOM 2751 C C . PRO B 1 25 ? 9.43 -41.531 -0.093 1 85.94 25 PRO B C 1
ATOM 2753 O O . PRO B 1 25 ? 10.266 -41.469 -0.998 1 85.94 25 PRO B O 1
ATOM 2756 N N . TRP B 1 26 ? 8.258 -40.969 -0.234 1 90.75 26 TRP B N 1
ATOM 2757 C CA . TRP B 1 26 ? 7.871 -40.344 -1.498 1 90.75 26 TRP B CA 1
ATOM 2758 C C . TRP B 1 26 ? 8.68 -39.062 -1.753 1 90.75 26 TRP B C 1
ATOM 2760 O O . TRP B 1 26 ? 8.953 -38.719 -2.904 1 90.75 26 TRP B O 1
ATOM 2770 N N . LYS B 1 27 ? 9.141 -38.375 -0.762 1 92.69 27 LYS B N 1
ATOM 2771 C CA . LYS B 1 27 ? 9.953 -37.156 -0.92 1 92.69 27 LYS B CA 1
ATOM 2772 C C . LYS B 1 27 ? 11.32 -37.5 -1.505 1 92.69 27 LYS B C 1
ATOM 2774 O O . LYS B 1 27 ? 11.836 -36.781 -2.352 1 92.69 27 LYS B O 1
ATOM 2779 N N . LYS B 1 28 ? 11.836 -38.594 -1.012 1 93.44 28 LYS B N 1
ATOM 2780 C CA . LYS B 1 28 ? 13.133 -39.031 -1.518 1 93.44 28 LYS B CA 1
ATOM 2781 C C . LYS B 1 28 ? 13.055 -39.375 -3 1 93.44 28 LYS B C 1
ATOM 2783 O O . LYS B 1 28 ? 13.945 -39.031 -3.775 1 93.44 28 LYS B O 1
ATOM 2788 N N . GLN B 1 29 ? 12.062 -40.156 -3.334 1 95.62 29 GLN B N 1
ATOM 2789 C CA . GLN B 1 29 ? 11.875 -40.531 -4.734 1 95.62 29 GLN B CA 1
ATOM 2790 C C . GLN B 1 29 ? 11.672 -39.281 -5.602 1 95.62 29 GLN B C 1
ATOM 2792 O O . GLN B 1 29 ? 12.211 -39.188 -6.707 1 95.62 29 GLN B O 1
ATOM 2797 N N . LYS B 1 30 ? 10.867 -38.344 -5.172 1 96.5 30 LYS B N 1
ATOM 2798 C CA . LYS B 1 30 ? 10.633 -37.094 -5.906 1 96.5 30 LYS B CA 1
ATOM 2799 C C . LYS B 1 30 ? 11.93 -36.344 -6.129 1 96.5 30 LYS B C 1
ATOM 2801 O O . LYS B 1 30 ? 12.164 -35.812 -7.215 1 96.5 30 LYS B O 1
ATOM 2806 N N . LEU B 1 31 ? 12.727 -36.312 -5.105 1 96.56 31 LEU B N 1
ATOM 2807 C CA . LEU B 1 31 ? 14.016 -35.625 -5.219 1 96.56 31 LEU B CA 1
ATOM 2808 C C . LEU B 1 31 ? 14.891 -36.281 -6.277 1 96.56 31 LEU B C 1
ATOM 2810 O O . LEU B 1 31 ? 15.562 -35.594 -7.051 1 96.56 31 LEU B O 1
ATOM 2814 N N . LEU B 1 32 ? 14.828 -37.562 -6.266 1 96 32 LEU B N 1
ATOM 2815 C CA . LEU B 1 32 ? 15.602 -38.312 -7.246 1 96 32 LEU B CA 1
ATOM 2816 C C . LEU B 1 32 ? 15.102 -38.031 -8.664 1 96 32 LEU B C 1
ATOM 2818 O O . LEU B 1 32 ? 15.906 -37.844 -9.578 1 96 32 LEU B O 1
ATOM 2822 N N . ASP B 1 33 ? 13.828 -38.094 -8.82 1 96.81 33 ASP B N 1
ATOM 2823 C CA . ASP B 1 33 ? 13.219 -37.812 -10.117 1 96.81 33 ASP B CA 1
ATOM 2824 C C . ASP B 1 33 ? 13.594 -36.438 -10.609 1 96.81 33 ASP B C 1
ATOM 2826 O O . ASP B 1 33 ? 13.875 -36.219 -11.797 1 96.81 33 ASP B O 1
ATOM 2830 N N . ILE B 1 34 ? 13.594 -35.438 -9.742 1 97.94 34 ILE B N 1
ATOM 2831 C CA . ILE B 1 34 ? 13.906 -34.062 -10.086 1 97.94 34 ILE B CA 1
ATOM 2832 C C . ILE B 1 34 ? 15.367 -33.938 -10.516 1 97.94 34 ILE B C 1
ATOM 2834 O O . ILE B 1 34 ? 15.68 -33.344 -11.539 1 97.94 34 ILE B O 1
ATOM 2838 N N . HIS B 1 35 ? 16.219 -34.594 -9.773 1 97.38 35 HIS B N 1
ATOM 2839 C CA . HIS B 1 35 ? 17.641 -34.562 -10.094 1 97.38 35 HIS B CA 1
ATOM 2840 C C . HIS B 1 35 ? 17.922 -35.219 -11.445 1 97.38 35 HIS B C 1
ATOM 2842 O O . HIS B 1 35 ? 18.734 -34.719 -12.227 1 97.38 35 HIS B O 1
ATOM 2848 N N . GLN B 1 36 ? 17.266 -36.312 -11.641 1 97.62 36 GLN B N 1
ATOM 2849 C C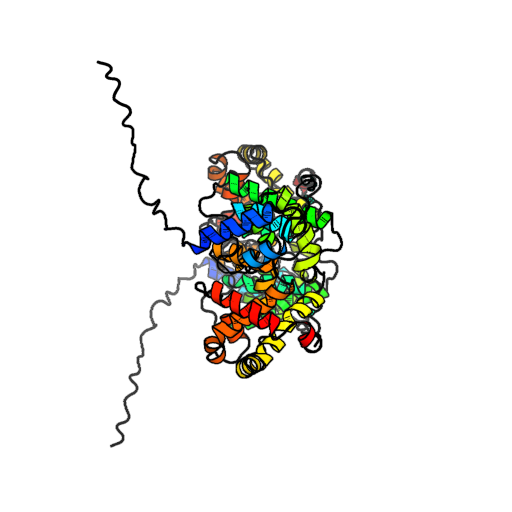A . GLN B 1 36 ? 17.438 -36.969 -12.922 1 97.62 36 GLN B CA 1
ATOM 2850 C C . GLN B 1 36 ? 16.969 -36.094 -14.078 1 97.62 36 GLN B C 1
ATOM 2852 O O . GLN B 1 36 ? 17.609 -36.031 -15.125 1 97.62 36 GLN B O 1
ATOM 2857 N N . ALA B 1 37 ? 15.836 -35.469 -13.891 1 98.12 37 ALA B N 1
ATOM 2858 C CA . ALA B 1 37 ? 15.297 -34.594 -14.914 1 98.12 37 ALA B CA 1
ATOM 2859 C C . ALA B 1 37 ? 16.234 -33.406 -15.164 1 98.12 37 ALA B C 1
ATOM 2861 O O . ALA B 1 37 ? 16.422 -33 -16.312 1 98.12 37 ALA B O 1
ATOM 2862 N N . LEU B 1 38 ? 16.844 -32.812 -14.148 1 96.81 38 LEU B N 1
ATOM 2863 C CA . LEU B 1 38 ? 17.75 -31.688 -14.242 1 96.81 38 LEU B CA 1
ATOM 2864 C C . LEU B 1 38 ? 19.047 -32.062 -14.961 1 96.81 38 LEU B C 1
ATOM 2866 O O . LEU B 1 38 ? 19.656 -31.234 -15.633 1 96.81 38 LEU B O 1
ATOM 2870 N N . ASN B 1 39 ? 19.406 -33.375 -14.828 1 96.06 39 ASN B N 1
ATOM 2871 C CA . ASN B 1 39 ? 20.688 -33.844 -15.367 1 96.06 39 ASN B CA 1
ATOM 2872 C C . ASN B 1 39 ? 20.516 -34.438 -16.766 1 96.06 39 ASN B C 1
ATOM 2874 O O . ASN B 1 39 ? 21.5 -34.812 -17.391 1 96.06 39 ASN B O 1
ATOM 2878 N N . SER B 1 40 ? 19.328 -34.5 -17.203 1 95.56 40 SER B N 1
ATOM 2879 C CA . SER B 1 40 ? 19.094 -34.969 -18.562 1 95.56 40 SER B CA 1
ATOM 2880 C C . SER B 1 40 ? 19.469 -33.906 -19.594 1 95.56 40 SER B C 1
ATOM 2882 O O . SER B 1 40 ? 19.516 -32.719 -19.281 1 95.56 40 SER B O 1
ATOM 2884 N N . ASP B 1 41 ? 19.828 -34.344 -20.906 1 93.44 41 ASP B N 1
ATOM 2885 C CA . ASP B 1 41 ? 20.172 -33.438 -22 1 93.44 41 ASP B CA 1
ATOM 2886 C C . ASP B 1 41 ? 19.344 -33.781 -23.25 1 93.44 41 ASP B C 1
ATOM 2888 O O . ASP B 1 41 ? 19.594 -34.781 -23.906 1 93.44 41 ASP B O 1
ATOM 2892 N N . PRO B 1 42 ? 18.422 -33.062 -23.641 1 93.81 42 PRO B N 1
ATOM 2893 C CA . PRO B 1 42 ? 18.094 -31.781 -22.984 1 93.81 42 PRO B CA 1
ATOM 2894 C C . PRO B 1 42 ? 17.359 -31.984 -21.656 1 93.81 42 PRO B C 1
ATOM 2896 O O . PRO B 1 42 ? 16.828 -33.062 -21.406 1 93.81 42 PRO B O 1
ATOM 2899 N N . VAL B 1 43 ? 17.375 -30.938 -20.781 1 95.56 43 VAL B N 1
ATOM 2900 C CA . VAL B 1 43 ? 16.703 -30.984 -19.484 1 95.56 43 VAL B CA 1
ATOM 2901 C C . VAL B 1 43 ? 15.242 -31.406 -19.688 1 95.56 43 VAL B C 1
ATOM 2903 O O . VAL B 1 43 ? 14.578 -30.938 -20.609 1 95.56 43 VAL B O 1
ATOM 2906 N N . ASP B 1 44 ? 14.75 -32.312 -18.875 1 97.31 44 ASP B N 1
ATOM 2907 C CA . ASP B 1 44 ? 13.375 -32.812 -18.969 1 97.31 44 ASP B CA 1
ATOM 2908 C C . ASP B 1 44 ? 12.406 -31.859 -18.25 1 97.31 44 ASP B C 1
ATOM 2910 O O . ASP B 1 44 ? 12.008 -32.125 -17.109 1 97.31 44 ASP B O 1
ATOM 2914 N N . ILE B 1 45 ? 11.953 -30.938 -18.906 1 97.06 45 ILE B N 1
ATOM 2915 C CA . ILE B 1 45 ? 11.141 -29.875 -18.328 1 97.06 45 ILE B CA 1
ATOM 2916 C C . ILE B 1 45 ? 9.781 -30.422 -17.906 1 97.06 45 ILE B C 1
ATOM 2918 O O . ILE B 1 45 ? 9.219 -30 -16.906 1 97.06 45 ILE B O 1
ATOM 2922 N N . GLU B 1 46 ? 9.281 -31.359 -18.641 1 97.25 46 GLU B N 1
ATOM 2923 C CA . GLU B 1 46 ? 7.961 -31.906 -18.344 1 97.25 46 GLU B CA 1
ATOM 2924 C C . GLU B 1 46 ? 7.949 -32.625 -16.984 1 97.25 46 GLU B C 1
ATOM 2926 O O . GLU B 1 46 ? 6.988 -32.469 -16.219 1 97.25 46 GLU B O 1
ATOM 2931 N N . THR B 1 47 ? 8.977 -33.312 -16.734 1 97.75 47 THR B N 1
ATOM 2932 C CA . THR B 1 47 ? 9.094 -33.969 -15.438 1 97.75 47 THR B CA 1
ATOM 2933 C C . THR B 1 47 ? 9.203 -32.938 -14.312 1 97.75 47 THR B C 1
ATOM 2935 O O . THR B 1 47 ? 8.633 -33.125 -13.242 1 97.75 47 THR B O 1
ATOM 2938 N N . LEU B 1 48 ? 9.93 -31.891 -14.555 1 98.44 48 LEU B N 1
ATOM 2939 C CA . LEU B 1 48 ? 10.062 -30.828 -13.57 1 98.44 48 LEU B CA 1
ATOM 2940 C C . LEU B 1 48 ? 8.719 -30.156 -13.305 1 98.44 48 LEU B C 1
ATOM 2942 O O . LEU B 1 48 ? 8.391 -29.844 -12.164 1 98.44 48 LEU B O 1
ATOM 2946 N N . ARG B 1 49 ? 7.961 -29.938 -14.305 1 98.12 49 ARG B N 1
ATOM 2947 C CA . ARG B 1 49 ? 6.629 -29.359 -14.18 1 98.12 49 ARG B CA 1
ATOM 2948 C C . ARG B 1 49 ? 5.719 -30.25 -13.336 1 98.12 49 ARG B C 1
ATOM 2950 O O . ARG B 1 49 ? 4.988 -29.75 -12.477 1 98.12 49 ARG B O 1
ATOM 2957 N N . ARG B 1 50 ? 5.754 -31.5 -13.648 1 97.5 50 ARG B N 1
ATOM 2958 C CA . ARG B 1 50 ? 4.934 -32.438 -12.898 1 97.5 50 ARG B CA 1
ATOM 2959 C C . ARG B 1 50 ? 5.332 -32.469 -11.43 1 97.5 50 ARG B C 1
ATOM 2961 O O . ARG B 1 50 ? 4.473 -32.562 -10.555 1 97.5 50 ARG B O 1
ATOM 2968 N N . ALA B 1 51 ? 6.586 -32.438 -11.227 1 98.12 51 ALA B N 1
ATOM 2969 C CA . ALA B 1 51 ? 7.082 -32.438 -9.852 1 98.12 51 ALA B CA 1
ATOM 2970 C C . ALA B 1 51 ? 6.621 -31.188 -9.109 1 98.12 51 ALA B C 1
ATOM 2972 O O . ALA B 1 51 ? 6.273 -31.266 -7.93 1 98.12 51 ALA B O 1
ATOM 2973 N N . ALA B 1 52 ? 6.629 -30.062 -9.758 1 98.5 52 ALA B N 1
ATOM 2974 C CA . ALA B 1 52 ? 6.234 -28.797 -9.148 1 98.5 52 ALA B CA 1
ATOM 2975 C C . ALA B 1 52 ? 4.75 -28.781 -8.805 1 98.5 52 ALA B C 1
ATOM 2977 O O . ALA B 1 52 ? 4.344 -28.203 -7.797 1 98.5 52 ALA B O 1
ATOM 2978 N N . VAL B 1 53 ? 3.955 -29.453 -9.594 1 97.94 53 VAL B N 1
ATOM 2979 C CA . VAL B 1 53 ? 2.506 -29.453 -9.438 1 97.94 53 VAL B CA 1
ATOM 2980 C C . VAL B 1 53 ? 2.09 -30.5 -8.406 1 97.94 53 VAL B C 1
ATOM 2982 O O . VAL B 1 53 ? 1.176 -30.266 -7.613 1 97.94 53 VAL B O 1
ATOM 2985 N N . SER B 1 54 ? 2.756 -31.594 -8.43 1 97.06 54 SER B N 1
ATOM 2986 C CA . SER B 1 54 ? 2.373 -32.719 -7.562 1 97.06 54 SER B CA 1
ATOM 2987 C C . SER B 1 54 ? 2.621 -32.375 -6.094 1 97.06 54 SER B C 1
ATOM 2989 O O . SER B 1 54 ? 3.211 -31.344 -5.777 1 97.06 54 SER B O 1
ATOM 2991 N N . GLU B 1 55 ? 2.191 -33.219 -5.25 1 95.88 55 GLU B N 1
ATOM 2992 C CA . GLU B 1 55 ? 2.178 -32.969 -3.809 1 95.88 55 GLU B CA 1
ATOM 2993 C C . GLU B 1 55 ? 3.555 -32.562 -3.303 1 95.88 55 GLU B C 1
ATOM 2995 O O . GLU B 1 55 ? 4.57 -33.125 -3.709 1 95.88 55 GLU B O 1
ATOM 3000 N N . GLY B 1 56 ? 3.578 -31.562 -2.523 1 95.88 56 GLY B N 1
ATOM 3001 C CA . GLY B 1 56 ? 4.801 -31.094 -1.893 1 95.88 56 GLY B CA 1
ATOM 3002 C C . GLY B 1 56 ? 5.566 -30.094 -2.746 1 95.88 56 GLY B C 1
ATOM 3003 O O . GLY B 1 56 ? 6.473 -29.422 -2.256 1 95.88 56 GLY B O 1
ATOM 3004 N N . GLY B 1 57 ? 5.234 -30.016 -4.023 1 97.94 57 GLY B N 1
ATOM 3005 C CA . GLY B 1 57 ? 5.934 -29.094 -4.91 1 97.94 57 GLY B CA 1
ATOM 3006 C C . GLY B 1 57 ? 7.402 -29.438 -5.082 1 97.94 57 GLY B C 1
ATOM 3007 O O . GLY B 1 57 ? 7.754 -30.594 -5.32 1 97.94 57 GLY B O 1
ATOM 3008 N N . LEU B 1 58 ? 8.219 -28.453 -4.965 1 98.12 58 LEU B N 1
ATOM 3009 C CA . LEU B 1 58 ? 9.641 -28.672 -5.211 1 98.12 58 LEU B CA 1
ATOM 3010 C C . LEU B 1 58 ? 10.398 -28.875 -3.902 1 98.12 58 LEU B C 1
ATOM 3012 O O . LEU B 1 58 ? 11.633 -28.906 -3.889 1 98.12 58 LEU B O 1
ATOM 3016 N N . LEU B 1 59 ? 9.727 -28.969 -2.812 1 96.38 59 LEU B N 1
ATOM 3017 C CA . LEU B 1 59 ? 10.133 -29.5 -1.516 1 96.38 59 LEU B CA 1
ATOM 3018 C C . LEU B 1 59 ? 11.078 -28.516 -0.809 1 96.38 59 LEU B C 1
ATOM 3020 O O . LEU B 1 59 ? 10.859 -28.172 0.354 1 96.38 59 LEU B O 1
ATOM 3024 N N . THR B 1 60 ? 12.188 -28.016 -1.493 1 96.5 60 THR B N 1
ATOM 3025 C CA . THR B 1 60 ? 13.172 -27.188 -0.81 1 96.5 60 THR B CA 1
ATOM 3026 C C . THR B 1 60 ? 13.586 -26 -1.684 1 96.5 60 THR B C 1
ATOM 3028 O O . THR B 1 60 ? 13.438 -26.047 -2.906 1 96.5 60 THR B O 1
ATOM 3031 N N . ASP B 1 61 ? 14.172 -25.016 -1.029 1 96.88 61 ASP B N 1
ATOM 3032 C CA . ASP B 1 61 ? 14.648 -23.828 -1.738 1 96.88 61 ASP B CA 1
ATOM 3033 C C . ASP B 1 61 ? 15.82 -24.156 -2.654 1 96.88 61 ASP B C 1
ATOM 3035 O O . ASP B 1 61 ? 15.977 -23.562 -3.721 1 96.88 61 ASP B O 1
ATOM 3039 N N . ASP B 1 62 ? 16.656 -25.156 -2.205 1 97.31 62 ASP B N 1
ATOM 3040 C CA . ASP B 1 62 ? 17.781 -25.562 -3.043 1 97.31 62 ASP B CA 1
ATOM 3041 C C . ASP B 1 62 ? 17.297 -26.109 -4.387 1 97.31 62 ASP B C 1
ATOM 3043 O O . ASP B 1 62 ? 17.875 -25.812 -5.43 1 97.31 62 ASP B O 1
ATOM 3047 N N . ILE B 1 63 ? 16.297 -26.891 -4.34 1 98 63 ILE B N 1
ATOM 3048 C CA . ILE B 1 63 ? 15.727 -27.453 -5.562 1 98 63 ILE B CA 1
ATOM 3049 C C . ILE B 1 63 ? 15.039 -26.344 -6.363 1 98 63 ILE B C 1
ATOM 3051 O O . ILE B 1 63 ? 15.164 -26.281 -7.59 1 98 63 ILE B O 1
ATOM 3055 N N . ARG B 1 64 ? 14.289 -25.406 -5.711 1 98.44 64 ARG B N 1
ATOM 3056 C CA . ARG B 1 64 ? 13.625 -24.281 -6.371 1 98.44 64 ARG B CA 1
ATOM 3057 C C . ARG B 1 64 ? 14.625 -23.438 -7.145 1 98.44 64 ARG B C 1
ATOM 3059 O O . ARG B 1 64 ? 14.352 -23 -8.266 1 98.44 64 ARG B O 1
ATOM 3066 N N . ARG B 1 65 ? 15.789 -23.219 -6.594 1 97.81 65 ARG B N 1
ATOM 3067 C CA . ARG B 1 65 ? 16.828 -22.406 -7.215 1 97.81 65 ARG B CA 1
ATOM 3068 C C . ARG B 1 65 ? 17.25 -23 -8.555 1 97.81 65 ARG B C 1
ATOM 3070 O O . ARG B 1 65 ? 17.641 -22.266 -9.469 1 97.81 65 ARG B O 1
ATOM 3077 N N . LYS B 1 66 ? 17.109 -24.297 -8.617 1 97.19 66 LYS B N 1
ATOM 3078 C CA . LYS B 1 66 ? 17.531 -24.969 -9.844 1 97.19 66 LYS B CA 1
ATOM 3079 C C . LYS B 1 66 ? 16.375 -25.141 -10.812 1 97.19 66 LYS B C 1
ATOM 3081 O O . LYS B 1 66 ? 16.547 -25.016 -12.023 1 97.19 66 LYS B O 1
ATOM 3086 N N . VAL B 1 67 ? 15.219 -25.391 -10.312 1 98.38 67 VAL B N 1
ATOM 3087 C CA . VAL B 1 67 ? 14.094 -25.812 -11.148 1 98.38 67 VAL B CA 1
ATOM 3088 C C . VAL B 1 67 ? 13.336 -24.578 -11.648 1 98.38 67 VAL B C 1
ATOM 3090 O O . VAL B 1 67 ? 12.891 -24.547 -12.797 1 98.38 67 VAL B O 1
ATOM 3093 N N . TRP B 1 68 ? 13.133 -23.484 -10.836 1 98.56 68 TRP B N 1
ATOM 3094 C CA . TRP B 1 68 ? 12.352 -22.312 -11.219 1 98.56 68 TRP B CA 1
ATOM 3095 C C . TRP B 1 68 ? 12.898 -21.703 -12.508 1 98.56 68 TRP B C 1
ATOM 3097 O O . TRP B 1 68 ? 12.141 -21.453 -13.445 1 98.56 68 TRP B O 1
ATOM 3107 N N . PRO B 1 69 ? 14.18 -21.469 -12.664 1 97.44 69 PRO B N 1
ATOM 3108 C CA . PRO B 1 69 ? 14.703 -20.922 -13.906 1 97.44 69 PRO B CA 1
ATOM 3109 C C . PRO B 1 69 ? 14.43 -21.812 -15.117 1 97.44 69 PRO B C 1
ATOM 3111 O O . PRO B 1 69 ? 14.156 -21.312 -16.203 1 97.44 69 PRO B O 1
ATOM 3114 N N . LYS B 1 70 ? 14.469 -23.156 -14.922 1 97.38 70 LYS B N 1
ATOM 3115 C CA . LYS B 1 70 ? 14.242 -24.094 -16.016 1 97.38 70 LYS B CA 1
ATOM 3116 C C . LYS B 1 70 ? 12.789 -24.062 -16.469 1 97.38 70 LYS B C 1
ATOM 3118 O O . LYS B 1 70 ? 12.508 -24.125 -17.672 1 97.38 70 LYS B O 1
ATOM 3123 N N . LEU B 1 71 ? 11.898 -23.953 -15.477 1 97.56 71 LEU B N 1
ATOM 3124 C CA . LEU B 1 71 ? 10.477 -23.891 -15.797 1 97.56 71 LEU B CA 1
ATOM 3125 C C . LEU B 1 71 ? 10.164 -22.672 -16.656 1 97.56 71 LEU B C 1
ATOM 3127 O O . LEU B 1 71 ? 9.219 -22.688 -17.453 1 97.56 71 LEU B O 1
ATOM 3131 N N . LEU B 1 72 ? 10.969 -21.609 -16.5 1 96.94 72 LEU B N 1
ATOM 3132 C CA . LEU B 1 72 ? 10.734 -20.359 -17.188 1 96.94 72 LEU B CA 1
ATOM 3133 C C . LEU B 1 72 ? 11.656 -20.219 -18.391 1 96.94 72 LEU B C 1
ATOM 3135 O O . LEU B 1 72 ? 11.703 -19.156 -19.031 1 96.94 72 LEU B O 1
ATOM 3139 N N . SER B 1 73 ? 12.43 -21.219 -18.734 1 94.75 73 SER B N 1
ATOM 3140 C CA . SER B 1 73 ? 13.352 -21.25 -19.859 1 94.75 73 SER B CA 1
ATOM 3141 C C . SER B 1 73 ? 14.352 -20.109 -19.797 1 94.75 73 SER B C 1
ATOM 3143 O O . SER B 1 73 ? 14.578 -19.422 -20.797 1 94.75 73 SER B O 1
ATOM 3145 N N . ILE B 1 74 ? 14.812 -19.828 -18.641 1 95.06 74 ILE B N 1
ATOM 3146 C CA . ILE B 1 74 ? 15.82 -18.797 -18.438 1 95.06 74 ILE B CA 1
ATOM 3147 C C . ILE B 1 74 ? 17.219 -19.406 -18.609 1 95.06 74 ILE B C 1
ATOM 3149 O O . ILE B 1 74 ? 17.5 -20.469 -18.062 1 95.06 74 ILE B O 1
ATOM 3153 N N . ASN B 1 75 ? 18.062 -18.781 -19.391 1 91.25 75 ASN B N 1
ATOM 3154 C CA . ASN B 1 75 ? 19.453 -19.172 -19.516 1 91.25 75 ASN B CA 1
ATOM 3155 C C . ASN B 1 75 ? 20.297 -18.672 -18.344 1 91.25 75 ASN B C 1
ATOM 3157 O O . ASN B 1 75 ? 20.609 -17.484 -18.266 1 91.25 75 ASN B O 1
ATOM 3161 N N . VAL B 1 76 ? 20.75 -19.531 -17.516 1 87.75 76 VAL B N 1
ATOM 3162 C CA . VAL B 1 76 ? 21.406 -19.203 -16.266 1 87.75 76 VAL B CA 1
ATOM 3163 C C . VAL B 1 76 ? 22.812 -18.672 -16.562 1 87.75 76 VAL B C 1
ATOM 3165 O O . VAL B 1 76 ? 23.422 -18 -15.719 1 87.75 76 VAL B O 1
ATOM 3168 N N . TYR B 1 77 ? 23.297 -18.906 -17.719 1 84.94 77 TYR B N 1
ATOM 3169 C CA . TYR B 1 77 ? 24.641 -18.469 -18.078 1 84.94 77 TYR B CA 1
ATOM 3170 C C . TYR B 1 77 ? 24.625 -17.078 -18.688 1 84.94 77 TYR B C 1
ATOM 3172 O O . TYR B 1 77 ? 25.672 -16.484 -18.938 1 84.94 77 TYR B O 1
ATOM 3180 N N . SER B 1 78 ? 23.531 -16.516 -18.969 1 86.12 78 SER B N 1
ATOM 3181 C CA . SER B 1 78 ? 23.391 -15.188 -19.547 1 86.12 78 SER B CA 1
ATOM 3182 C C . SER B 1 78 ? 22.422 -14.328 -18.734 1 86.12 78 SER B C 1
ATOM 3184 O O . SER B 1 78 ? 21.406 -13.859 -19.25 1 86.12 78 SER B O 1
ATOM 3186 N N . LEU B 1 79 ? 22.75 -14.141 -17.547 1 85.62 79 LEU B N 1
ATOM 3187 C CA . LEU B 1 79 ? 21.891 -13.344 -16.672 1 85.62 79 LEU B CA 1
ATOM 3188 C C . LEU B 1 79 ? 22.172 -11.852 -16.828 1 85.62 79 LEU B C 1
ATOM 3190 O O . LEU B 1 79 ? 23.297 -11.469 -17.188 1 85.62 79 LEU B O 1
ATOM 3194 N N . PRO B 1 80 ? 21.141 -11.133 -16.641 1 84.06 80 PRO B N 1
ATOM 3195 C CA . PRO B 1 80 ? 21.328 -9.688 -16.766 1 84.06 80 PRO B CA 1
ATOM 3196 C C . PRO B 1 80 ? 22.312 -9.125 -15.734 1 84.06 80 PRO B C 1
ATOM 3198 O O . PRO B 1 80 ? 22.531 -9.742 -14.688 1 84.06 80 PRO B O 1
ATOM 3201 N N . ALA B 1 81 ? 22.891 -7.98 -16.109 1 80.81 81 ALA B N 1
ATOM 3202 C CA . ALA B 1 81 ? 23.797 -7.297 -15.188 1 80.81 81 ALA B CA 1
ATOM 3203 C C . ALA B 1 81 ? 23.031 -6.703 -14.008 1 80.81 81 ALA B C 1
ATOM 3205 O O . ALA B 1 81 ? 21.812 -6.484 -14.094 1 80.81 81 ALA B O 1
ATOM 3206 N N . LYS B 1 82 ? 23.75 -6.566 -12.914 1 81.25 82 LYS B N 1
ATOM 3207 C CA . LYS B 1 82 ? 23.172 -5.895 -11.75 1 81.25 82 LYS B CA 1
ATOM 3208 C C . LYS B 1 82 ? 22.688 -4.496 -12.117 1 81.25 82 LYS B C 1
ATOM 3210 O O . LYS B 1 82 ? 23.328 -3.799 -12.914 1 81.25 82 LYS B O 1
ATOM 3215 N N . PRO B 1 83 ? 21.531 -4.172 -11.531 1 80.06 83 PRO B N 1
ATOM 3216 C CA . PRO B 1 83 ? 20.969 -2.852 -11.828 1 80.06 83 PRO B CA 1
ATOM 3217 C C . PRO B 1 83 ? 21.891 -1.711 -11.43 1 80.06 83 PRO B C 1
ATOM 3219 O O . PRO B 1 83 ? 22.609 -1.808 -10.43 1 80.06 83 PRO B O 1
ATOM 3222 N N . SER B 1 84 ? 22.016 -0.728 -12.305 1 73.62 84 SER B N 1
ATOM 3223 C CA . SER B 1 84 ? 22.734 0.488 -11.945 1 73.62 84 SER B CA 1
ATOM 3224 C C . SER B 1 84 ? 21.938 1.326 -10.945 1 73.62 84 SER B C 1
ATOM 3226 O O . SER B 1 84 ? 20.719 1.41 -11.031 1 73.62 84 SER B O 1
ATOM 3228 N N . LYS B 1 85 ? 22.625 1.633 -9.961 1 72 85 LYS B N 1
ATOM 3229 C CA . LYS B 1 85 ? 21.969 2.467 -8.961 1 72 85 LYS B CA 1
ATOM 3230 C C . LYS B 1 85 ? 21.797 3.898 -9.469 1 72 85 LYS B C 1
ATOM 3232 O O . LYS B 1 85 ? 21.078 4.695 -8.859 1 72 85 LYS B O 1
ATOM 3237 N N . ASP B 1 86 ? 22.328 4.086 -10.695 1 68.25 86 ASP B N 1
ATOM 3238 C CA . ASP B 1 86 ? 22.281 5.445 -11.219 1 68.25 86 ASP B CA 1
ATOM 3239 C C . ASP B 1 86 ? 20.875 5.809 -11.68 1 68.25 86 ASP B C 1
ATOM 3241 O O . ASP B 1 86 ? 20.188 4.996 -12.312 1 68.25 86 ASP B O 1
ATOM 3245 N N . ASP B 1 87 ? 20.266 6.898 -11.133 1 74.12 87 ASP B N 1
ATOM 3246 C CA . ASP B 1 87 ? 19.078 7.629 -11.578 1 74.12 87 ASP B CA 1
ATOM 3247 C C . ASP B 1 87 ? 17.797 6.945 -11.109 1 74.12 87 ASP B C 1
ATOM 3249 O O . ASP B 1 87 ? 16.75 7.094 -11.734 1 74.12 87 ASP B O 1
ATOM 3253 N N . ARG B 1 88 ? 17.906 5.965 -10.148 1 82.12 88 ARG B N 1
ATOM 3254 C CA . ARG B 1 88 ? 16.703 5.273 -9.703 1 82.12 88 ARG B CA 1
ATOM 3255 C C . ARG B 1 88 ? 15.68 6.262 -9.164 1 82.12 88 ARG B C 1
ATOM 3257 O O . ARG B 1 88 ? 14.477 6.078 -9.352 1 82.12 88 ARG B O 1
ATOM 3264 N N . GLU B 1 89 ? 16.188 7.367 -8.664 1 79.75 89 GLU B N 1
ATOM 3265 C CA . GLU B 1 89 ? 15.289 8.328 -8.031 1 79.75 89 GLU B CA 1
ATOM 3266 C C . GLU B 1 89 ? 14.477 9.094 -9.078 1 79.75 89 GLU B C 1
ATOM 3268 O O . GLU B 1 89 ? 13.438 9.664 -8.758 1 79.75 89 GLU B O 1
ATOM 3273 N N . ASP B 1 90 ? 14.961 8.969 -10.297 1 82.06 90 ASP B N 1
ATOM 3274 C CA . ASP B 1 90 ? 14.289 9.719 -11.352 1 82.06 90 ASP B CA 1
ATOM 3275 C C . ASP B 1 90 ? 13.203 8.875 -12.023 1 82.06 90 ASP B C 1
ATOM 3277 O O . ASP B 1 90 ? 12.438 9.375 -12.844 1 82.06 90 ASP B O 1
ATOM 3281 N N . HIS B 1 91 ? 13.156 7.645 -11.609 1 87.94 91 HIS B N 1
ATOM 3282 C CA . HIS B 1 91 ? 12.125 6.785 -12.195 1 87.94 91 HIS B CA 1
ATOM 3283 C C . HIS B 1 91 ? 10.734 7.207 -11.75 1 87.94 91 HIS B C 1
ATOM 3285 O O . HIS B 1 91 ? 10.531 7.566 -10.586 1 87.94 91 HIS B O 1
ATOM 3291 N N . LYS B 1 92 ? 9.789 7.137 -12.641 1 86.38 92 LYS B N 1
ATOM 3292 C CA . LYS B 1 92 ? 8.43 7.609 -12.375 1 86.38 92 LYS B CA 1
ATOM 3293 C C . LYS B 1 92 ? 7.777 6.805 -11.258 1 86.38 92 LYS B C 1
ATOM 3295 O O . LYS B 1 92 ? 6.914 7.312 -10.539 1 86.38 92 LYS B O 1
ATOM 3300 N N . ASP B 1 93 ? 8.227 5.535 -11.133 1 91.44 93 ASP B N 1
ATOM 3301 C CA . ASP B 1 93 ? 7.586 4.652 -10.164 1 91.44 93 ASP B CA 1
ATOM 3302 C C . ASP B 1 93 ? 8.391 4.59 -8.867 1 91.44 93 ASP B C 1
ATOM 3304 O O . ASP B 1 93 ? 7.992 3.914 -7.914 1 91.44 93 ASP B O 1
ATOM 3308 N N . TYR B 1 94 ? 9.469 5.359 -8.805 1 91.75 94 TYR B N 1
ATOM 3309 C CA . TYR B 1 94 ? 10.406 5.234 -7.688 1 91.75 94 TYR B CA 1
ATOM 3310 C C . TYR B 1 94 ? 9.695 5.469 -6.359 1 91.75 94 TYR B C 1
ATOM 3312 O O . TYR B 1 94 ? 9.828 4.668 -5.43 1 91.75 94 TYR B O 1
ATOM 3320 N N . ARG B 1 95 ? 8.969 6.508 -6.227 1 88.62 95 ARG B N 1
ATOM 3321 C CA . ARG B 1 95 ? 8.305 6.875 -4.977 1 88.62 95 ARG B CA 1
ATOM 3322 C C . ARG B 1 95 ? 7.367 5.766 -4.508 1 88.62 95 ARG B C 1
ATOM 3324 O O . ARG B 1 95 ? 7.414 5.359 -3.344 1 88.62 95 ARG B O 1
ATOM 3331 N N . GLN B 1 96 ? 6.57 5.293 -5.379 1 90.94 96 GLN B N 1
ATOM 3332 C CA . GLN B 1 96 ? 5.609 4.254 -5.027 1 90.94 96 GLN B CA 1
ATOM 3333 C C . GLN B 1 96 ? 6.312 2.955 -4.645 1 90.94 96 GLN B C 1
ATOM 3335 O O . GLN B 1 96 ? 5.93 2.293 -3.68 1 90.94 96 GLN B O 1
ATOM 3340 N N . VAL B 1 97 ? 7.328 2.609 -5.375 1 94 97 VAL B N 1
ATOM 3341 C CA . VAL B 1 97 ? 8.078 1.382 -5.121 1 94 97 VAL B CA 1
ATOM 3342 C C . VAL B 1 97 ? 8.719 1.448 -3.738 1 94 97 VAL B C 1
ATOM 3344 O O . VAL B 1 97 ? 8.625 0.5 -2.955 1 94 97 VAL B O 1
ATOM 3347 N N . VAL B 1 98 ? 9.32 2.562 -3.461 1 90.75 98 VAL B N 1
ATOM 3348 C CA . VAL B 1 98 ? 9.992 2.74 -2.18 1 90.75 98 VAL B CA 1
ATOM 3349 C C . VAL B 1 98 ? 8.984 2.605 -1.041 1 90.75 98 VAL B C 1
ATOM 3351 O O . VAL B 1 98 ? 9.234 1.902 -0.06 1 90.75 98 VAL B O 1
ATOM 3354 N N . LEU B 1 99 ? 7.887 3.232 -1.151 1 88.06 99 LEU B N 1
ATOM 3355 C CA . LEU B 1 99 ? 6.863 3.199 -0.112 1 88.06 99 LEU B CA 1
ATOM 3356 C C . LEU B 1 99 ? 6.34 1.781 0.089 1 88.06 99 LEU B C 1
ATOM 3358 O O . LEU B 1 99 ? 6.219 1.315 1.224 1 88.06 99 LEU B O 1
ATOM 3362 N N . ASP B 1 100 ? 6.105 1.04 -0.975 1 89.88 100 ASP B N 1
ATOM 3363 C CA . ASP B 1 100 ? 5.613 -0.331 -0.891 1 89.88 100 ASP B CA 1
ATOM 3364 C C . ASP B 1 100 ? 6.648 -1.252 -0.252 1 89.88 100 ASP B C 1
ATOM 3366 O O . ASP B 1 100 ? 6.305 -2.107 0.565 1 89.88 100 ASP B O 1
ATOM 3370 N N . VAL B 1 101 ? 7.863 -1.036 -0.643 1 91.12 101 VAL B N 1
ATOM 3371 C CA . VAL B 1 101 ? 8.938 -1.893 -0.15 1 91.12 101 VAL B CA 1
ATOM 3372 C C . VAL B 1 101 ? 9.148 -1.647 1.342 1 91.12 101 VAL B C 1
ATOM 3374 O O . VAL B 1 101 ? 9.352 -2.592 2.109 1 91.12 101 VAL B O 1
ATOM 3377 N N . ARG B 1 102 ? 9.031 -0.486 1.739 1 81.81 102 ARG B N 1
ATOM 3378 C CA . ARG B 1 102 ? 9.273 -0.139 3.137 1 81.81 102 ARG B CA 1
ATOM 3379 C C . ARG B 1 102 ? 8.156 -0.662 4.031 1 81.81 102 ARG B C 1
ATOM 3381 O O . ARG B 1 102 ? 8.391 -0.995 5.195 1 81.81 102 ARG B O 1
ATOM 3388 N N . ARG B 1 103 ? 7.016 -0.848 3.453 1 72.56 103 ARG B N 1
ATOM 3389 C CA . ARG B 1 103 ? 5.902 -1.357 4.246 1 72.56 103 ARG B CA 1
ATOM 3390 C C . ARG B 1 103 ? 5.84 -2.881 4.191 1 72.56 103 ARG B C 1
ATOM 3392 O O . ARG B 1 103 ? 4.996 -3.498 4.848 1 72.56 103 ARG B O 1
ATOM 3399 N N . SER B 1 104 ? 6.625 -3.529 3.5 1 75.25 104 SER B N 1
ATOM 3400 C CA . SER B 1 104 ? 6.598 -4.977 3.311 1 75.25 104 SER B CA 1
ATOM 3401 C C . SER B 1 104 ? 7.48 -5.684 4.332 1 75.25 104 SER B C 1
ATOM 3403 O O . SER B 1 104 ? 8.102 -6.703 4.023 1 75.25 104 SER B O 1
ATOM 3405 N N . MET B 1 105 ? 7.539 -5.172 5.461 1 69.44 105 MET B N 1
ATOM 3406 C CA . MET B 1 105 ? 8.422 -5.734 6.48 1 69.44 105 MET B CA 1
ATOM 3407 C C . MET B 1 105 ? 7.98 -7.141 6.867 1 69.44 105 MET B C 1
ATOM 3409 O O . MET B 1 105 ? 8.812 -8.008 7.148 1 69.44 105 MET B O 1
ATOM 3413 N N . ARG B 1 106 ? 6.777 -7.363 6.703 1 69.25 106 ARG B N 1
ATOM 3414 C CA . ARG B 1 106 ? 6.207 -8.625 7.152 1 69.25 106 ARG B CA 1
ATOM 3415 C C . ARG B 1 106 ? 6.59 -9.766 6.211 1 69.25 106 ARG B C 1
ATOM 3417 O O . ARG B 1 106 ? 6.473 -10.938 6.566 1 69.25 106 ARG B O 1
ATOM 3424 N N . ARG B 1 107 ? 7.07 -9.43 5.082 1 78.5 107 ARG B N 1
ATOM 3425 C CA . ARG B 1 107 ? 7.395 -10.445 4.086 1 78.5 107 ARG B CA 1
ATOM 3426 C C . ARG B 1 107 ? 8.797 -11.008 4.309 1 78.5 107 ARG B C 1
ATOM 3428 O O . ARG B 1 107 ? 9.156 -12.031 3.727 1 78.5 107 ARG B O 1
ATOM 3435 N N . PHE B 1 108 ? 9.5 -10.391 5.184 1 83.44 108 PHE B N 1
ATOM 3436 C CA . PHE B 1 108 ? 10.852 -10.859 5.48 1 83.44 108 PHE B CA 1
ATOM 3437 C C . PHE B 1 108 ? 10.844 -11.805 6.676 1 83.44 108 PHE B C 1
ATOM 3439 O O . PHE B 1 108 ? 10.023 -11.656 7.586 1 83.44 108 PHE B O 1
ATOM 3446 N N . PRO B 1 109 ? 11.711 -12.836 6.613 1 79.31 109 PRO B N 1
ATOM 3447 C CA . PRO B 1 109 ? 11.758 -13.797 7.723 1 79.31 109 PRO B CA 1
ATOM 3448 C C . PRO B 1 109 ? 11.883 -13.117 9.086 1 79.31 109 PRO B C 1
ATOM 3450 O O . PRO B 1 109 ? 12.586 -12.109 9.219 1 79.31 109 PRO B O 1
ATOM 3453 N N . LYS B 1 110 ? 11.18 -13.789 9.992 1 78 110 LYS B N 1
ATOM 3454 C CA . LYS B 1 110 ? 11.266 -13.297 11.367 1 78 110 LYS B CA 1
ATOM 3455 C C . LYS B 1 110 ? 12.68 -13.484 11.922 1 78 110 LYS B C 1
ATOM 3457 O O . LYS B 1 110 ? 13.312 -14.508 11.68 1 78 110 LYS B O 1
ATOM 3462 N N . GLY B 1 111 ? 13.242 -12.523 12.531 1 79.62 111 GLY B N 1
ATOM 3463 C CA . GLY B 1 111 ? 14.547 -12.648 13.156 1 79.62 111 GLY B CA 1
ATOM 3464 C C . GLY B 1 111 ? 15.68 -12.109 12.297 1 79.62 111 GLY B C 1
ATOM 3465 O O . GLY B 1 111 ? 16.828 -12.094 12.727 1 79.62 111 GLY B O 1
ATOM 3466 N N . MET B 1 112 ? 15.312 -11.859 11.117 1 85.19 112 MET B N 1
ATOM 3467 C CA . MET B 1 112 ? 16.344 -11.281 10.258 1 85.19 112 MET B CA 1
ATOM 3468 C C . MET B 1 112 ? 16.891 -10 10.852 1 85.19 112 MET B C 1
ATOM 3470 O O . MET B 1 112 ? 16.141 -9.18 11.391 1 85.19 112 MET B O 1
ATOM 3474 N N . ARG B 1 113 ? 18.219 -9.859 10.758 1 86.56 113 ARG B N 1
ATOM 3475 C CA . ARG B 1 113 ? 18.859 -8.648 11.266 1 86.56 113 ARG B CA 1
ATOM 3476 C C . ARG B 1 113 ? 18.391 -7.426 10.492 1 86.56 113 ARG B C 1
ATOM 3478 O O . ARG B 1 113 ? 18.141 -7.504 9.281 1 86.56 113 ARG B O 1
ATOM 3485 N N . VAL B 1 114 ? 18.5 -6.336 11.148 1 83.06 114 VAL B N 1
ATOM 3486 C CA . VAL B 1 114 ? 18.016 -5.086 10.578 1 83.06 114 VAL B CA 1
ATOM 3487 C C . VAL B 1 114 ? 18.859 -4.711 9.359 1 83.06 114 VAL B C 1
ATOM 3489 O O . VAL B 1 114 ? 18.312 -4.289 8.336 1 83.06 114 VAL B O 1
ATOM 3492 N N . ASP B 1 115 ? 20.094 -4.832 9.461 1 86.25 115 ASP B N 1
ATOM 3493 C CA . ASP B 1 115 ? 20.984 -4.453 8.367 1 86.25 115 ASP B CA 1
ATOM 3494 C C . ASP B 1 115 ? 20.781 -5.363 7.156 1 86.25 115 ASP B C 1
ATOM 3496 O O . ASP B 1 115 ? 20.828 -4.902 6.012 1 86.25 115 ASP B O 1
ATOM 3500 N N . GLU B 1 116 ? 20.547 -6.621 7.398 1 90.06 116 GLU B N 1
ATOM 3501 C CA . GLU B 1 116 ? 20.266 -7.562 6.32 1 90.06 116 GLU B CA 1
ATOM 3502 C C . GLU B 1 116 ? 18.938 -7.234 5.625 1 90.06 116 GLU B C 1
ATOM 3504 O O . GLU B 1 116 ? 18.859 -7.238 4.395 1 90.06 116 GLU B O 1
ATOM 3509 N N . ARG B 1 117 ? 17.984 -6.953 6.363 1 89.06 117 ARG B N 1
ATOM 3510 C CA . ARG B 1 117 ? 16.672 -6.613 5.836 1 89.06 117 ARG B CA 1
ATOM 3511 C C . ARG B 1 117 ? 16.734 -5.355 4.973 1 89.06 117 ARG B C 1
ATOM 3513 O O . ARG B 1 117 ? 16.156 -5.309 3.889 1 89.06 117 ARG B O 1
ATOM 3520 N N . GLU B 1 118 ? 17.422 -4.379 5.449 1 85.94 118 GLU B N 1
ATOM 3521 C CA . GLU B 1 118 ? 17.562 -3.133 4.703 1 85.94 118 GLU B CA 1
ATOM 3522 C C . GLU B 1 118 ? 18.297 -3.361 3.381 1 85.94 118 GLU B C 1
ATOM 3524 O O . GLU B 1 118 ? 17.969 -2.738 2.369 1 85.94 118 GLU B O 1
ATOM 3529 N N . GLY B 1 119 ? 19.281 -4.176 3.496 1 88.56 119 GLY B N 1
ATOM 3530 C CA . GLY B 1 119 ? 19.969 -4.535 2.266 1 88.56 119 GLY B CA 1
ATOM 3531 C C . GLY B 1 119 ? 19.062 -5.184 1.239 1 88.56 119 GLY B C 1
ATOM 3532 O O . GLY B 1 119 ? 19.109 -4.844 0.056 1 88.56 119 GLY B O 1
ATOM 3533 N N . LEU B 1 120 ? 18.266 -6.102 1.708 1 92.19 120 LEU B N 1
ATOM 3534 C CA . LEU B 1 120 ? 17.328 -6.793 0.83 1 92.19 120 LEU B CA 1
ATOM 3535 C C . LEU B 1 120 ? 16.281 -5.828 0.285 1 92.19 120 LEU B C 1
ATOM 3537 O O . LEU B 1 120 ? 15.867 -5.938 -0.873 1 92.19 120 LEU B O 1
ATOM 3541 N N . GLN B 1 121 ? 15.875 -4.922 1.083 1 91.81 121 GLN B N 1
ATOM 3542 C CA . GLN B 1 121 ? 14.922 -3.906 0.643 1 91.81 121 GLN B CA 1
ATOM 3543 C C . GLN B 1 121 ? 15.508 -3.059 -0.484 1 91.81 121 GLN B C 1
ATOM 3545 O O . GLN B 1 121 ? 14.82 -2.748 -1.456 1 91.81 121 GLN B O 1
ATOM 3550 N N . GLU B 1 122 ? 16.719 -2.672 -0.361 1 90.12 122 GLU B N 1
ATOM 3551 C CA . GLU B 1 122 ? 17.391 -1.904 -1.407 1 90.12 122 GLU B CA 1
ATOM 3552 C C . GLU B 1 122 ? 17.5 -2.711 -2.697 1 90.12 122 GLU B C 1
ATOM 3554 O O . GLU B 1 122 ? 17.297 -2.174 -3.789 1 90.12 122 GLU B O 1
ATOM 3559 N N . GLN B 1 123 ? 17.781 -3.93 -2.521 1 93.12 123 GLN B N 1
ATOM 3560 C CA . GLN B 1 123 ? 17.844 -4.812 -3.682 1 93.12 123 GLN B CA 1
ATOM 3561 C C . GLN B 1 123 ? 16.469 -4.926 -4.355 1 93.12 123 GLN B C 1
ATOM 3563 O O . GLN B 1 123 ? 16.375 -4.922 -5.582 1 93.12 123 GLN B O 1
ATOM 3568 N N . LEU B 1 124 ? 15.5 -5.059 -3.531 1 95.44 124 LEU B N 1
ATOM 3569 C CA . LEU B 1 124 ? 14.133 -5.168 -4.02 1 95.44 124 LEU B CA 1
ATOM 3570 C C . LEU B 1 124 ? 13.75 -3.949 -4.855 1 95.44 124 LEU B C 1
ATOM 3572 O O . LEU B 1 124 ? 13.195 -4.09 -5.949 1 95.44 124 LEU B O 1
ATOM 3576 N N . ILE B 1 125 ? 14.055 -2.791 -4.383 1 94.69 125 ILE B N 1
ATOM 3577 C CA . ILE B 1 125 ? 13.781 -1.546 -5.09 1 94.69 125 ILE B CA 1
ATOM 3578 C C . ILE B 1 125 ? 14.531 -1.537 -6.422 1 94.69 125 ILE B C 1
ATOM 3580 O O . ILE B 1 125 ? 13.938 -1.26 -7.469 1 94.69 125 ILE B O 1
ATOM 3584 N N . ASP B 1 126 ? 15.758 -1.925 -6.371 1 94.69 126 ASP B N 1
ATOM 3585 C CA . ASP B 1 126 ? 16.594 -1.922 -7.57 1 94.69 126 ASP B CA 1
ATOM 3586 C C . ASP B 1 126 ? 16.047 -2.891 -8.617 1 94.69 126 ASP B C 1
ATOM 3588 O O . ASP B 1 126 ? 15.992 -2.561 -9.805 1 94.69 126 ASP B O 1
ATOM 3592 N N . ILE B 1 127 ? 15.703 -4.016 -8.188 1 96.19 127 ILE B N 1
ATOM 3593 C CA . ILE B 1 127 ? 15.195 -5.043 -9.094 1 96.19 127 ILE B CA 1
ATOM 3594 C C . ILE B 1 127 ? 13.93 -4.547 -9.781 1 96.19 127 ILE B C 1
ATOM 3596 O O . ILE B 1 127 ? 13.812 -4.625 -11.008 1 96.19 127 ILE B O 1
ATOM 3600 N N . ILE B 1 128 ? 12.977 -4.051 -9.016 1 96.94 128 ILE B N 1
ATOM 3601 C CA . ILE B 1 128 ? 11.688 -3.617 -9.547 1 96.94 128 ILE B CA 1
ATOM 3602 C C . ILE B 1 128 ? 11.898 -2.502 -10.57 1 96.94 128 ILE B C 1
ATOM 3604 O O . ILE B 1 128 ? 11.367 -2.566 -11.68 1 96.94 128 ILE B O 1
ATOM 3608 N N . LEU B 1 129 ? 12.719 -1.55 -10.25 1 95.69 129 LEU B N 1
ATOM 3609 C CA . LEU B 1 129 ? 12.938 -0.411 -11.133 1 95.69 129 LEU B CA 1
ATOM 3610 C C . LEU B 1 129 ? 13.695 -0.833 -12.391 1 95.69 129 LEU B C 1
ATOM 3612 O O . LEU B 1 129 ? 13.453 -0.3 -13.477 1 95.69 129 LEU B O 1
ATOM 3616 N N . ASP B 1 130 ? 14.609 -1.745 -12.211 1 95.12 130 ASP B N 1
ATOM 3617 C CA . ASP B 1 130 ? 15.367 -2.248 -13.359 1 95.12 130 ASP B CA 1
ATOM 3618 C C . ASP B 1 130 ? 14.445 -2.949 -14.359 1 95.12 130 ASP B C 1
ATOM 3620 O O . ASP B 1 130 ? 14.523 -2.695 -15.562 1 95.12 130 ASP B O 1
ATOM 3624 N N . VAL B 1 131 ? 13.633 -3.811 -13.875 1 96.25 131 VAL B N 1
ATOM 3625 C CA . VAL B 1 131 ? 12.695 -4.535 -14.727 1 96.25 131 VAL B CA 1
ATOM 3626 C C . VAL B 1 131 ? 11.781 -3.549 -15.453 1 96.25 131 VAL B C 1
ATOM 3628 O O . VAL B 1 131 ? 11.523 -3.695 -16.641 1 96.25 131 VAL B O 1
ATOM 3631 N N . LEU B 1 132 ? 11.305 -2.531 -14.75 1 95.56 132 LEU B N 1
ATOM 3632 C CA . LEU B 1 132 ? 10.398 -1.547 -15.336 1 95.56 132 LEU B CA 1
ATOM 3633 C C . LEU B 1 132 ? 11.133 -0.678 -16.359 1 95.56 132 LEU B C 1
ATOM 3635 O O . LEU B 1 132 ? 10.547 -0.275 -17.359 1 95.56 132 LEU B O 1
ATOM 3639 N N . ARG B 1 133 ? 12.367 -0.357 -16.094 1 93.5 133 ARG B N 1
ATOM 3640 C CA . ARG B 1 133 ? 13.172 0.422 -17.031 1 93.5 133 ARG B CA 1
ATOM 3641 C C . ARG B 1 133 ? 13.375 -0.336 -18.344 1 93.5 133 ARG B C 1
ATOM 3643 O O . ARG B 1 133 ? 13.328 0.256 -19.422 1 93.5 133 ARG B O 1
ATOM 3650 N N . ARG B 1 134 ? 13.609 -1.601 -18.234 1 93.12 134 ARG B N 1
ATOM 3651 C CA . ARG B 1 134 ? 13.852 -2.449 -19.406 1 93.12 134 ARG B CA 1
ATOM 3652 C C . ARG B 1 134 ? 12.555 -2.693 -20.172 1 93.12 134 ARG B C 1
ATOM 3654 O O . ARG B 1 134 ? 12.586 -3.092 -21.344 1 93.12 134 ARG B O 1
ATOM 3661 N N . ASN B 1 135 ? 11.445 -2.531 -19.531 1 96 135 ASN B N 1
ATOM 3662 C CA . ASN B 1 135 ? 10.133 -2.744 -20.125 1 96 135 ASN B CA 1
ATOM 3663 C C . ASN B 1 135 ? 9.234 -1.521 -19.953 1 96 135 ASN B C 1
ATOM 3665 O O . ASN B 1 135 ? 8.258 -1.562 -19.188 1 96 135 ASN B O 1
ATOM 3669 N N . PRO B 1 136 ? 9.438 -0.442 -20.688 1 94.25 136 PRO B N 1
ATOM 3670 C CA . PRO B 1 136 ? 8.742 0.832 -20.469 1 94.25 136 PRO B CA 1
ATOM 3671 C C . PRO B 1 136 ? 7.242 0.74 -20.734 1 94.25 136 PRO B C 1
ATOM 3673 O O . PRO B 1 136 ? 6.48 1.602 -20.281 1 94.25 136 PRO B O 1
ATOM 3676 N N . GLN B 1 137 ? 6.793 -0.292 -21.438 1 94.88 137 GLN B N 1
ATOM 3677 C CA . GLN B 1 137 ? 5.371 -0.459 -21.719 1 94.88 137 GLN B CA 1
ATOM 3678 C C . GLN B 1 137 ? 4.625 -0.992 -20.5 1 94.88 137 GLN B C 1
ATOM 3680 O O . GLN B 1 137 ? 3.395 -0.962 -20.453 1 94.88 137 GLN B O 1
ATOM 3685 N N . LEU B 1 138 ? 5.348 -1.518 -19.547 1 96.06 138 LEU B N 1
ATOM 3686 C CA . LEU B 1 138 ? 4.73 -2.074 -18.359 1 96.06 138 LEU B CA 1
ATOM 3687 C C . LEU B 1 138 ? 4.562 -1.003 -17.281 1 96.06 138 LEU B C 1
ATOM 3689 O O . LEU B 1 138 ? 5.371 -0.075 -17.188 1 96.06 138 LEU B O 1
ATOM 3693 N N . HIS B 1 139 ? 3.504 -1.136 -16.516 1 93.44 139 HIS B N 1
ATOM 3694 C CA . HIS B 1 139 ? 3.217 -0.202 -15.438 1 93.44 139 HIS B CA 1
ATOM 3695 C C . HIS B 1 139 ? 3.223 -0.909 -14.086 1 93.44 139 HIS B C 1
ATOM 3697 O O . HIS B 1 139 ? 2.67 -2.002 -13.945 1 93.44 139 HIS B O 1
ATOM 3703 N N . TYR B 1 140 ? 3.898 -0.215 -13.164 1 94.44 140 TYR B N 1
ATOM 3704 C CA . TYR B 1 140 ? 3.984 -0.751 -11.812 1 94.44 140 TYR B CA 1
ATOM 3705 C C . TYR B 1 140 ? 2.615 -0.766 -11.141 1 94.44 140 TYR B C 1
ATOM 3707 O O . TYR B 1 140 ? 1.809 0.146 -11.344 1 94.44 140 TYR B O 1
ATOM 3715 N N . TYR B 1 141 ? 2.307 -1.769 -10.352 1 94.06 141 TYR B N 1
ATOM 3716 C CA . TYR B 1 141 ? 1.099 -1.81 -9.539 1 94.06 141 TYR B CA 1
ATOM 3717 C C . TYR B 1 141 ? 1.415 -2.266 -8.117 1 94.06 141 TYR B C 1
ATOM 3719 O O . TYR B 1 141 ? 2.363 -3.025 -7.902 1 94.06 141 TYR B O 1
ATOM 3727 N N . GLN B 1 142 ? 0.582 -1.843 -7.176 1 91.06 142 GLN B N 1
ATOM 3728 C CA . GLN B 1 142 ? 0.704 -2.27 -5.789 1 91.06 142 GLN B CA 1
ATOM 3729 C C . GLN B 1 142 ? 0.469 -3.771 -5.652 1 91.06 142 GLN B C 1
ATOM 3731 O O . GLN B 1 142 ? -0.602 -4.273 -6 1 91.06 142 GLN B O 1
ATOM 3736 N N . GLY B 1 143 ? 1.36 -4.453 -5.195 1 92.31 143 GLY B N 1
ATOM 3737 C CA . GLY B 1 143 ? 1.331 -5.906 -5.09 1 92.31 143 GLY B CA 1
ATOM 3738 C C . GLY B 1 143 ? 2.473 -6.578 -5.828 1 92.31 143 GLY B C 1
ATOM 3739 O O . GLY B 1 143 ? 2.842 -7.711 -5.508 1 92.31 143 GLY B O 1
ATOM 3740 N N . TYR B 1 144 ? 2.99 -5.898 -6.785 1 96.69 144 TYR B N 1
ATOM 3741 C CA . TYR B 1 144 ? 4.09 -6.406 -7.602 1 96.69 144 TYR B CA 1
ATOM 3742 C C . TYR B 1 144 ? 5.309 -6.715 -6.738 1 96.69 144 TYR B C 1
ATOM 3744 O O . TYR B 1 144 ? 5.977 -7.734 -6.938 1 96.69 144 TYR B O 1
ATOM 3752 N N . HIS B 1 145 ? 5.59 -5.844 -5.727 1 95.31 145 HIS B N 1
ATOM 3753 C CA . HIS B 1 145 ? 6.738 -5.988 -4.844 1 95.31 145 HIS B CA 1
ATOM 3754 C C . HIS B 1 145 ? 6.648 -7.273 -4.023 1 95.31 145 HIS B C 1
ATOM 3756 O O . HIS B 1 145 ? 7.668 -7.875 -3.689 1 95.31 145 HIS B O 1
ATOM 3762 N N . ASP B 1 146 ? 5.473 -7.746 -3.773 1 93.12 146 ASP B N 1
ATOM 3763 C CA . ASP B 1 146 ? 5.27 -8.977 -3.014 1 93.12 146 ASP B CA 1
ATOM 3764 C C . ASP B 1 146 ? 5.777 -10.188 -3.789 1 93.12 146 ASP B C 1
ATOM 3766 O O . ASP B 1 146 ? 6.324 -11.125 -3.201 1 93.12 146 ASP B O 1
ATOM 3770 N N . ILE B 1 147 ? 5.5 -10.141 -5.004 1 96.56 147 ILE B N 1
ATOM 3771 C CA . ILE B 1 147 ? 5.945 -11.242 -5.844 1 96.56 147 ILE B CA 1
ATOM 3772 C C . ILE B 1 147 ? 7.469 -11.219 -5.969 1 96.56 147 ILE B C 1
ATOM 3774 O O . ILE B 1 147 ? 8.125 -12.25 -5.812 1 96.56 147 ILE B O 1
ATOM 3778 N N . VAL B 1 148 ? 8.039 -10.102 -6.109 1 97.38 148 VAL B N 1
ATOM 3779 C CA . VAL B 1 148 ? 9.477 -9.945 -6.324 1 97.38 148 VAL B CA 1
ATOM 3780 C C . VAL B 1 148 ? 10.234 -10.383 -5.074 1 97.38 148 VAL B C 1
ATOM 3782 O O . VAL B 1 148 ? 11.258 -11.062 -5.172 1 97.38 148 VAL B O 1
ATOM 3785 N N . VAL B 1 149 ? 9.758 -9.984 -3.926 1 95.69 149 VAL B N 1
ATOM 3786 C CA . VAL B 1 149 ? 10.484 -10.289 -2.693 1 95.69 149 VAL B CA 1
ATOM 3787 C C . VAL B 1 149 ? 10.547 -11.797 -2.482 1 95.69 149 VAL B C 1
ATOM 3789 O O . VAL B 1 149 ? 11.539 -12.32 -1.966 1 95.69 149 VAL B O 1
ATOM 3792 N N . THR B 1 150 ? 9.547 -12.484 -2.857 1 95.56 150 THR B N 1
ATOM 3793 C CA . THR B 1 150 ? 9.516 -13.938 -2.711 1 95.56 150 THR B CA 1
ATOM 3794 C C . THR B 1 150 ? 10.625 -14.586 -3.523 1 95.56 150 THR B C 1
ATOM 3796 O O . THR B 1 150 ? 11.359 -15.438 -3.012 1 95.56 150 THR B O 1
ATOM 3799 N N . PHE B 1 151 ? 10.75 -14.156 -4.715 1 97.69 151 PHE B N 1
ATOM 3800 C CA . PHE B 1 151 ? 11.82 -14.695 -5.547 1 97.69 151 PHE B CA 1
ATOM 3801 C C . PHE B 1 151 ? 13.188 -14.281 -5.012 1 97.69 151 PHE B C 1
ATOM 3803 O O . PHE B 1 151 ? 14.117 -15.094 -4.98 1 97.69 151 PHE B O 1
ATOM 3810 N N . LEU B 1 152 ? 13.289 -13.039 -4.613 1 96.5 152 LEU B N 1
ATOM 3811 C CA . LEU B 1 152 ? 14.562 -12.523 -4.113 1 96.5 152 LEU B CA 1
ATOM 3812 C C . LEU B 1 152 ? 15.062 -13.352 -2.939 1 96.5 152 LEU B C 1
ATOM 3814 O O . LEU B 1 152 ? 16.25 -13.68 -2.871 1 96.5 152 LEU B O 1
ATOM 3818 N N . LEU B 1 153 ? 14.227 -13.75 -2.039 1 94.88 153 LEU B N 1
ATOM 3819 C CA . LEU B 1 153 ? 14.578 -14.477 -0.828 1 94.88 153 LEU B CA 1
ATOM 3820 C C . LEU B 1 153 ? 15.008 -15.898 -1.159 1 94.88 153 LEU B C 1
ATOM 3822 O O . LEU B 1 153 ? 15.719 -16.547 -0.374 1 94.88 153 LEU B O 1
ATOM 3826 N N . VAL B 1 154 ? 14.602 -16.375 -2.348 1 96.81 154 VAL B N 1
ATOM 3827 C CA . VAL B 1 154 ? 14.867 -17.766 -2.66 1 96.81 154 VAL B CA 1
ATOM 3828 C C . VAL B 1 154 ? 16.047 -17.875 -3.633 1 96.81 154 VAL B C 1
ATOM 3830 O O . VAL B 1 154 ? 16.969 -18.656 -3.42 1 96.81 154 VAL B O 1
ATOM 3833 N N . VAL B 1 155 ? 16.047 -16.984 -4.656 1 97.44 155 VAL B N 1
ATOM 3834 C CA . VAL B 1 155 ? 16.969 -17.266 -5.75 1 97.44 155 VAL B CA 1
ATOM 3835 C C . VAL B 1 155 ? 18.016 -16.156 -5.84 1 97.44 155 VAL B C 1
ATOM 3837 O O . VAL B 1 155 ? 18.922 -16.219 -6.672 1 97.44 155 VAL B O 1
ATOM 3840 N N . GLY B 1 156 ? 17.891 -15.109 -5.102 1 94.56 156 GLY B N 1
ATOM 3841 C CA . GLY B 1 156 ? 18.891 -14.047 -5.098 1 94.56 156 GLY B CA 1
ATOM 3842 C C . GLY B 1 156 ? 18.609 -12.969 -6.129 1 94.56 156 GLY B C 1
ATOM 3843 O O . GLY B 1 156 ? 17.672 -13.086 -6.918 1 94.56 156 GLY B O 1
ATOM 3844 N N . GLU B 1 157 ? 19.391 -11.992 -6.207 1 94.62 157 GLU B N 1
ATOM 3845 C CA . GLU B 1 157 ? 19.141 -10.742 -6.918 1 94.62 157 GLU B CA 1
ATOM 3846 C C . GLU B 1 157 ? 19.172 -10.953 -8.43 1 94.62 157 GLU B C 1
ATOM 3848 O O . GLU B 1 157 ? 18.203 -10.648 -9.125 1 94.62 157 GLU B O 1
ATOM 3853 N N . LYS B 1 158 ? 20.234 -11.469 -8.992 1 94.62 158 LYS B N 1
ATOM 3854 C CA . LYS B 1 158 ? 20.422 -11.586 -10.43 1 94.62 158 LYS B CA 1
ATOM 3855 C C . LYS B 1 158 ? 19.359 -12.484 -11.055 1 94.62 158 LYS B C 1
ATOM 3857 O O . LYS B 1 158 ? 18.75 -12.133 -12.062 1 94.62 158 LYS B O 1
ATOM 3862 N N . MET B 1 159 ? 19.188 -13.617 -10.438 1 96.81 159 MET B N 1
ATOM 3863 C CA . MET B 1 159 ? 18.203 -14.562 -10.953 1 96.81 159 MET B CA 1
ATOM 3864 C C . MET B 1 159 ? 16.797 -13.984 -10.828 1 96.81 159 MET B C 1
ATOM 3866 O O . MET B 1 159 ? 15.945 -14.227 -11.688 1 96.81 159 MET B O 1
ATOM 3870 N N . THR B 1 160 ? 16.484 -13.211 -9.781 1 97.75 160 THR B N 1
ATOM 3871 C CA . THR B 1 160 ? 15.188 -12.578 -9.609 1 97.75 160 THR B CA 1
ATOM 3872 C C . THR B 1 160 ? 14.906 -11.602 -10.75 1 97.75 160 THR B C 1
ATOM 3874 O O . THR B 1 160 ? 13.781 -11.531 -11.25 1 97.75 160 THR B O 1
ATOM 3877 N N . ILE B 1 161 ? 15.898 -10.867 -11.172 1 96.94 161 ILE B N 1
ATOM 3878 C CA . ILE B 1 161 ? 15.727 -9.938 -12.289 1 96.94 161 ILE B CA 1
ATOM 3879 C C . ILE B 1 161 ? 15.312 -10.711 -13.539 1 96.94 161 ILE B C 1
ATOM 3881 O O . ILE B 1 161 ? 14.359 -10.328 -14.227 1 96.94 161 ILE B O 1
ATOM 3885 N N . ALA B 1 162 ? 16.016 -11.789 -13.789 1 97.25 162 ALA B N 1
ATOM 3886 C CA . ALA B 1 162 ? 15.719 -12.609 -14.969 1 97.25 162 ALA B CA 1
ATOM 3887 C C . ALA B 1 162 ? 14.32 -13.203 -14.891 1 97.25 162 ALA B C 1
ATOM 3889 O O . ALA B 1 162 ? 13.578 -13.188 -15.875 1 97.25 162 ALA B O 1
ATOM 3890 N N . ILE B 1 163 ? 13.961 -13.727 -13.75 1 98.19 163 ILE B N 1
ATOM 3891 C CA . ILE B 1 163 ? 12.656 -14.344 -13.555 1 98.19 163 ILE B CA 1
ATOM 3892 C C . ILE B 1 163 ? 11.555 -13.297 -13.734 1 98.19 163 ILE B C 1
ATOM 3894 O O . ILE B 1 163 ? 10.578 -13.531 -14.453 1 98.19 163 ILE B O 1
ATOM 3898 N N . MET B 1 164 ? 11.727 -12.148 -13.109 1 98.06 164 MET B N 1
ATOM 3899 C CA . MET B 1 164 ? 10.688 -11.125 -13.141 1 98.06 164 MET B CA 1
ATOM 3900 C C . MET B 1 164 ? 10.562 -10.523 -14.539 1 98.06 164 MET B C 1
ATOM 3902 O O . MET B 1 164 ? 9.469 -10.125 -14.945 1 98.06 164 MET B O 1
ATOM 3906 N N . GLU B 1 165 ? 11.656 -10.492 -15.281 1 96.5 165 GLU B N 1
ATOM 3907 C CA . GLU B 1 165 ? 11.578 -10.078 -16.688 1 96.5 165 GLU B CA 1
ATOM 3908 C C . GLU B 1 165 ? 10.633 -10.992 -17.469 1 96.5 165 GLU B C 1
ATOM 3910 O O . GLU B 1 165 ? 9.805 -10.508 -18.25 1 96.5 165 GLU B O 1
ATOM 3915 N N . LYS B 1 166 ? 10.773 -12.227 -17.234 1 96.5 166 LYS B N 1
ATOM 3916 C CA . LYS B 1 166 ? 9.93 -13.203 -17.922 1 96.5 166 LYS B CA 1
ATOM 3917 C C . LYS B 1 166 ? 8.492 -13.133 -17.406 1 96.5 166 LYS B C 1
ATOM 3919 O O . LYS B 1 166 ? 7.551 -13.039 -18.203 1 96.5 166 LYS B O 1
ATOM 3924 N N . LEU B 1 167 ? 8.297 -13.156 -16.109 1 97.88 167 LEU B N 1
ATOM 3925 C CA . LEU B 1 167 ? 6.969 -13.203 -15.516 1 97.88 167 LEU B CA 1
ATOM 3926 C C . LEU B 1 167 ? 6.18 -11.938 -15.828 1 97.88 167 LEU B C 1
ATOM 3928 O O . LEU B 1 167 ? 4.973 -11.992 -16.062 1 97.88 167 LEU B O 1
ATOM 3932 N N . SER B 1 168 ? 6.809 -10.742 -15.789 1 97.88 168 SER B N 1
ATOM 3933 C CA . SER B 1 168 ? 6.145 -9.469 -16.031 1 97.88 168 SER B CA 1
ATOM 3934 C C . SER B 1 168 ? 5.594 -9.391 -17.453 1 97.88 168 SER B C 1
ATOM 3936 O O . SER B 1 168 ? 4.582 -8.727 -17.703 1 97.88 168 SER B O 1
ATOM 3938 N N . ASN B 1 169 ? 6.219 -10.102 -18.375 1 96.44 169 ASN B N 1
ATOM 3939 C CA . ASN B 1 169 ? 5.809 -10.047 -19.766 1 96.44 169 ASN B CA 1
ATOM 3940 C C . ASN B 1 169 ? 4.867 -11.195 -20.125 1 96.44 169 ASN B C 1
ATOM 3942 O O . ASN B 1 169 ? 4.348 -11.258 -21.234 1 96.44 169 ASN B O 1
ATOM 3946 N N . HIS B 1 170 ? 4.602 -12.133 -19.141 1 94.94 170 HIS B N 1
ATOM 3947 C CA . HIS B 1 170 ? 3.744 -13.281 -19.422 1 94.94 170 HIS B CA 1
ATOM 3948 C C . HIS B 1 170 ? 2.676 -13.438 -18.344 1 94.94 170 HIS B C 1
ATOM 3950 O O . HIS B 1 170 ? 1.605 -12.836 -18.438 1 94.94 170 HIS B O 1
ATOM 3956 N N . HIS B 1 171 ? 3.041 -14.055 -17.188 1 95.38 171 HIS B N 1
ATOM 3957 C CA . HIS B 1 171 ? 2.094 -14.383 -16.125 1 95.38 171 HIS B CA 1
ATOM 3958 C C . HIS B 1 171 ? 1.456 -13.117 -15.555 1 95.38 171 HIS B C 1
ATOM 3960 O O . HIS B 1 171 ? 0.275 -13.125 -15.195 1 95.38 171 HIS B O 1
ATOM 3966 N N . LEU B 1 172 ? 2.227 -12 -15.469 1 97 172 LEU B N 1
ATOM 3967 C CA . LEU B 1 172 ? 1.776 -10.812 -14.742 1 97 172 LEU B CA 1
ATOM 3968 C C . LEU B 1 172 ? 1.406 -9.695 -15.703 1 97 172 LEU B C 1
ATOM 3970 O O . LEU B 1 172 ? 1.011 -8.609 -15.273 1 97 172 LEU B O 1
ATOM 3974 N N . ARG B 1 173 ? 1.498 -9.945 -17 1 96.06 173 ARG B N 1
ATOM 3975 C CA . ARG B 1 173 ? 1.397 -8.914 -18.031 1 96.06 173 ARG B CA 1
ATOM 3976 C C . ARG B 1 173 ? 0.056 -8.195 -17.953 1 96.06 173 ARG B C 1
ATOM 3978 O O . ARG B 1 173 ? 0.001 -6.965 -18.047 1 96.06 173 ARG B O 1
ATOM 3985 N N . ASP B 1 174 ? -1.012 -8.938 -17.781 1 94.88 174 ASP B N 1
ATOM 3986 C CA . ASP B 1 174 ? -2.357 -8.367 -17.781 1 94.88 174 ASP B CA 1
ATOM 3987 C C . ASP B 1 174 ? -2.545 -7.402 -16.609 1 94.88 174 ASP B C 1
ATOM 3989 O O . ASP B 1 174 ? -3.324 -6.449 -16.703 1 94.88 174 ASP B O 1
ATOM 3993 N N . PHE B 1 175 ? -1.869 -7.582 -15.555 1 95.44 175 PHE B N 1
ATOM 3994 C CA . PHE B 1 175 ? -2.008 -6.734 -14.375 1 95.44 175 PHE B CA 1
ATOM 3995 C C . PHE B 1 175 ? -1.141 -5.488 -14.5 1 95.44 175 PHE B C 1
ATOM 3997 O O . PHE B 1 175 ? -1.26 -4.562 -13.695 1 95.44 175 PHE B O 1
ATOM 4004 N N . MET B 1 176 ? -0.248 -5.469 -15.453 1 95.69 176 MET B N 1
ATOM 4005 C CA . MET B 1 176 ? 0.706 -4.371 -15.578 1 95.69 176 MET B CA 1
ATOM 4006 C C . MET B 1 176 ? 0.278 -3.404 -16.672 1 95.69 176 MET B C 1
ATOM 4008 O O . MET B 1 176 ? 1.065 -2.561 -17.109 1 95.69 176 MET B O 1
ATOM 4012 N N . ASP B 1 177 ? -0.951 -3.57 -17.109 1 92.06 177 ASP B N 1
ATOM 4013 C CA . ASP B 1 177 ? -1.557 -2.586 -18 1 92.06 177 ASP B CA 1
ATOM 4014 C C . ASP B 1 177 ? -1.942 -1.318 -17.234 1 92.06 177 ASP B C 1
ATOM 4016 O O . ASP B 1 177 ? -2.275 -1.376 -16.062 1 92.06 177 ASP B O 1
ATOM 4020 N N . PRO B 1 178 ? -1.965 -0.187 -17.906 1 85.81 178 PRO B N 1
ATOM 4021 C CA . PRO B 1 178 ? -2.307 1.07 -17.234 1 85.81 178 PRO B CA 1
ATOM 4022 C C . PRO B 1 178 ? -3.775 1.143 -16.828 1 85.81 178 PRO B C 1
ATOM 4024 O O . PRO B 1 178 ? -4.129 1.879 -15.906 1 85.81 178 PRO B O 1
ATOM 4027 N N . THR B 1 179 ? -4.605 0.415 -17.5 1 85.44 179 THR B N 1
ATOM 4028 C CA . THR B 1 179 ? -6.027 0.413 -17.172 1 85.44 179 THR B CA 1
ATOM 4029 C C . THR B 1 179 ? -6.445 -0.933 -16.594 1 85.44 179 THR B C 1
ATOM 4031 O O . THR B 1 179 ? -5.664 -1.886 -16.594 1 85.44 179 THR B O 1
ATOM 4034 N N . MET B 1 180 ? -7.652 -1.02 -16.156 1 87.75 180 MET B N 1
ATOM 4035 C CA . MET B 1 180 ? -8.156 -2.199 -15.461 1 87.75 180 MET B CA 1
ATOM 4036 C C . MET B 1 180 ? -8.727 -3.213 -16.453 1 87.75 180 MET B C 1
ATOM 4038 O O . MET B 1 180 ? -9.094 -4.324 -16.062 1 87.75 180 MET B O 1
ATOM 4042 N N . ASP B 1 181 ? -8.75 -2.943 -17.703 1 89.62 181 ASP B N 1
ATOM 4043 C CA . ASP B 1 181 ? -9.453 -3.77 -18.672 1 89.62 181 ASP B CA 1
ATOM 4044 C C . ASP B 1 181 ? -8.906 -5.195 -18.688 1 89.62 181 ASP B C 1
ATOM 4046 O O . ASP B 1 181 ? -9.664 -6.156 -18.547 1 89.62 181 ASP B O 1
ATOM 4050 N N . SER B 1 182 ? -7.602 -5.305 -18.859 1 91.94 182 SER B N 1
ATOM 4051 C CA . SER B 1 182 ? -6.988 -6.629 -18.891 1 91.94 182 SER B CA 1
ATOM 4052 C C . SER B 1 182 ? -7.141 -7.344 -17.547 1 91.94 182 SER B C 1
ATOM 4054 O O . SER B 1 182 ? -7.371 -8.555 -17.5 1 91.94 182 SER B O 1
ATOM 4056 N N . THR B 1 183 ? -6.984 -6.594 -16.469 1 93.19 183 THR B N 1
ATOM 4057 C CA . THR B 1 183 ? -7.168 -7.148 -15.133 1 93.19 183 THR B CA 1
ATOM 4058 C C . THR B 1 183 ? -8.586 -7.672 -14.953 1 93.19 183 THR B C 1
ATOM 4060 O O . THR B 1 183 ? -8.789 -8.781 -14.445 1 93.19 183 THR B O 1
ATOM 4063 N N . LYS B 1 184 ? -9.547 -6.879 -15.359 1 91.94 184 LYS B N 1
ATOM 4064 C CA . LYS B 1 184 ? -10.945 -7.281 -15.281 1 91.94 184 LYS B CA 1
ATOM 4065 C C . LYS B 1 184 ? -11.203 -8.547 -16.094 1 91.94 184 LYS B C 1
ATOM 4067 O O . LYS B 1 184 ? -11.969 -9.414 -15.68 1 91.94 184 LYS B O 1
ATOM 4072 N N . HIS B 1 185 ? -10.617 -8.562 -17.234 1 93.12 185 HIS B N 1
ATOM 4073 C CA . HIS B 1 185 ? -10.766 -9.734 -18.094 1 93.12 185 HIS B CA 1
ATOM 4074 C C . HIS B 1 185 ? -10.344 -11.008 -17.359 1 93.12 185 HIS B C 1
ATOM 4076 O O . HIS B 1 185 ? -11.039 -12.023 -17.438 1 93.12 185 HIS B O 1
ATOM 4082 N N . VAL B 1 186 ? -9.266 -10.969 -16.672 1 95.69 186 VAL B N 1
ATOM 4083 C CA . VAL B 1 186 ? -8.766 -12.125 -15.922 1 95.69 186 VAL B CA 1
ATOM 4084 C C . VAL B 1 186 ? -9.734 -12.453 -14.789 1 95.69 186 VAL B C 1
ATOM 4086 O O . VAL B 1 186 ? -10.102 -13.617 -14.594 1 95.69 186 VAL B O 1
ATOM 4089 N N . LEU B 1 187 ? -10.18 -11.461 -14.078 1 95.38 187 LEU B N 1
ATOM 4090 C CA . LEU B 1 187 ? -11.078 -11.641 -12.938 1 95.38 187 LEU B CA 1
ATOM 4091 C C . LEU B 1 187 ? -12.422 -12.188 -13.383 1 95.38 187 LEU B C 1
ATOM 4093 O O . LEU B 1 187 ? -13.07 -12.938 -12.648 1 95.38 187 LEU B O 1
ATOM 4097 N N . ASN B 1 188 ? -12.805 -11.898 -14.547 1 94.69 188 ASN B N 1
ATOM 4098 C CA . ASN B 1 188 ? -14.117 -12.25 -15.07 1 94.69 188 ASN B CA 1
ATOM 4099 C C . ASN B 1 188 ? -14.227 -13.742 -15.359 1 94.69 188 ASN B C 1
ATOM 4101 O O . ASN B 1 188 ? -15.32 -14.25 -15.617 1 94.69 188 ASN B O 1
ATOM 4105 N N . TYR B 1 189 ? -13.195 -14.453 -15.25 1 96.25 189 TYR B N 1
ATOM 4106 C CA . TYR B 1 189 ? -13.266 -15.898 -15.375 1 96.25 189 TYR B CA 1
ATOM 4107 C C . TYR B 1 189 ? -13.867 -16.531 -14.125 1 96.25 189 TYR B C 1
ATOM 4109 O O . TYR B 1 189 ? -14.32 -17.672 -14.156 1 96.25 189 TYR B O 1
ATOM 4117 N N . LEU B 1 190 ? -13.883 -15.797 -13.047 1 97.12 190 LEU B N 1
ATOM 4118 C CA . LEU B 1 190 ? -14.258 -16.344 -11.75 1 97.12 190 LEU B CA 1
ATOM 4119 C C . LEU B 1 190 ? -15.711 -16.781 -11.742 1 97.12 190 LEU B C 1
ATOM 4121 O O . LEU B 1 190 ? -16.016 -17.938 -11.406 1 97.12 190 LEU B O 1
ATOM 4125 N N . MET B 1 191 ? -16.641 -15.914 -12.203 1 96.75 191 MET B N 1
ATOM 4126 C CA . MET B 1 191 ? -18.062 -16.188 -12.07 1 96.75 191 MET B CA 1
ATOM 4127 C C . MET B 1 191 ? -18.5 -17.312 -13.008 1 96.75 191 MET B C 1
ATOM 4129 O O . MET B 1 191 ? -19.203 -18.234 -12.594 1 96.75 191 MET B O 1
ATOM 4133 N N . PRO B 1 192 ? -18.016 -17.312 -14.258 1 96.31 192 PRO B N 1
ATOM 4134 C CA . PRO B 1 192 ? -18.344 -18.453 -15.125 1 96.31 192 PRO B CA 1
ATOM 4135 C C . PRO B 1 192 ? -17.844 -19.781 -14.555 1 96.31 192 PRO B C 1
ATOM 4137 O O . PRO B 1 192 ? -18.531 -20.797 -14.695 1 96.31 192 PRO B O 1
ATOM 4140 N N . ILE B 1 193 ? -16.703 -19.812 -13.945 1 97.12 193 ILE B N 1
ATOM 4141 C CA . ILE B 1 193 ? -16.188 -21.031 -13.336 1 97.12 193 ILE B CA 1
ATOM 4142 C C . ILE B 1 193 ? -17.109 -21.484 -12.211 1 97.12 193 ILE B C 1
ATOM 4144 O O . ILE B 1 193 ? -17.484 -22.656 -12.133 1 97.12 193 ILE B O 1
ATOM 4148 N N . LEU B 1 194 ? -17.469 -20.578 -11.305 1 97.38 194 LEU B N 1
ATOM 4149 C CA . LEU B 1 194 ? -18.359 -20.891 -10.195 1 97.38 194 LEU B CA 1
ATOM 4150 C C . LEU B 1 194 ? -19.703 -21.406 -10.711 1 97.38 194 LEU B C 1
ATOM 4152 O O . LEU B 1 194 ? -20.281 -22.344 -10.133 1 97.38 194 LEU B O 1
ATOM 4156 N N . GLU B 1 195 ? -20.203 -20.781 -11.789 1 96.62 195 GLU B N 1
ATOM 4157 C CA . GLU B 1 195 ? -21.469 -21.172 -12.367 1 96.62 195 GLU B CA 1
ATOM 4158 C C . GLU B 1 195 ? -21.453 -22.641 -12.805 1 96.62 195 GLU B C 1
ATOM 4160 O O . GLU B 1 195 ? -22.438 -23.359 -12.625 1 96.62 195 GLU B O 1
ATOM 4165 N N . ARG B 1 196 ? -20.406 -23.109 -13.352 1 95 196 ARG B N 1
ATOM 4166 C CA . ARG B 1 196 ? -20.266 -24.469 -13.875 1 95 196 ARG B CA 1
ATOM 4167 C C . ARG B 1 196 ? -20.141 -25.484 -12.75 1 95 196 ARG B C 1
ATOM 4169 O O . ARG B 1 196 ? -20.594 -26.625 -12.883 1 95 196 ARG B O 1
ATOM 4176 N N . VAL B 1 197 ? -19.578 -25.125 -11.641 1 96.75 197 VAL B N 1
ATOM 4177 C CA . VAL B 1 197 ? -19.25 -26.062 -10.586 1 96.75 197 VAL B CA 1
ATOM 4178 C C . VAL B 1 197 ? -20.344 -26.062 -9.523 1 96.75 197 VAL B C 1
ATOM 4180 O O . VAL B 1 197 ? -20.719 -27.125 -9.016 1 96.75 197 VAL B O 1
ATOM 4183 N N . ASP B 1 198 ? -20.828 -24.922 -9.164 1 97.81 198 ASP B N 1
ATOM 4184 C CA . ASP B 1 198 ? -21.828 -24.734 -8.117 1 97.81 198 ASP B CA 1
ATOM 4185 C C . ASP B 1 198 ? -22.766 -23.594 -8.445 1 97.81 198 ASP B C 1
ATOM 4187 O O . ASP B 1 198 ? -22.578 -22.469 -7.973 1 97.81 198 ASP B O 1
ATOM 4191 N N . ARG B 1 199 ? -23.859 -23.891 -9.062 1 97.62 199 ARG B N 1
ATOM 4192 C CA . ARG B 1 199 ? -24.812 -22.891 -9.547 1 97.62 199 ARG B CA 1
ATOM 4193 C C . ARG B 1 199 ? -25.422 -22.125 -8.383 1 97.62 199 ARG B C 1
ATOM 4195 O O . ARG B 1 199 ? -25.703 -20.922 -8.492 1 97.62 199 ARG B O 1
ATOM 4202 N N . GLU B 1 200 ? -25.672 -22.812 -7.352 1 98.12 200 GLU B N 1
ATOM 4203 C CA . GLU B 1 200 ? -26.25 -22.156 -6.184 1 98.12 200 GLU B CA 1
ATOM 4204 C C . GLU B 1 200 ? -25.328 -21.078 -5.629 1 98.12 200 GLU B C 1
ATOM 4206 O O . GLU B 1 200 ? -25.766 -19.969 -5.305 1 98.12 200 GLU B O 1
ATOM 4211 N N . LEU B 1 201 ? -24.094 -21.453 -5.469 1 98.38 201 LEU B N 1
ATOM 4212 C CA . LEU B 1 201 ? -23.109 -20.5 -5.008 1 98.38 201 LEU B CA 1
ATOM 4213 C C . LEU B 1 201 ? -22.984 -19.328 -5.98 1 98.38 201 LEU B C 1
ATOM 4215 O O . LEU B 1 201 ? -22.953 -18.172 -5.566 1 98.38 201 LEU B O 1
ATOM 4219 N N . HIS B 1 202 ? -22.906 -19.656 -7.23 1 98.06 202 HIS B N 1
ATOM 4220 C CA . HIS B 1 202 ? -22.828 -18.641 -8.273 1 98.06 202 HIS B CA 1
ATOM 4221 C C . HIS B 1 202 ? -23.984 -17.641 -8.148 1 98.06 202 HIS B C 1
ATOM 4223 O O . HIS B 1 202 ? -23.766 -16.422 -8.156 1 98.06 202 HIS B O 1
ATOM 4229 N N . ASP B 1 203 ? -25.203 -18.125 -8.016 1 98.25 203 ASP B N 1
ATOM 4230 C CA . ASP B 1 203 ? -26.375 -17.266 -7.941 1 98.25 203 ASP B CA 1
ATOM 4231 C C . ASP B 1 203 ? -26.344 -16.391 -6.688 1 98.25 203 ASP B C 1
ATOM 4233 O O . ASP B 1 203 ? -26.75 -15.234 -6.727 1 98.25 203 ASP B O 1
ATOM 4237 N N . PHE B 1 204 ? -25.922 -17.016 -5.625 1 98.31 204 PHE B N 1
ATOM 4238 C CA . PHE B 1 204 ? -25.797 -16.266 -4.383 1 98.31 204 PHE B CA 1
ATOM 4239 C C . PHE B 1 204 ? -24.812 -15.102 -4.555 1 98.31 204 PHE B C 1
ATOM 4241 O O . PHE B 1 204 ? -25.094 -13.984 -4.117 1 98.31 204 PHE B O 1
ATOM 4248 N N . MET B 1 205 ? -23.703 -15.344 -5.203 1 98.06 205 MET B N 1
ATOM 4249 C CA . MET B 1 205 ? -22.688 -14.328 -5.441 1 98.06 205 MET B CA 1
ATOM 4250 C C . MET B 1 205 ? -23.219 -13.211 -6.324 1 98.06 205 MET B C 1
ATOM 4252 O O . MET B 1 205 ? -22.984 -12.031 -6.055 1 98.06 205 MET B O 1
ATOM 4256 N N . ILE B 1 206 ? -23.969 -13.578 -7.352 1 97.56 206 ILE B N 1
ATOM 4257 C CA . ILE B 1 206 ? -24.562 -12.602 -8.258 1 97.56 206 ILE B CA 1
ATOM 4258 C C . ILE B 1 206 ? -25.578 -11.75 -7.512 1 97.56 206 ILE B C 1
ATOM 4260 O O . ILE B 1 206 ? -25.578 -10.523 -7.621 1 97.56 206 ILE B O 1
ATOM 4264 N N . ARG B 1 207 ? -26.422 -12.352 -6.723 1 97.56 207 ARG B N 1
ATOM 4265 C CA . ARG B 1 207 ? -27.453 -11.656 -5.969 1 97.56 207 ARG B CA 1
ATOM 4266 C C . ARG B 1 207 ? -26.844 -10.695 -4.949 1 97.56 207 ARG B C 1
ATOM 4268 O O . ARG B 1 207 ? -27.391 -9.625 -4.691 1 97.56 207 ARG B O 1
ATOM 4275 N N . SER B 1 208 ? -25.734 -11.07 -4.383 1 96.06 208 SER B N 1
ATOM 4276 C CA . SER B 1 208 ? -25.078 -10.242 -3.377 1 96.06 208 SER B CA 1
ATOM 4277 C C . SER B 1 208 ? -24.469 -9 -4.004 1 96.06 208 SER B C 1
ATOM 4279 O O . SER B 1 208 ? -24.125 -8.047 -3.297 1 96.06 208 SER B O 1
ATOM 4281 N N . GLU B 1 209 ? -24.125 -9.055 -5.312 1 93.94 209 GLU B N 1
ATOM 4282 C CA . GLU B 1 209 ? -23.5 -7.98 -6.074 1 93.94 209 GLU B CA 1
ATOM 4283 C C . GLU B 1 209 ? -22.062 -7.75 -5.625 1 93.94 209 GLU B C 1
ATOM 4285 O O . GLU B 1 209 ? -21.547 -6.637 -5.727 1 93.94 209 GLU B O 1
ATOM 4290 N N . VAL B 1 210 ? -21.438 -8.734 -5.129 1 93.31 210 VAL B N 1
ATOM 4291 C CA . VAL B 1 210 ? -20.094 -8.617 -4.594 1 93.31 210 VAL B CA 1
ATOM 4292 C C . VAL B 1 210 ? -19.094 -8.406 -5.738 1 93.31 210 VAL B C 1
ATOM 4294 O O . VAL B 1 210 ? -18.047 -7.789 -5.559 1 93.31 210 VAL B O 1
ATOM 4297 N N . GLY B 1 211 ? -19.422 -8.938 -6.953 1 93.06 211 GLY B N 1
ATOM 4298 C CA . GLY B 1 211 ? -18.484 -8.875 -8.055 1 93.06 211 GLY B CA 1
ATOM 4299 C C . GLY B 1 211 ? -17.266 -9.758 -7.848 1 93.06 211 GLY B C 1
ATOM 4300 O O . GLY B 1 211 ? -17.359 -10.82 -7.227 1 93.06 211 GLY B O 1
ATOM 4301 N N . THR B 1 212 ? -16.125 -9.328 -8.516 1 93.94 212 THR B N 1
ATOM 4302 C CA . THR B 1 212 ? -14.961 -10.203 -8.484 1 93.94 212 THR B CA 1
ATOM 4303 C C . THR B 1 212 ? -13.758 -9.469 -7.891 1 93.94 212 THR B C 1
ATOM 4305 O O . THR B 1 212 ? -12.68 -10.047 -7.742 1 93.94 212 THR B O 1
ATOM 4308 N N . ILE B 1 213 ? -13.938 -8.266 -7.465 1 87.94 213 ILE B N 1
ATOM 4309 C CA . ILE B 1 213 ? -12.844 -7.387 -7.07 1 87.94 213 ILE B CA 1
ATOM 4310 C C . ILE B 1 213 ? -12.219 -7.887 -5.773 1 87.94 213 ILE B C 1
ATOM 4312 O O . ILE B 1 213 ? -11.07 -7.57 -5.465 1 87.94 213 ILE B O 1
ATOM 4316 N N . PHE B 1 214 ? -12.984 -8.664 -4.961 1 90.5 214 PHE B N 1
ATOM 4317 C CA . PHE B 1 214 ? -12.453 -9.211 -3.719 1 90.5 214 PHE B CA 1
ATOM 4318 C C . PHE B 1 214 ? -11.234 -10.094 -3.99 1 90.5 214 PHE B C 1
ATOM 4320 O O . PHE B 1 214 ? -10.375 -10.258 -3.121 1 90.5 214 PHE B O 1
ATOM 4327 N N . ALA B 1 215 ? -11.117 -10.586 -5.195 1 94.56 215 ALA B N 1
ATOM 4328 C CA . ALA B 1 215 ? -10.047 -11.523 -5.527 1 94.56 215 ALA B CA 1
ATOM 4329 C C . ALA B 1 215 ? -8.844 -10.797 -6.125 1 94.56 215 ALA B C 1
ATOM 4331 O O . ALA B 1 215 ? -7.801 -11.406 -6.359 1 94.56 215 ALA B O 1
ATOM 4332 N N . LEU B 1 216 ? -8.969 -9.523 -6.344 1 93.12 216 LEU B N 1
ATOM 4333 C CA . LEU B 1 216 ? -7.906 -8.766 -7 1 93.12 216 LEU B CA 1
ATOM 4334 C C . LEU B 1 216 ? -6.602 -8.867 -6.215 1 93.12 216 LEU B C 1
ATOM 4336 O O . LEU B 1 216 ? -5.562 -9.227 -6.773 1 93.12 216 LEU B O 1
ATOM 4340 N N . SER B 1 217 ? -6.664 -8.617 -4.949 1 91.12 217 SER B N 1
ATOM 4341 C CA . SER B 1 217 ? -5.457 -8.625 -4.129 1 91.12 217 SER B CA 1
ATOM 4342 C C . SER B 1 217 ? -4.805 -10 -4.113 1 91.12 217 SER B C 1
ATOM 4344 O O . SER B 1 217 ? -3.582 -10.117 -4.012 1 91.12 217 SER B O 1
ATOM 4346 N N . TRP B 1 218 ? -5.617 -11.094 -4.23 1 94.19 218 TRP B N 1
ATOM 4347 C CA . TRP B 1 218 ? -5.074 -12.453 -4.285 1 94.19 218 TRP B CA 1
ATOM 4348 C C . TRP B 1 218 ? -4.191 -12.633 -5.516 1 94.19 218 TRP B C 1
ATOM 4350 O O . TRP B 1 218 ? -3.053 -13.094 -5.406 1 94.19 218 TRP B O 1
ATOM 4360 N N . LEU B 1 219 ? -4.703 -12.195 -6.613 1 95.75 219 LEU B N 1
ATOM 4361 C CA . LEU B 1 219 ? -4.066 -12.477 -7.895 1 95.75 219 LEU B CA 1
ATOM 4362 C C . LEU B 1 219 ? -2.832 -11.602 -8.094 1 95.75 219 LEU B C 1
ATOM 4364 O O . LEU B 1 219 ? -1.764 -12.109 -8.445 1 95.75 219 LEU B O 1
ATOM 4368 N N . ILE B 1 220 ? -2.926 -10.312 -7.75 1 94.88 220 ILE B N 1
ATOM 4369 C CA . ILE B 1 220 ? -1.86 -9.383 -8.102 1 94.88 220 ILE B CA 1
ATOM 4370 C C . ILE B 1 220 ? -0.668 -9.586 -7.172 1 94.88 220 ILE B C 1
ATOM 4372 O O . ILE B 1 220 ? 0.442 -9.133 -7.465 1 94.88 220 ILE B O 1
ATOM 4376 N N . THR B 1 221 ? -0.854 -10.258 -6.062 1 94.06 221 THR B N 1
ATOM 4377 C CA . THR B 1 221 ? 0.248 -10.523 -5.145 1 94.06 221 THR B CA 1
ATOM 4378 C C . THR B 1 221 ? 0.654 -11.992 -5.199 1 94.06 221 THR B C 1
ATOM 4380 O O . THR B 1 221 ? 1.481 -12.445 -4.402 1 94.06 221 THR B O 1
ATOM 4383 N N . TRP B 1 222 ? 0.034 -12.789 -6.039 1 96.06 222 TRP B N 1
ATOM 4384 C CA . TRP B 1 222 ? 0.178 -14.234 -6.066 1 96.06 222 TRP B CA 1
ATOM 4385 C C . TRP B 1 222 ? 0.01 -14.828 -4.672 1 96.06 222 TRP B C 1
ATOM 4387 O O . TRP B 1 222 ? 0.827 -15.641 -4.23 1 96.06 222 TRP B O 1
ATOM 4397 N N . TYR B 1 223 ? -0.974 -14.25 -3.934 1 92.69 223 TYR B N 1
ATOM 4398 C CA . TYR B 1 223 ? -1.452 -14.711 -2.635 1 92.69 223 TYR B CA 1
ATOM 4399 C C . TYR B 1 223 ? -0.422 -14.438 -1.546 1 92.69 223 TYR B C 1
ATOM 4401 O O . TYR B 1 223 ? -0.563 -14.906 -0.416 1 92.69 223 TYR B O 1
ATOM 4409 N N . GLY B 1 224 ? 0.64 -13.75 -1.835 1 88.44 224 GLY B N 1
ATOM 4410 C CA . GLY B 1 224 ? 1.688 -13.477 -0.865 1 88.44 224 GLY B CA 1
ATOM 4411 C C . GLY B 1 224 ? 1.228 -12.594 0.277 1 88.44 224 GLY B C 1
ATOM 4412 O O . GLY B 1 224 ? 1.705 -12.727 1.405 1 88.44 224 GLY B O 1
ATOM 4413 N N . TYR B 1 225 ? 0.403 -11.75 -0.023 1 80.19 225 TYR B N 1
ATOM 4414 C CA . TYR B 1 225 ? -0.031 -10.781 0.983 1 80.19 225 TYR B CA 1
ATOM 4415 C C . TYR B 1 225 ? -1.059 -11.406 1.923 1 80.19 225 TYR B C 1
ATOM 4417 O O . TYR B 1 225 ? -1.21 -10.961 3.064 1 80.19 225 TYR B O 1
ATOM 4425 N N . VAL B 1 226 ? -1.752 -12.336 1.488 1 80.62 226 VAL B N 1
ATOM 4426 C CA . VAL B 1 226 ? -2.895 -12.828 2.252 1 80.62 226 VAL B CA 1
ATOM 4427 C C . VAL B 1 226 ? -2.496 -14.086 3.029 1 80.62 226 VAL B C 1
ATOM 4429 O O . VAL B 1 226 ? -3.191 -14.484 3.963 1 80.62 226 VAL B O 1
ATOM 4432 N N . LEU B 1 227 ? -1.407 -14.648 2.617 1 83 227 LEU B N 1
ATOM 4433 C CA . LEU B 1 227 ? -0.942 -15.852 3.307 1 83 227 LEU B CA 1
ATOM 4434 C C . LEU B 1 227 ? 0.168 -15.508 4.297 1 83 227 LEU B C 1
ATOM 4436 O O . LEU B 1 227 ? 1.123 -14.812 3.949 1 83 227 LEU B O 1
ATOM 4440 N N . SER B 1 228 ? 0.06 -16 5.516 1 79.12 228 SER B N 1
ATOM 4441 C CA . SER B 1 228 ? 1.007 -15.648 6.566 1 79.12 228 SER B CA 1
ATOM 4442 C C . SER B 1 228 ? 2.217 -16.578 6.555 1 79.12 228 SER B C 1
ATOM 4444 O O . SER B 1 228 ? 3.314 -16.188 6.949 1 79.12 228 SER B O 1
ATOM 4446 N N . ASP B 1 229 ? 2.033 -17.766 6.133 1 87.19 229 ASP B N 1
ATOM 4447 C CA . ASP B 1 229 ? 3.115 -18.75 6.117 1 87.19 229 ASP B CA 1
ATOM 4448 C C . ASP B 1 229 ? 3.852 -18.719 4.777 1 87.19 229 ASP B C 1
ATOM 4450 O O . ASP B 1 229 ? 3.277 -19.062 3.742 1 87.19 229 ASP B O 1
ATOM 4454 N N . PHE B 1 230 ? 5.102 -18.484 4.836 1 89.19 230 PHE B N 1
ATOM 4455 C CA . PHE B 1 230 ? 5.93 -18.344 3.646 1 89.19 230 PHE B CA 1
ATOM 4456 C C . PHE B 1 230 ? 6.031 -19.656 2.889 1 89.19 230 PHE B C 1
ATOM 4458 O O . PHE B 1 230 ? 6.117 -19.672 1.658 1 89.19 230 PHE B O 1
ATOM 4465 N N . ARG B 1 231 ? 5.973 -20.734 3.576 1 91.25 231 ARG B N 1
ATOM 4466 C CA . ARG B 1 231 ? 6.062 -22.047 2.941 1 91.25 231 ARG B CA 1
ATOM 4467 C C . ARG B 1 231 ? 4.883 -22.297 2.01 1 91.25 231 ARG B C 1
ATOM 4469 O O . ARG B 1 231 ? 5.031 -22.906 0.956 1 91.25 231 ARG B O 1
ATOM 4476 N N . HIS B 1 232 ? 3.791 -21.812 2.434 1 92.88 232 HIS B N 1
ATOM 4477 C CA . HIS B 1 232 ? 2.604 -21.953 1.601 1 92.88 232 HIS B CA 1
ATOM 4478 C C . HIS B 1 232 ? 2.703 -21.094 0.347 1 92.88 232 HIS B C 1
ATOM 4480 O O . HIS B 1 232 ? 2.256 -21.5 -0.728 1 92.88 232 HIS B O 1
ATOM 4486 N N . VAL B 1 233 ? 3.254 -19.938 0.483 1 93.94 233 VAL B N 1
ATOM 4487 C CA . VAL B 1 233 ? 3.457 -19.047 -0.658 1 93.94 233 VAL B CA 1
ATOM 4488 C C . VAL B 1 233 ? 4.387 -19.719 -1.671 1 93.94 233 VAL B C 1
ATOM 4490 O O . VAL B 1 233 ? 4.09 -19.75 -2.867 1 93.94 233 VAL B O 1
ATOM 4493 N N . LEU B 1 234 ? 5.422 -20.281 -1.184 1 96.75 234 LEU B N 1
ATOM 4494 C CA . LEU B 1 234 ? 6.391 -20.938 -2.066 1 96.75 234 LEU B CA 1
ATOM 4495 C C . LEU B 1 234 ? 5.762 -22.125 -2.775 1 96.75 234 LEU B C 1
ATOM 4497 O O . LEU B 1 234 ? 6.059 -22.391 -3.943 1 96.75 234 LEU B O 1
ATOM 4501 N N . ARG B 1 235 ? 4.965 -22.844 -1.994 1 97.38 235 ARG B N 1
ATOM 4502 C CA . ARG B 1 235 ? 4.277 -23.969 -2.6 1 97.38 235 ARG B CA 1
ATOM 4503 C C . ARG B 1 235 ? 3.4 -23.531 -3.764 1 97.38 235 ARG B C 1
ATOM 4505 O O . ARG B 1 235 ? 3.371 -24.172 -4.812 1 97.38 235 ARG B O 1
ATOM 4512 N N . LEU B 1 236 ? 2.738 -22.453 -3.605 1 97.38 236 LEU B N 1
ATOM 4513 C CA . LEU B 1 236 ? 1.897 -21.922 -4.668 1 97.38 236 LEU B CA 1
ATOM 4514 C C . LEU B 1 236 ? 2.746 -21.438 -5.844 1 97.38 236 LEU B C 1
ATOM 4516 O O . LEU B 1 236 ? 2.342 -21.578 -7 1 97.38 236 LEU B O 1
ATOM 4520 N N . TYR B 1 237 ? 3.908 -20.875 -5.551 1 98.31 237 TYR B N 1
ATOM 4521 C CA . TYR B 1 237 ? 4.797 -20.406 -6.613 1 98.31 237 TYR B CA 1
ATOM 4522 C C . TYR B 1 237 ? 5.281 -21.578 -7.457 1 98.31 237 TYR B C 1
ATOM 4524 O O . TYR B 1 237 ? 5.344 -21.484 -8.688 1 98.31 237 TYR B O 1
ATOM 4532 N N . ASP B 1 238 ? 5.602 -22.75 -6.777 1 98.62 238 ASP B N 1
ATOM 4533 C CA . ASP B 1 238 ? 5.906 -23.969 -7.52 1 98.62 238 ASP B CA 1
ATOM 4534 C C . ASP B 1 238 ? 4.793 -24.297 -8.508 1 98.62 238 ASP B C 1
ATOM 4536 O O . ASP B 1 238 ? 5.059 -24.594 -9.68 1 98.62 238 ASP B O 1
ATOM 4540 N N . PHE B 1 239 ? 3.654 -24.234 -8.023 1 98.5 239 PHE B N 1
ATOM 4541 C CA . PHE B 1 239 ? 2.455 -24.609 -8.758 1 98.5 239 PHE B CA 1
ATOM 4542 C C . PHE B 1 239 ? 2.186 -23.641 -9.898 1 98.5 239 PHE B C 1
ATOM 4544 O O . PHE B 1 239 ? 1.969 -24.062 -11.039 1 98.5 239 PHE B O 1
ATOM 4551 N N . PHE B 1 240 ? 2.242 -22.344 -9.641 1 98.25 240 PHE B N 1
ATOM 4552 C CA . PHE B 1 240 ? 1.916 -21.328 -10.633 1 98.25 240 PHE B CA 1
ATOM 4553 C C . PHE B 1 240 ? 2.963 -21.297 -11.742 1 98.25 240 PHE B C 1
ATOM 4555 O O . PHE B 1 240 ? 2.627 -21.141 -12.922 1 98.25 240 PHE B O 1
ATOM 4562 N N . LEU B 1 241 ? 4.227 -21.438 -11.414 1 98.25 241 LEU B N 1
ATOM 4563 C CA . LEU B 1 241 ? 5.301 -21.391 -12.398 1 98.25 241 LEU B CA 1
ATOM 4564 C C . LEU B 1 241 ? 5.188 -22.562 -13.367 1 98.25 241 LEU B C 1
ATOM 4566 O O . LEU B 1 241 ? 5.637 -22.469 -14.516 1 98.25 241 LEU B O 1
ATOM 4570 N N . ALA B 1 242 ? 4.586 -23.641 -12.898 1 97.94 242 ALA B N 1
ATOM 4571 C CA . ALA B 1 242 ? 4.488 -24.859 -13.695 1 97.94 242 ALA B CA 1
ATOM 4572 C C . ALA B 1 242 ? 3.133 -24.953 -14.391 1 97.94 242 ALA B C 1
ATOM 4574 O O . ALA B 1 242 ? 2.807 -25.984 -15 1 97.94 242 ALA B O 1
ATOM 4575 N N . SER B 1 243 ? 2.307 -23.938 -14.289 1 96.56 243 SER B N 1
ATOM 4576 C CA . SER B 1 243 ? 0.942 -23.984 -14.805 1 96.56 243 SER B CA 1
ATOM 4577 C C . SER B 1 243 ? 0.662 -22.828 -15.75 1 96.56 243 SER B C 1
ATOM 4579 O O . SER B 1 243 ? 1.534 -21.984 -15.992 1 96.56 243 SER B O 1
ATOM 4581 N N . HIS B 1 244 ? -0.505 -22.906 -16.359 1 95.19 244 HIS B N 1
ATOM 4582 C CA . HIS B 1 244 ? -0.982 -21.828 -17.203 1 95.19 244 HIS B CA 1
ATOM 4583 C C . HIS B 1 244 ? -1.142 -20.531 -16.422 1 95.19 244 HIS B C 1
ATOM 4585 O O . HIS B 1 244 ? -1.522 -20.547 -15.25 1 95.19 244 HIS B O 1
ATOM 4591 N N . PRO B 1 245 ? -0.927 -19.328 -17.062 1 95.06 245 PRO B N 1
ATOM 4592 C CA . PRO B 1 245 ? -0.997 -18.047 -16.375 1 95.06 245 PRO B CA 1
ATOM 4593 C C . PRO B 1 245 ? -2.344 -17.812 -15.695 1 95.06 245 PRO B C 1
ATOM 4595 O O . PRO B 1 245 ? -2.414 -17.109 -14.68 1 95.06 245 PRO B O 1
ATOM 4598 N N . LEU B 1 246 ? -3.385 -18.438 -16.156 1 96.44 246 LEU B N 1
ATOM 4599 C CA . LEU B 1 246 ? -4.719 -18.234 -15.602 1 96.44 246 LEU B CA 1
ATOM 4600 C C . LEU B 1 246 ? -4.953 -19.141 -14.398 1 96.44 246 LEU B C 1
ATOM 4602 O O . LEU B 1 246 ? -6.008 -19.062 -13.758 1 96.44 246 LEU B O 1
ATOM 4606 N N . MET B 1 247 ? -3.99 -19.938 -14.031 1 97.62 247 MET B N 1
ATOM 4607 C CA . MET B 1 247 ? -4.164 -20.875 -12.922 1 97.62 247 MET B CA 1
ATOM 4608 C C . MET B 1 247 ? -4.449 -20.141 -11.625 1 97.62 247 MET B C 1
ATOM 4610 O O . MET B 1 247 ? -5.168 -20.656 -10.758 1 97.62 247 MET B O 1
ATOM 4614 N N . ALA B 1 248 ? -3.92 -18.922 -11.5 1 97.25 248 ALA B N 1
ATOM 4615 C CA . ALA B 1 248 ? -4.125 -18.141 -10.281 1 97.25 248 ALA B CA 1
ATOM 4616 C C . ALA B 1 248 ? -5.605 -17.859 -10.062 1 97.25 248 ALA B C 1
ATOM 4618 O O . ALA B 1 248 ? -6.086 -17.875 -8.922 1 97.25 248 ALA B O 1
ATOM 4619 N N . ILE B 1 249 ? -6.367 -17.562 -11.117 1 97.81 249 ILE B N 1
ATOM 4620 C CA . ILE B 1 249 ? -7.789 -17.266 -10.977 1 97.81 249 ILE B CA 1
ATOM 4621 C C . ILE B 1 249 ? -8.57 -18.547 -10.734 1 97.81 249 ILE B C 1
ATOM 4623 O O . ILE B 1 249 ? -9.562 -18.562 -10.016 1 97.81 249 ILE B O 1
ATOM 4627 N N . TYR B 1 250 ? -8.117 -19.688 -11.305 1 98.19 250 TYR B N 1
ATOM 4628 C CA . TYR B 1 250 ? -8.727 -20.984 -11.008 1 98.19 250 TYR B CA 1
ATOM 4629 C C . TYR B 1 250 ? -8.555 -21.344 -9.531 1 98.19 250 TYR B C 1
ATOM 4631 O O . TYR B 1 250 ? -9.469 -21.859 -8.898 1 98.19 250 TYR B O 1
ATOM 4639 N N . PHE B 1 251 ? -7.375 -21.047 -9.086 1 98.19 251 PHE B N 1
ATOM 4640 C CA . PHE B 1 251 ? -7.121 -21.297 -7.668 1 98.19 251 PHE B CA 1
ATOM 4641 C C . PHE B 1 251 ? -8.023 -20.422 -6.801 1 98.19 251 PHE B C 1
ATOM 4643 O O . PHE B 1 251 ? -8.508 -20.875 -5.758 1 98.19 251 PHE B O 1
ATOM 4650 N N . ALA B 1 252 ? -8.266 -19.172 -7.184 1 97.81 252 ALA B N 1
ATOM 4651 C CA . ALA B 1 252 ? -9.211 -18.297 -6.488 1 97.81 252 ALA B CA 1
ATOM 4652 C C . ALA B 1 252 ? -10.609 -18.906 -6.469 1 97.81 252 ALA B C 1
ATOM 4654 O O . ALA B 1 252 ? -11.289 -18.891 -5.441 1 97.81 252 ALA B O 1
ATOM 4655 N N . ALA B 1 253 ? -11.023 -19.453 -7.594 1 98.12 253 ALA B N 1
ATOM 4656 C CA . ALA B 1 253 ? -12.328 -20.094 -7.68 1 98.12 253 ALA B CA 1
ATOM 4657 C C . ALA B 1 253 ? -12.438 -21.266 -6.695 1 98.12 253 ALA B C 1
ATOM 4659 O O . ALA B 1 253 ? -13.461 -21.422 -6.023 1 98.12 253 ALA B O 1
ATOM 4660 N N . VAL B 1 254 ? -11.391 -22.016 -6.602 1 98.19 254 VAL B N 1
ATOM 4661 C CA . VAL B 1 254 ? -11.398 -23.188 -5.734 1 98.19 254 VAL B CA 1
ATOM 4662 C C . VAL B 1 254 ? -11.461 -22.75 -4.273 1 98.19 254 VAL B C 1
ATOM 4664 O O . VAL B 1 254 ? -12.086 -23.422 -3.447 1 98.19 254 VAL B O 1
ATOM 4667 N N . ILE B 1 255 ? -10.812 -21.656 -3.922 1 97.38 255 ILE B N 1
ATOM 4668 C CA . ILE B 1 255 ? -10.883 -21.125 -2.564 1 97.38 255 ILE B CA 1
ATOM 4669 C C . ILE B 1 255 ? -12.328 -20.734 -2.244 1 97.38 255 ILE B C 1
ATOM 4671 O O . ILE B 1 255 ? -12.844 -21.062 -1.17 1 97.38 255 ILE B O 1
ATOM 4675 N N . VAL B 1 256 ? -12.969 -19.984 -3.174 1 97.94 256 VAL B N 1
ATOM 4676 C CA . VAL B 1 256 ? -14.352 -19.578 -2.975 1 97.94 256 VAL B CA 1
ATOM 4677 C C . VAL B 1 256 ? -15.242 -20.812 -2.824 1 97.94 256 VAL B C 1
ATOM 4679 O O . VAL B 1 256 ? -16.094 -20.859 -1.937 1 97.94 256 VAL B O 1
ATOM 4682 N N . LEU B 1 257 ? -15.023 -21.828 -3.66 1 98.06 257 LEU B N 1
ATOM 4683 C CA . LEU B 1 257 ? -15.789 -23.078 -3.611 1 98.06 257 LEU B CA 1
ATOM 4684 C C . LEU B 1 257 ? -15.539 -23.812 -2.297 1 98.06 257 LEU B C 1
ATOM 4686 O O . LEU B 1 257 ? -16.469 -24.406 -1.735 1 98.06 257 LEU B O 1
ATOM 4690 N N . TYR B 1 258 ? -14.32 -23.797 -1.866 1 97.31 258 TYR B N 1
ATOM 4691 C CA . TYR B 1 258 ? -13.984 -24.406 -0.586 1 97.31 258 TYR B CA 1
ATOM 4692 C C . TYR B 1 258 ? -14.773 -23.766 0.551 1 97.31 258 TYR B C 1
ATOM 4694 O O . TYR B 1 258 ? -15.164 -24.438 1.502 1 97.31 258 TYR B O 1
ATOM 4702 N N . ARG B 1 259 ? -14.992 -22.453 0.443 1 96.94 259 ARG B N 1
ATOM 4703 C CA . ARG B 1 259 ? -15.688 -21.703 1.49 1 96.94 259 ARG B CA 1
ATOM 4704 C C . ARG B 1 259 ? -17.156 -21.531 1.154 1 96.94 259 ARG B C 1
ATOM 4706 O O . ARG B 1 259 ? -17.828 -20.641 1.694 1 96.94 259 ARG B O 1
ATOM 4713 N N . GLN B 1 260 ? -17.719 -22.312 0.315 1 97.62 260 GLN B N 1
ATOM 4714 C CA . GLN B 1 260 ? -19.062 -22.156 -0.223 1 97.62 260 GLN B CA 1
ATOM 4715 C C . GLN B 1 260 ? -20.109 -22.156 0.891 1 97.62 260 GLN B C 1
ATOM 4717 O O . GLN B 1 260 ? -21.078 -21.391 0.848 1 97.62 260 GLN B O 1
ATOM 4722 N N . LYS B 1 261 ? -19.984 -23 1.896 1 97.5 261 LYS B N 1
ATOM 4723 C CA . LYS B 1 261 ? -20.969 -23.078 2.982 1 97.5 261 LYS B CA 1
ATOM 4724 C C . LYS B 1 261 ? -21 -21.781 3.777 1 97.5 261 LYS B C 1
ATOM 4726 O O . LYS B 1 261 ? -22.078 -21.281 4.117 1 97.5 261 LYS B O 1
ATOM 4731 N N . GLU B 1 262 ? -19.797 -21.281 4.062 1 96.88 262 GLU B N 1
ATOM 4732 C CA . GLU B 1 262 ? -19.719 -20.016 4.77 1 96.88 262 GLU B CA 1
ATOM 4733 C C . GLU B 1 262 ? -20.344 -18.891 3.957 1 96.88 262 GLU B C 1
ATOM 4735 O O . GLU B 1 262 ? -21.078 -18.047 4.5 1 96.88 262 GLU B O 1
ATOM 4740 N N . VAL B 1 263 ? -20.078 -18.859 2.68 1 97.5 263 VAL B N 1
ATOM 4741 C CA . VAL B 1 263 ? -20.578 -17.812 1.799 1 97.5 263 VAL B CA 1
ATOM 4742 C C . VAL B 1 263 ? -22.094 -17.875 1.714 1 97.5 263 VAL B C 1
ATOM 4744 O O . VAL B 1 263 ? -22.781 -16.875 1.928 1 97.5 263 VAL B O 1
ATOM 4747 N N . LYS B 1 264 ? -22.656 -19.031 1.552 1 97.56 264 LYS B N 1
ATOM 4748 C CA . LYS B 1 264 ? -24.094 -19.203 1.365 1 97.56 264 LYS B CA 1
ATOM 4749 C C . LYS B 1 264 ? -24.844 -18.953 2.666 1 97.56 264 LYS B C 1
ATOM 4751 O O . LYS B 1 264 ? -26.062 -18.703 2.648 1 97.56 264 LYS B O 1
ATOM 4756 N N . SER B 1 265 ? -24.156 -19.031 3.766 1 96.94 265 SER B N 1
ATOM 4757 C CA . SER B 1 265 ? -24.781 -18.828 5.066 1 96.94 265 SER B CA 1
ATOM 4758 C C . SER B 1 265 ? -24.672 -17.375 5.512 1 96.94 265 SER B C 1
ATOM 4760 O O . SER B 1 265 ? -25.312 -16.969 6.484 1 96.94 265 SER B O 1
ATOM 4762 N N . SER B 1 266 ? -23.938 -16.562 4.809 1 95.44 266 SER B N 1
ATOM 4763 C CA . SER B 1 266 ? -23.766 -15.148 5.168 1 95.44 266 SER B CA 1
ATOM 4764 C C . SER B 1 266 ? -24.938 -14.312 4.645 1 95.44 266 SER B C 1
ATOM 4766 O O . SER B 1 266 ? -25.781 -14.805 3.896 1 95.44 266 SER B O 1
ATOM 4768 N N . GLU B 1 267 ? -25.031 -13 5.188 1 94.56 267 GLU B N 1
ATOM 4769 C CA . GLU B 1 267 ? -26.016 -12.078 4.621 1 94.56 267 GLU B CA 1
ATOM 4770 C C . GLU B 1 267 ? -25.719 -11.797 3.15 1 94.56 267 GLU B C 1
ATOM 4772 O O . GLU B 1 267 ? -24.578 -11.562 2.771 1 94.56 267 GLU B O 1
ATOM 4777 N N . CYS B 1 268 ? -26.781 -11.844 2.348 1 94.69 268 CYS B N 1
ATOM 4778 C CA . CYS B 1 268 ? -26.625 -11.734 0.903 1 94.69 268 CYS B CA 1
ATOM 4779 C C . CYS B 1 268 ? -26.562 -10.281 0.467 1 94.69 268 CYS B C 1
ATOM 4781 O O . CYS B 1 268 ? -27.453 -9.797 -0.235 1 94.69 268 CYS B O 1
ATOM 4783 N N . ASP B 1 269 ? -25.547 -9.664 0.812 1 94.06 269 ASP B N 1
ATOM 4784 C CA . ASP B 1 269 ? -25.25 -8.305 0.389 1 94.06 269 ASP B CA 1
ATOM 4785 C C . ASP B 1 269 ? -23.75 -8.125 0.145 1 94.06 269 ASP B C 1
ATOM 4787 O O . ASP B 1 269 ? -22.938 -8.891 0.663 1 94.06 269 ASP B O 1
ATOM 4791 N N . MET B 1 270 ? -23.406 -7.219 -0.618 1 90 270 MET B N 1
ATOM 4792 C CA . MET B 1 270 ? -22.047 -6.988 -1.097 1 90 270 MET B CA 1
ATOM 4793 C C . MET B 1 270 ? -21.078 -6.871 0.07 1 90 270 MET B C 1
ATOM 4795 O O . MET B 1 270 ? -20.016 -7.512 0.071 1 90 270 MET B O 1
ATOM 4799 N N . ALA B 1 271 ? -21.438 -6.105 1.088 1 86.31 271 ALA B N 1
ATOM 4800 C CA . ALA B 1 271 ? -20.547 -5.816 2.207 1 86.31 271 ALA B CA 1
ATOM 4801 C C . ALA B 1 271 ? -20.203 -7.086 2.982 1 86.31 271 ALA B C 1
ATOM 4803 O O . ALA B 1 271 ? -19.047 -7.355 3.27 1 86.31 271 ALA B O 1
ATOM 4804 N N . SER B 1 272 ? -21.188 -7.879 3.289 1 91.31 272 SER B N 1
ATOM 4805 C CA . SER B 1 272 ? -21.031 -9.094 4.09 1 91.31 272 SER B CA 1
ATOM 4806 C C . SER B 1 272 ? -20.203 -10.141 3.348 1 91.31 272 SER B C 1
ATOM 4808 O O . SER B 1 272 ? -19.281 -10.719 3.912 1 91.31 272 SER B O 1
ATOM 4810 N N . VAL B 1 273 ? -20.531 -10.305 2.121 1 94.69 273 VAL B N 1
ATOM 4811 C CA . VAL B 1 273 ? -19.844 -11.328 1.342 1 94.69 273 VAL B CA 1
ATOM 4812 C C . VAL B 1 273 ? -18.406 -10.898 1.077 1 94.69 273 VAL B C 1
ATOM 4814 O O . VAL B 1 273 ? -17.469 -11.703 1.186 1 94.69 273 VAL B O 1
ATOM 4817 N N . HIS B 1 274 ? -18.219 -9.664 0.751 1 89.56 274 HIS B N 1
ATOM 4818 C CA . HIS B 1 274 ? -16.875 -9.141 0.529 1 89.56 274 HIS B CA 1
ATOM 4819 C C . HIS B 1 274 ? -16.016 -9.297 1.773 1 89.56 274 HIS B C 1
ATOM 4821 O O . HIS B 1 274 ? -14.852 -9.711 1.681 1 89.56 274 HIS B O 1
ATOM 4827 N N . HIS B 1 275 ? -16.547 -8.906 2.891 1 85.69 275 HIS B N 1
ATOM 4828 C CA . HIS B 1 275 ? -15.82 -9.016 4.148 1 85.69 275 HIS B CA 1
ATOM 4829 C C . HIS B 1 275 ? -15.414 -10.461 4.418 1 85.69 275 HIS B C 1
ATOM 4831 O O . HIS B 1 275 ? -14.273 -10.734 4.789 1 85.69 275 HIS B O 1
ATOM 4837 N N . LEU B 1 276 ? -16.312 -11.336 4.25 1 92.75 276 LEU B N 1
ATOM 4838 C CA . LEU B 1 276 ? -16.062 -12.758 4.465 1 92.75 276 LEU B CA 1
ATOM 4839 C C . LEU B 1 276 ? -14.938 -13.25 3.559 1 92.75 276 LEU B C 1
ATOM 4841 O O . LEU B 1 276 ? -13.992 -13.891 4.027 1 92.75 276 LEU B O 1
ATOM 4845 N N . LEU B 1 277 ? -14.969 -12.859 2.285 1 93 277 LEU B N 1
ATOM 4846 C CA . LEU B 1 277 ? -14.023 -13.375 1.301 1 93 277 LEU B CA 1
ATOM 4847 C C . LEU B 1 277 ? -12.688 -12.641 1.392 1 93 277 LEU B C 1
ATOM 4849 O O . LEU B 1 277 ? -11.664 -13.156 0.935 1 93 277 LEU B O 1
ATOM 4853 N N . SER B 1 278 ? -12.703 -11.5 1.934 1 83.69 278 SER B N 1
ATOM 4854 C CA . SER B 1 278 ? -11.469 -10.742 2.109 1 83.69 278 SER B CA 1
ATOM 4855 C C . SER B 1 278 ? -10.625 -11.32 3.24 1 83.69 278 SER B C 1
ATOM 4857 O O . SER B 1 278 ? -9.422 -11.047 3.328 1 83.69 278 SER B O 1
ATOM 4859 N N . GLN B 1 279 ? -11.273 -12.086 4.008 1 85.06 279 GLN B N 1
ATOM 4860 C CA . GLN B 1 279 ? -10.547 -12.742 5.094 1 85.06 279 GLN B CA 1
ATOM 4861 C C . GLN B 1 279 ? -10.109 -14.148 4.695 1 85.06 279 GLN B C 1
ATOM 4863 O O . GLN B 1 279 ? -10.922 -15.078 4.684 1 85.06 279 GLN B O 1
ATOM 4868 N N . MET B 1 280 ? -8.828 -14.281 4.41 1 86.88 280 MET B N 1
ATOM 4869 C CA . MET B 1 280 ? -8.305 -15.578 3.973 1 86.88 280 MET B CA 1
ATOM 4870 C C . MET B 1 280 ? -8.141 -16.531 5.152 1 86.88 280 MET B C 1
ATOM 4872 O O . MET B 1 280 ? -7.48 -16.188 6.137 1 86.88 280 MET B O 1
ATOM 4876 N N . PRO B 1 281 ? -8.703 -17.672 5.078 1 86.38 281 PRO B N 1
ATOM 4877 C CA . PRO B 1 281 ? -8.453 -18.656 6.133 1 86.38 281 PRO B CA 1
ATOM 4878 C C . PRO B 1 281 ? -6.984 -19.047 6.242 1 86.38 281 PRO B C 1
ATOM 4880 O O . PRO B 1 281 ? -6.293 -19.156 5.227 1 86.38 281 PRO B O 1
ATOM 4883 N N . GLN B 1 282 ? -6.496 -19.219 7.402 1 80.12 282 GLN B N 1
ATOM 4884 C CA . GLN B 1 282 ? -5.082 -19.484 7.625 1 80.12 282 GLN B CA 1
ATOM 4885 C C . GLN B 1 282 ? -4.789 -20.984 7.52 1 80.12 282 GLN B C 1
ATOM 4887 O O . GLN B 1 282 ? -3.637 -21.391 7.336 1 80.12 282 GLN B O 1
ATOM 4892 N N . ASP B 1 283 ? -5.805 -21.781 7.629 1 85.44 283 ASP B N 1
ATOM 4893 C CA . ASP B 1 283 ? -5.602 -23.234 7.625 1 85.44 283 ASP B CA 1
ATOM 4894 C C . ASP B 1 283 ? -6.188 -23.859 6.367 1 85.44 283 ASP B C 1
ATOM 4896 O O . ASP B 1 283 ? -6.844 -24.906 6.441 1 85.44 283 ASP B O 1
ATOM 4900 N N . LEU B 1 284 ? -5.902 -23.391 5.254 1 91.81 284 LEU B N 1
ATOM 4901 C CA . LEU B 1 284 ? -6.402 -23.938 3.998 1 91.81 284 LEU B CA 1
ATOM 4902 C C . LEU B 1 284 ? -5.66 -25.219 3.637 1 91.81 284 LEU B C 1
ATOM 4904 O O . LEU B 1 284 ? -4.445 -25.328 3.832 1 91.81 284 LEU B O 1
ATOM 4908 N N . PRO B 1 285 ? -6.383 -26.25 3.285 1 94.69 285 PRO B N 1
ATOM 4909 C CA . PRO B 1 285 ? -5.727 -27.469 2.779 1 94.69 285 PRO B CA 1
ATOM 4910 C C . PRO B 1 285 ? -5.117 -27.266 1.391 1 94.69 285 PRO B C 1
ATOM 4912 O O . PRO B 1 285 ? -5.691 -27.719 0.394 1 94.69 285 PRO B O 1
ATOM 4915 N N . TYR B 1 286 ? -3.988 -26.766 1.201 1 93.38 286 TYR B N 1
ATOM 4916 C CA . TYR B 1 286 ? -3.365 -26.281 -0.026 1 93.38 286 TYR B CA 1
ATOM 4917 C C . TYR B 1 286 ? -3.193 -27.422 -1.032 1 93.38 286 TYR B C 1
ATOM 4919 O O . TYR B 1 286 ? -3.477 -27.25 -2.221 1 93.38 286 TYR B O 1
ATOM 4927 N N . GLU B 1 287 ? -2.719 -28.562 -0.534 1 96 287 GLU B N 1
ATOM 4928 C CA . GLU B 1 287 ? -2.496 -29.672 -1.458 1 96 287 GLU B CA 1
ATOM 4929 C C . GLU B 1 287 ? -3.799 -30.109 -2.123 1 96 287 GLU B C 1
ATOM 4931 O O . GLU B 1 287 ? -3.83 -30.375 -3.326 1 96 287 GLU B O 1
ATOM 4936 N N . ASP B 1 288 ? -4.77 -30.156 -1.273 1 97.38 288 ASP B N 1
ATOM 4937 C CA . ASP B 1 288 ? -6.074 -30.516 -1.817 1 97.38 288 ASP B CA 1
ATOM 4938 C C . ASP B 1 288 ? -6.57 -29.453 -2.797 1 97.38 288 ASP B C 1
ATOM 4940 O O . ASP B 1 288 ? -7.109 -29.781 -3.855 1 97.38 288 ASP B O 1
ATOM 4944 N N . LEU B 1 289 ? -6.445 -28.188 -2.463 1 97.62 289 LEU B N 1
ATOM 4945 C CA . LEU B 1 289 ? -6.926 -27.094 -3.289 1 97.62 289 LEU B CA 1
ATOM 4946 C C . LEU B 1 289 ? -6.168 -27.031 -4.609 1 97.62 289 LEU B C 1
ATOM 4948 O O . LEU B 1 289 ? -6.758 -26.75 -5.656 1 97.62 289 LEU B O 1
ATOM 4952 N N . ILE B 1 290 ? -4.895 -27.281 -4.562 1 97.88 290 ILE B N 1
ATOM 4953 C CA . ILE B 1 290 ? -4.078 -27.312 -5.77 1 97.88 290 ILE B CA 1
ATOM 4954 C C . ILE B 1 290 ? -4.578 -28.406 -6.711 1 97.88 290 ILE B C 1
ATOM 4956 O O . ILE B 1 290 ? -4.766 -28.172 -7.906 1 97.88 290 ILE B O 1
ATOM 4960 N N . GLY B 1 291 ? -4.797 -29.578 -6.113 1 97.56 291 GLY B N 1
ATOM 4961 C CA . GLY B 1 291 ? -5.352 -30.656 -6.906 1 97.56 291 GLY B CA 1
ATOM 4962 C C . GLY B 1 291 ? -6.691 -30.328 -7.535 1 97.56 291 GLY B C 1
ATOM 4963 O O . GLY B 1 291 ? -6.93 -30.625 -8.703 1 97.56 291 GLY B O 1
ATOM 4964 N N . ARG B 1 292 ? -7.52 -29.703 -6.82 1 97.69 292 ARG B N 1
ATOM 4965 C CA . ARG B 1 292 ? -8.836 -29.297 -7.309 1 97.69 292 ARG B CA 1
ATOM 4966 C C . ARG B 1 292 ? -8.711 -28.266 -8.414 1 97.69 292 ARG B C 1
ATOM 4968 O O . ARG B 1 292 ? -9.477 -28.281 -9.383 1 97.69 292 ARG B O 1
ATOM 4975 N N . ALA B 1 293 ? -7.82 -27.312 -8.266 1 98.25 293 ALA B N 1
ATOM 4976 C CA . ALA B 1 293 ? -7.617 -26.281 -9.273 1 98.25 293 ALA B CA 1
ATOM 4977 C C . ALA B 1 293 ? -7.168 -26.891 -10.602 1 98.25 293 ALA B C 1
ATOM 4979 O O . ALA B 1 293 ? -7.621 -26.469 -11.672 1 98.25 293 ALA B O 1
ATOM 4980 N N . GLN B 1 294 ? -6.32 -27.875 -10.477 1 97.06 294 GLN B N 1
ATOM 4981 C CA . GLN B 1 294 ? -5.855 -28.562 -11.68 1 97.06 294 GLN B CA 1
ATOM 4982 C C . GLN B 1 294 ? -7.012 -29.25 -12.398 1 97.06 294 GLN B C 1
ATOM 4984 O O . GLN B 1 294 ? -7.141 -29.156 -13.617 1 97.06 294 GLN B O 1
ATOM 4989 N N . ARG B 1 295 ? -7.781 -29.953 -11.617 1 97.06 295 ARG B N 1
ATOM 4990 C CA . ARG B 1 295 ? -8.93 -30.641 -12.188 1 97.06 295 ARG B CA 1
ATOM 4991 C C . ARG B 1 295 ? -9.906 -29.672 -12.812 1 97.06 295 ARG B C 1
ATOM 4993 O O . ARG B 1 295 ? -10.453 -29.922 -13.891 1 97.06 295 ARG B O 1
ATOM 5000 N N . LEU B 1 296 ? -10.086 -28.609 -12.109 1 97.19 296 LEU B N 1
ATOM 5001 C CA . LEU B 1 296 ? -11 -27.594 -12.602 1 97.19 296 LEU B CA 1
ATOM 5002 C C . LEU B 1 296 ? -10.5 -27 -13.922 1 97.19 296 LEU B C 1
ATOM 5004 O O . LEU B 1 296 ? -11.297 -26.766 -14.836 1 97.19 296 LEU B O 1
ATOM 5008 N N . PHE B 1 297 ? -9.258 -26.766 -14.039 1 96.88 297 PHE B N 1
ATOM 5009 C CA . PHE B 1 297 ? -8.664 -26.219 -15.25 1 96.88 297 PHE B CA 1
ATOM 5010 C C . PHE B 1 297 ? -8.852 -27.172 -16.422 1 96.88 297 PHE B C 1
ATOM 5012 O O . PHE B 1 297 ? -9.078 -26.734 -17.562 1 96.88 297 PHE B O 1
ATOM 5019 N N . MET B 1 298 ? -8.742 -28.422 -16.156 1 94.94 298 MET B N 1
ATOM 5020 C CA . MET B 1 298 ? -8.906 -29.438 -17.188 1 94.94 298 MET B CA 1
ATOM 5021 C C . MET B 1 298 ? -10.367 -29.562 -17.609 1 94.94 298 MET B C 1
ATOM 5023 O O . MET B 1 298 ? -10.672 -29.688 -18.797 1 94.94 298 MET B O 1
ATOM 5027 N N . SER B 1 299 ? -11.273 -29.5 -16.672 1 94.56 299 SER B N 1
ATOM 5028 C CA . SER B 1 299 ? -12.688 -29.703 -16.953 1 94.56 299 SER B CA 1
ATOM 5029 C C . SER B 1 299 ? -13.336 -28.453 -17.516 1 94.56 299 SER B C 1
ATOM 5031 O O . SER B 1 299 ? -14.312 -28.516 -18.266 1 94.56 299 SER B O 1
ATOM 5033 N N . CYS B 1 300 ? -12.836 -27.328 -17.109 1 93.62 300 CYS B N 1
ATOM 5034 C CA . CYS B 1 300 ? -13.352 -26.031 -17.547 1 93.62 300 CYS B CA 1
ATOM 5035 C C . CYS B 1 300 ? -12.219 -25.125 -18.016 1 93.62 300 CYS B C 1
ATOM 5037 O O . CYS B 1 300 ? -11.961 -24.094 -17.422 1 93.62 300 CYS B O 1
ATOM 5039 N N . PRO B 1 301 ? -11.68 -25.469 -19.172 1 93.69 301 PRO B N 1
ATOM 5040 C CA . PRO B 1 301 ? -10.555 -24.672 -19.672 1 93.69 301 PRO B CA 1
ATOM 5041 C C . PRO B 1 301 ? -10.969 -23.266 -20.078 1 93.69 301 PRO B C 1
ATOM 5043 O O . PRO B 1 301 ? -12.141 -23.016 -20.375 1 93.69 301 PRO B O 1
ATOM 5046 N N . PRO B 1 302 ? -10.023 -22.297 -20.047 1 90.31 302 PRO B N 1
ATOM 5047 C CA . PRO B 1 302 ? -10.336 -20.906 -20.375 1 90.31 302 PRO B CA 1
ATOM 5048 C C . PRO B 1 302 ? -11.023 -20.75 -21.734 1 90.31 302 PRO B C 1
ATOM 5050 O O . PRO B 1 302 ? -11.844 -19.859 -21.906 1 90.31 302 PRO B O 1
ATOM 5053 N N . SER B 1 303 ? -10.641 -21.531 -22.656 1 86.81 303 SER B N 1
ATOM 5054 C CA . SER B 1 303 ? -11.211 -21.438 -24 1 86.81 303 SER B CA 1
ATOM 5055 C C . SER B 1 303 ? -12.727 -21.625 -23.969 1 86.81 303 SER B C 1
ATOM 5057 O O . SER B 1 303 ? -13.445 -21.047 -24.781 1 86.81 303 SER B O 1
ATOM 5059 N N . LEU B 1 304 ? -13.195 -22.359 -23.016 1 84.19 304 LEU B N 1
ATOM 5060 C CA . LEU B 1 304 ? -14.625 -22.594 -22.875 1 84.19 304 LEU B CA 1
ATOM 5061 C C . LEU B 1 304 ? -15.305 -21.406 -22.203 1 84.19 304 LEU B C 1
ATOM 5063 O O . LEU B 1 304 ? -16.516 -21.219 -22.344 1 84.19 304 LEU B O 1
ATOM 5067 N N . LEU B 1 305 ? -14.531 -20.562 -21.578 1 83.44 305 LEU B N 1
ATOM 5068 C CA . LEU B 1 305 ? -15.078 -19.531 -20.719 1 83.44 305 LEU B CA 1
ATOM 5069 C C . LEU B 1 305 ? -14.938 -18.156 -21.359 1 83.44 305 LEU B C 1
ATOM 5071 O O . LEU B 1 305 ? -15.523 -17.172 -20.875 1 83.44 305 LEU B O 1
ATOM 5075 N N . THR B 1 306 ? -14.234 -18.062 -22.406 1 74.94 306 THR B N 1
ATOM 5076 C CA . THR B 1 306 ? -13.852 -16.797 -23.016 1 74.94 306 THR B CA 1
ATOM 5077 C C . THR B 1 306 ? -15.086 -15.977 -23.375 1 74.94 306 THR B C 1
ATOM 5079 O O . THR B 1 306 ? -15.117 -14.766 -23.156 1 74.94 306 THR B O 1
ATOM 5082 N N . GLN B 1 307 ? -15.992 -16.562 -23.891 1 72.31 307 GLN B N 1
ATOM 5083 C CA . GLN B 1 307 ? -17.172 -15.805 -24.297 1 72.31 307 GLN B CA 1
ATOM 5084 C C . GLN B 1 307 ? -17.891 -15.227 -23.078 1 72.31 307 GLN B C 1
ATOM 5086 O O . GLN B 1 307 ? -18.391 -14.094 -23.125 1 72.31 307 GLN B O 1
ATOM 5091 N N . SER B 1 308 ? -17.797 -15.898 -22.016 1 72.62 308 SER B N 1
ATOM 5092 C CA . SER B 1 308 ? -18.469 -15.469 -20.797 1 72.62 308 SER B CA 1
ATOM 5093 C C . SER B 1 308 ? -17.625 -14.453 -20.031 1 72.62 308 SER B C 1
ATOM 5095 O O . SER B 1 308 ? -18.172 -13.57 -19.359 1 72.62 308 SER B O 1
ATOM 5097 N N . ALA B 1 309 ? -16.406 -14.609 -20.141 1 74 309 ALA B N 1
ATOM 5098 C CA . ALA B 1 309 ? -15.492 -13.766 -19.391 1 74 309 ALA B CA 1
ATOM 5099 C C . ALA B 1 309 ? -15.359 -12.383 -20.031 1 74 309 ALA B C 1
ATOM 5101 O O . ALA B 1 309 ? -14.906 -11.438 -19.375 1 74 309 ALA B O 1
ATOM 5102 N N . ALA B 1 310 ? -15.594 -12.273 -21.344 1 64.38 310 ALA B N 1
ATOM 5103 C CA . ALA B 1 310 ? -15.508 -11.008 -22.062 1 64.38 310 ALA B CA 1
ATOM 5104 C C . ALA B 1 310 ? -16.672 -10.086 -21.688 1 64.38 310 ALA B C 1
ATOM 5106 O O . ALA B 1 310 ? -16.641 -8.891 -21.984 1 64.38 310 ALA B O 1
ATOM 5107 N N . LEU B 1 311 ? -17.719 -10.484 -20.875 1 50.25 311 LEU B N 1
ATOM 5108 C CA . LEU B 1 311 ? -18.906 -9.711 -20.531 1 50.25 311 LEU B CA 1
ATOM 5109 C C . LEU B 1 311 ? -18.688 -8.953 -19.219 1 50.25 311 LEU B C 1
ATOM 5111 O O . LEU B 1 311 ? -18.016 -9.445 -18.312 1 50.25 311 LEU B O 1
#

pLDDT: mean 87.77, std 17.83, range [21.0, 98.62]